Protein AF-A0A5C6LPS0-F1 (afdb_monomer)

Organism: NCBI:txid79329

Structure (mmCIF, N/CA/C/O backbone):
data_AF-A0A5C6LPS0-F1
#
_entry.id   AF-A0A5C6LPS0-F1
#
loop_
_atom_site.group_PDB
_atom_site.id
_atom_site.type_symbol
_atom_site.label_atom_id
_atom_site.label_alt_id
_atom_site.label_comp_id
_atom_site.label_asym_id
_atom_site.label_entity_id
_atom_site.label_seq_id
_atom_site.pdbx_PDB_ins_code
_atom_site.Cartn_x
_atom_site.Cartn_y
_atom_site.Cartn_z
_atom_site.occupancy
_atom_site.B_iso_or_equiv
_atom_site.auth_seq_id
_atom_site.auth_comp_id
_atom_site.auth_asym_id
_atom_site.auth_atom_id
_atom_site.pdbx_PDB_model_num
ATOM 1 N N . MET A 1 1 ? 60.017 23.080 -69.777 1.00 40.34 1 MET A N 1
ATOM 2 C CA . MET A 1 1 ? 59.703 21.717 -69.291 1.00 40.34 1 MET A CA 1
ATOM 3 C C . MET A 1 1 ? 58.803 21.835 -68.068 1.00 40.34 1 MET A C 1
ATOM 5 O O . MET A 1 1 ? 59.223 22.410 -67.076 1.00 40.34 1 MET A O 1
ATOM 9 N N . LYS A 1 2 ? 57.546 21.393 -68.192 1.00 45.22 2 LYS A N 1
ATOM 10 C CA . LYS A 1 2 ? 56.499 21.430 -67.156 1.00 45.22 2 LYS A CA 1
ATOM 11 C C . LYS A 1 2 ? 56.622 20.194 -66.247 1.00 45.22 2 LYS A C 1
ATOM 13 O O . LYS A 1 2 ? 56.755 19.092 -66.768 1.00 45.22 2 LYS A O 1
ATOM 18 N N . LYS A 1 3 ? 56.519 20.363 -64.927 1.00 42.81 3 LYS A N 1
ATOM 19 C CA . LYS A 1 3 ? 56.203 19.305 -63.941 1.00 42.81 3 LYS A CA 1
ATOM 20 C C . LYS A 1 3 ? 55.184 19.926 -62.976 1.00 42.81 3 LYS A C 1
ATOM 22 O O . LYS A 1 3 ? 55.547 20.809 -62.216 1.00 42.81 3 LYS A O 1
ATOM 27 N N . VAL A 1 4 ? 53.892 19.870 -63.302 1.00 44.72 4 VAL A N 1
ATOM 28 C CA . VAL A 1 4 ? 52.909 18.842 -62.897 1.00 44.72 4 VAL A CA 1
ATOM 29 C C . VAL A 1 4 ? 52.850 18.690 -61.377 1.00 44.72 4 VAL A C 1
ATOM 31 O O . VAL A 1 4 ? 53.691 18.040 -60.764 1.00 44.72 4 VAL A O 1
ATOM 34 N N . ALA A 1 5 ? 51.827 19.335 -60.819 1.00 47.12 5 ALA A N 1
ATOM 35 C CA . ALA A 1 5 ? 51.307 19.146 -59.480 1.00 47.12 5 ALA A CA 1
ATOM 36 C C . ALA A 1 5 ? 50.710 17.739 -59.328 1.00 47.12 5 ALA A C 1
ATOM 38 O O . ALA A 1 5 ? 50.049 17.251 -60.245 1.00 47.12 5 ALA A O 1
ATOM 39 N N . LEU A 1 6 ? 50.883 17.123 -58.158 1.00 41.12 6 LEU A N 1
ATOM 40 C CA . LEU A 1 6 ? 50.066 15.990 -57.739 1.00 41.12 6 LEU A CA 1
ATOM 41 C C . LEU A 1 6 ? 49.669 16.180 -56.273 1.00 41.12 6 LEU A C 1
ATOM 43 O O . LEU A 1 6 ? 50.438 15.919 -55.350 1.00 41.12 6 LEU A O 1
ATOM 47 N N . SER A 1 7 ? 48.458 16.696 -56.092 1.00 46.94 7 SER A N 1
ATOM 48 C CA . SER A 1 7 ? 47.740 16.756 -54.826 1.00 46.94 7 SER A CA 1
ATOM 49 C C . SER A 1 7 ? 47.309 15.343 -54.426 1.00 46.94 7 SER A C 1
ATOM 51 O O . SER A 1 7 ? 46.490 14.741 -55.116 1.00 46.94 7 SER A O 1
ATOM 53 N N . ILE A 1 8 ? 47.816 14.820 -53.309 1.00 46.66 8 ILE A N 1
ATOM 54 C CA . ILE A 1 8 ? 47.250 13.639 -52.643 1.00 46.66 8 ILE A CA 1
ATOM 55 C C . ILE A 1 8 ? 46.494 14.146 -51.414 1.00 46.66 8 ILE A C 1
ATOM 57 O O . ILE A 1 8 ? 47.068 14.381 -50.354 1.00 46.66 8 ILE A O 1
ATOM 61 N N . ILE A 1 9 ? 45.190 14.362 -51.588 1.00 47.50 9 ILE A N 1
ATOM 62 C CA . ILE A 1 9 ? 44.238 14.520 -50.487 1.00 47.50 9 ILE A CA 1
ATOM 63 C C . ILE A 1 9 ? 43.992 13.112 -49.940 1.00 47.50 9 ILE A C 1
ATOM 65 O O . ILE A 1 9 ? 43.256 12.323 -50.532 1.00 47.50 9 ILE A O 1
ATOM 69 N N . LEU A 1 10 ? 44.655 12.776 -48.834 1.00 43.69 10 LEU A N 1
ATOM 70 C CA . LEU A 1 10 ? 44.397 11.552 -48.083 1.00 43.69 10 LEU A CA 1
ATOM 71 C C . LEU A 1 10 ? 43.134 11.776 -47.235 1.00 43.69 10 LEU A C 1
ATOM 73 O O . LEU A 1 10 ? 43.176 12.379 -46.163 1.00 43.69 10 LEU A O 1
ATOM 77 N N . LEU A 1 11 ? 41.988 11.329 -47.746 1.00 45.28 11 LEU A N 1
ATOM 78 C CA . LEU A 1 11 ? 40.726 11.274 -47.010 1.00 45.28 11 LEU A CA 1
ATOM 79 C C . LEU A 1 11 ? 40.840 10.158 -45.955 1.00 45.28 11 LEU A C 1
ATOM 81 O O . LEU A 1 11 ? 40.544 8.995 -46.218 1.00 45.28 11 LEU A O 1
ATOM 85 N N . LEU A 1 12 ? 41.316 10.501 -44.755 1.00 45.12 12 LEU A N 1
ATOM 86 C CA . LEU A 1 12 ? 41.238 9.640 -43.573 1.00 45.12 12 LEU A CA 1
ATOM 87 C C . LEU A 1 12 ? 39.772 9.550 -43.128 1.00 45.12 12 LEU A C 1
ATOM 89 O O . LEU A 1 12 ? 39.337 10.236 -42.202 1.00 45.12 12 LEU A O 1
ATOM 93 N N . ILE A 1 13 ? 39.007 8.681 -43.791 1.00 49.47 13 ILE A N 1
ATOM 94 C CA . ILE A 1 13 ? 37.753 8.146 -43.260 1.00 49.47 13 ILE A CA 1
ATOM 95 C C . ILE A 1 13 ? 38.146 7.274 -42.066 1.00 49.47 13 ILE A C 1
ATOM 97 O O . ILE A 1 13 ? 38.355 6.069 -42.173 1.00 49.47 13 ILE A O 1
ATOM 101 N N . SER A 1 14 ? 38.311 7.908 -40.909 1.00 46.81 14 SER A N 1
ATOM 102 C CA . SER A 1 14 ? 38.360 7.213 -39.633 1.00 46.81 14 SER A CA 1
ATOM 103 C C . SER A 1 14 ? 36.945 6.723 -39.356 1.00 46.81 14 SER A C 1
ATOM 105 O O . SER A 1 14 ? 36.139 7.398 -38.718 1.00 46.81 14 SER A O 1
ATOM 107 N N . ALA A 1 15 ? 36.625 5.544 -39.895 1.00 45.50 15 ALA A N 1
ATOM 108 C CA . ALA A 1 15 ? 35.496 4.757 -39.444 1.00 45.50 15 ALA A CA 1
ATOM 109 C C . ALA A 1 15 ? 35.718 4.492 -37.952 1.00 45.50 15 ALA A C 1
ATOM 111 O O . ALA A 1 15 ? 36.424 3.563 -37.562 1.00 45.50 15 ALA A O 1
ATOM 112 N N . ARG A 1 16 ? 35.169 5.364 -37.101 1.00 44.81 16 ARG A N 1
ATOM 113 C CA . ARG A 1 16 ? 34.982 5.050 -35.693 1.00 44.81 16 ARG A CA 1
ATOM 114 C C . ARG A 1 16 ? 34.022 3.877 -35.687 1.00 44.81 16 ARG A C 1
ATOM 116 O O . ARG A 1 16 ? 32.816 4.053 -35.832 1.00 44.81 16 ARG A O 1
ATOM 123 N N . ILE A 1 17 ? 34.577 2.676 -35.578 1.00 49.00 17 ILE A N 1
ATOM 124 C CA . ILE A 1 17 ? 33.827 1.506 -35.160 1.00 49.00 17 ILE A CA 1
ATOM 125 C C . ILE A 1 17 ? 33.392 1.846 -33.735 1.00 49.00 17 ILE A C 1
ATOM 127 O O . ILE A 1 17 ? 34.137 1.639 -32.780 1.00 49.00 17 ILE A O 1
ATOM 131 N N . SER A 1 18 ? 32.233 2.493 -33.601 1.00 55.31 18 SER A N 1
ATOM 132 C CA . SER A 1 18 ? 31.546 2.610 -32.324 1.00 55.31 18 SER A CA 1
ATOM 133 C C . SER A 1 18 ? 31.208 1.187 -31.922 1.00 55.31 18 SER A C 1
ATOM 135 O O . SER A 1 18 ? 30.226 0.618 -32.393 1.00 55.31 18 SER A O 1
ATOM 137 N N . ILE A 1 19 ? 32.076 0.586 -31.112 1.00 66.62 19 ILE A N 1
ATOM 138 C CA . ILE A 1 19 ? 31.779 -0.669 -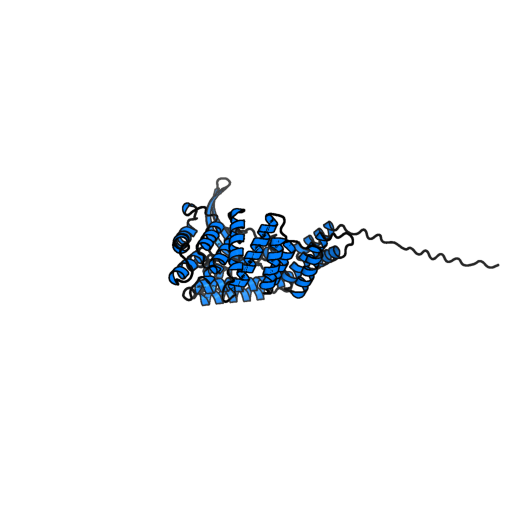30.439 1.00 66.62 19 ILE A CA 1
ATOM 139 C C . ILE A 1 19 ? 30.543 -0.368 -29.596 1.00 66.62 19 ILE A C 1
ATOM 141 O O . ILE A 1 19 ? 30.604 0.435 -28.664 1.00 66.62 19 ILE A O 1
ATOM 145 N N . ALA A 1 20 ? 29.401 -0.920 -30.005 1.00 73.88 20 ALA A N 1
ATOM 146 C CA . ALA A 1 20 ? 28.157 -0.737 -29.281 1.00 73.88 20 ALA A CA 1
ATOM 147 C C . ALA A 1 20 ? 28.357 -1.238 -27.847 1.00 73.88 20 ALA A C 1
ATOM 149 O O . ALA A 1 20 ? 28.875 -2.337 -27.634 1.00 73.88 20 ALA A O 1
ATOM 150 N N . VAL A 1 21 ? 27.996 -0.400 -26.875 1.00 81.69 21 VAL A N 1
ATOM 151 C CA . VAL A 1 21 ? 28.102 -0.750 -25.459 1.00 81.69 21 VAL A CA 1
ATOM 152 C C . VAL A 1 21 ? 27.141 -1.913 -25.185 1.00 81.69 21 VAL A C 1
ATOM 154 O O . VAL A 1 21 ? 25.965 -1.804 -25.544 1.00 81.69 21 VAL A O 1
ATOM 157 N N . PRO A 1 22 ? 27.607 -3.005 -24.555 1.00 90.38 22 PRO A N 1
ATOM 158 C CA . PRO A 1 22 ? 26.749 -4.105 -24.136 1.00 90.38 22 PRO A CA 1
ATOM 159 C C . PRO A 1 22 ? 25.533 -3.630 -23.328 1.00 90.38 22 PRO A C 1
ATOM 161 O O . PRO A 1 22 ? 25.659 -2.796 -22.429 1.00 90.38 22 PRO A O 1
ATOM 164 N N . ILE A 1 23 ? 24.350 -4.180 -23.622 1.00 93.50 23 ILE A N 1
ATOM 165 C CA . ILE A 1 23 ? 23.079 -3.766 -22.999 1.00 93.50 23 ILE A CA 1
ATOM 166 C C . ILE A 1 23 ? 23.092 -3.917 -21.472 1.00 93.50 23 ILE A C 1
ATOM 168 O O . ILE A 1 23 ? 22.549 -3.066 -20.771 1.00 93.50 23 ILE A O 1
ATOM 172 N N . ASN A 1 24 ? 23.756 -4.946 -20.938 1.00 93.38 24 ASN A N 1
ATOM 173 C CA . ASN A 1 24 ? 23.903 -5.140 -19.494 1.00 93.38 24 ASN A CA 1
ATOM 174 C C . ASN A 1 24 ? 24.651 -3.976 -18.823 1.00 93.38 24 ASN A C 1
ATOM 176 O O . ASN A 1 24 ? 24.196 -3.483 -17.799 1.00 93.38 24 ASN A O 1
ATOM 180 N N . LEU A 1 25 ? 25.715 -3.454 -19.444 1.00 94.62 25 LEU A N 1
ATOM 181 C CA . LEU A 1 25 ? 26.445 -2.300 -18.906 1.00 94.62 25 LEU A CA 1
ATOM 182 C C . LEU A 1 25 ? 25.601 -1.016 -18.932 1.00 94.62 25 LEU A C 1
ATOM 184 O O . LEU A 1 25 ? 25.760 -0.149 -18.074 1.00 94.62 25 LEU A O 1
ATOM 188 N N . LEU A 1 26 ? 24.690 -0.880 -19.901 1.00 95.88 26 LEU A N 1
ATOM 189 C CA . LEU A 1 26 ? 23.740 0.236 -19.927 1.00 95.88 26 LEU A CA 1
ATOM 190 C C . LEU A 1 26 ? 22.678 0.111 -18.827 1.00 95.88 26 LEU A C 1
ATOM 192 O O . LEU A 1 26 ? 22.292 1.129 -18.249 1.00 95.88 26 LEU A O 1
ATOM 196 N N . TRP A 1 27 ? 22.231 -1.109 -18.509 1.00 97.44 27 TRP A N 1
ATOM 197 C CA . TRP A 1 27 ? 21.373 -1.359 -17.349 1.00 97.44 27 TRP A CA 1
ATOM 198 C C . TRP A 1 27 ? 22.091 -1.024 -16.040 1.00 97.44 27 TRP A C 1
ATOM 200 O O . TRP A 1 27 ? 21.528 -0.280 -15.241 1.00 97.44 27 TRP A O 1
ATOM 210 N N . ASP A 1 28 ? 23.341 -1.458 -15.866 1.00 96.62 28 ASP A N 1
ATOM 211 C CA . ASP A 1 28 ? 24.146 -1.144 -14.678 1.00 96.62 28 ASP A CA 1
ATOM 212 C C . ASP A 1 28 ? 24.330 0.372 -14.516 1.00 96.62 28 ASP A C 1
ATOM 214 O O . ASP A 1 28 ? 24.101 0.927 -13.440 1.00 96.62 28 ASP A O 1
ATOM 218 N N . LYS A 1 29 ? 24.651 1.079 -15.610 1.00 97.19 29 LYS A N 1
ATOM 219 C CA . LYS A 1 29 ? 24.727 2.550 -15.648 1.00 97.19 29 LYS A CA 1
ATOM 220 C C . LYS A 1 29 ? 23.397 3.189 -15.242 1.00 97.19 29 LYS A C 1
ATOM 222 O O . LYS A 1 29 ? 23.383 4.151 -14.471 1.00 97.19 29 LYS A O 1
ATOM 227 N N . ALA A 1 30 ? 22.276 2.677 -15.754 1.00 97.31 30 ALA A N 1
ATOM 228 C CA . ALA A 1 30 ? 20.954 3.180 -15.408 1.00 97.31 30 ALA A CA 1
ATOM 229 C C . ALA A 1 30 ? 20.632 2.949 -13.923 1.00 97.31 30 ALA A C 1
ATOM 231 O O . ALA A 1 30 ? 20.150 3.868 -13.259 1.00 97.31 30 ALA A O 1
ATOM 232 N N . GLU A 1 31 ? 20.896 1.762 -13.386 1.00 95.81 31 GLU A N 1
ATOM 233 C CA . GLU A 1 31 ? 20.641 1.432 -11.983 1.00 95.81 31 GLU A CA 1
ATOM 234 C C . GLU A 1 31 ? 21.541 2.234 -11.043 1.00 95.81 31 GLU A C 1
ATOM 236 O O . GLU A 1 31 ? 21.034 2.844 -10.104 1.00 95.81 31 GLU A O 1
ATOM 241 N N . GLN A 1 32 ? 22.837 2.344 -11.337 1.00 95.88 32 GLN A N 1
ATOM 242 C CA . GLN A 1 32 ? 23.768 3.153 -10.552 1.00 95.88 32 GLN A CA 1
ATOM 243 C C . GLN A 1 32 ? 23.338 4.624 -10.505 1.00 95.88 32 GLN A C 1
ATOM 245 O O . GLN A 1 32 ? 23.287 5.218 -9.429 1.00 95.88 32 GLN A O 1
ATOM 250 N N . ALA A 1 33 ? 22.979 5.214 -11.651 1.00 96.56 33 ALA A N 1
ATOM 251 C CA . ALA A 1 33 ? 22.458 6.578 -11.684 1.00 96.56 33 ALA A CA 1
ATOM 252 C C . ALA A 1 33 ? 21.172 6.706 -10.850 1.00 96.56 33 ALA A C 1
ATOM 254 O O . ALA A 1 33 ? 21.019 7.660 -10.092 1.00 96.56 33 ALA A O 1
ATOM 255 N N . PHE A 1 34 ? 20.275 5.718 -10.922 1.00 95.56 34 PHE A N 1
ATOM 256 C CA . PHE A 1 34 ? 19.040 5.713 -10.142 1.00 95.56 34 PHE A CA 1
ATOM 257 C C . PHE A 1 34 ? 19.304 5.656 -8.632 1.00 95.56 34 PHE A C 1
ATOM 259 O O . PHE A 1 34 ? 18.770 6.485 -7.903 1.00 95.56 34 PHE A O 1
ATOM 266 N N . PHE A 1 35 ? 20.160 4.746 -8.161 1.00 91.62 35 PHE A N 1
ATOM 267 C CA . PHE A 1 35 ? 20.512 4.631 -6.740 1.00 91.62 35 PHE A CA 1
ATOM 268 C C . PHE A 1 35 ? 21.327 5.821 -6.211 1.00 91.62 35 PHE A C 1
ATOM 270 O O . PHE A 1 35 ? 21.306 6.086 -5.014 1.00 91.62 35 PHE A O 1
ATOM 277 N N . ASN A 1 36 ? 21.959 6.595 -7.097 1.00 92.12 36 ASN A N 1
ATOM 278 C CA . ASN A 1 36 ? 22.577 7.885 -6.773 1.00 92.12 36 ASN A CA 1
ATOM 279 C C . ASN A 1 36 ? 21.594 9.072 -6.859 1.00 92.12 36 ASN A C 1
ATOM 281 O O . ASN A 1 36 ? 22.022 10.228 -6.873 1.00 92.12 36 ASN A O 1
ATOM 285 N N . TYR A 1 37 ? 20.286 8.808 -6.951 1.00 92.44 37 TYR A N 1
ATOM 286 C CA . TYR A 1 37 ? 19.226 9.811 -7.099 1.00 92.44 37 TYR A CA 1
ATOM 287 C C . TYR A 1 37 ? 19.369 10.707 -8.349 1.00 92.44 37 TYR A C 1
ATOM 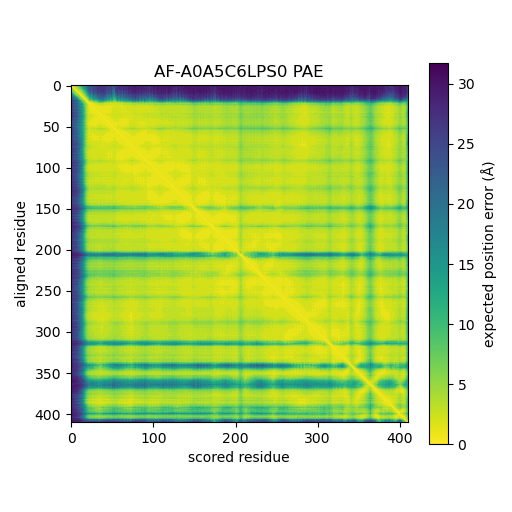289 O O . TYR A 1 37 ? 18.851 11.825 -8.397 1.00 92.44 37 TYR A O 1
ATOM 297 N N . ASP A 1 38 ? 20.049 10.222 -9.393 1.00 95.12 38 ASP A N 1
ATOM 298 C CA . ASP A 1 38 ? 20.157 10.868 -10.703 1.00 95.12 38 ASP A CA 1
ATOM 299 C C . ASP A 1 38 ? 19.116 10.299 -11.681 1.00 95.12 38 ASP A C 1
ATOM 301 O O . ASP A 1 38 ? 19.386 9.437 -12.526 1.00 95.12 38 ASP A O 1
ATOM 305 N N . LEU A 1 39 ? 17.883 10.806 -11.564 1.00 95.69 39 LEU A N 1
ATOM 306 C CA . LEU A 1 39 ? 16.773 10.429 -12.446 1.00 95.69 39 LEU A CA 1
ATOM 307 C C . LEU A 1 39 ? 17.075 10.716 -13.923 1.00 95.69 39 LEU A C 1
ATOM 309 O O . LEU A 1 39 ? 16.715 9.917 -14.790 1.00 95.69 39 LEU A O 1
ATOM 313 N N . SER A 1 40 ? 17.743 11.836 -14.208 1.00 96.12 40 SER A N 1
ATOM 314 C CA . SER A 1 40 ? 18.044 12.282 -15.569 1.00 96.12 40 SER A CA 1
ATOM 315 C C . SER A 1 40 ? 19.097 11.400 -16.228 1.00 96.12 40 SER A C 1
ATOM 317 O O . SER A 1 40 ? 18.868 10.916 -17.339 1.00 96.12 40 SER A O 1
ATOM 319 N N . GLY A 1 41 ? 20.214 11.138 -15.543 1.00 97.44 41 GLY A N 1
ATOM 320 C CA . GLY A 1 41 ? 21.256 10.236 -16.031 1.00 97.44 41 GLY A CA 1
ATOM 321 C C . GLY A 1 41 ? 20.735 8.815 -16.207 1.00 97.44 41 GLY A C 1
ATOM 322 O O . GLY A 1 41 ? 20.992 8.173 -17.227 1.00 97.44 41 GLY A O 1
ATOM 323 N N . SER A 1 42 ? 19.893 8.356 -15.281 1.00 97.62 42 SER A N 1
ATOM 324 C CA . SER A 1 42 ? 19.264 7.050 -15.406 1.00 97.62 42 SER A CA 1
ATOM 325 C C . SER A 1 42 ? 18.297 6.975 -16.597 1.00 97.62 42 SER A C 1
ATOM 327 O O . SER A 1 42 ? 18.314 6.002 -17.347 1.00 97.62 42 SER A O 1
ATOM 329 N N . ALA A 1 43 ? 17.465 7.997 -16.825 1.00 97.62 43 ALA A N 1
ATOM 330 C CA . ALA A 1 43 ? 16.583 8.049 -17.994 1.00 97.62 43 ALA A CA 1
ATOM 331 C C . ALA A 1 43 ? 17.368 8.140 -19.314 1.00 97.62 43 ALA A C 1
ATOM 333 O O . ALA A 1 43 ? 16.962 7.539 -20.308 1.00 97.62 43 ALA A O 1
ATOM 334 N N . ALA A 1 44 ? 18.496 8.858 -19.335 1.00 97.94 44 ALA A N 1
ATOM 335 C CA . ALA A 1 44 ? 19.379 8.927 -20.497 1.00 97.94 44 ALA A CA 1
ATOM 336 C C . ALA A 1 44 ? 19.952 7.546 -20.853 1.00 97.94 44 ALA A C 1
ATOM 338 O O . ALA A 1 44 ? 19.815 7.119 -21.998 1.00 97.94 44 ALA A O 1
ATOM 339 N N . ALA A 1 45 ? 20.478 6.807 -19.870 1.00 97.88 45 ALA A N 1
ATOM 340 C CA . ALA A 1 45 ? 20.976 5.446 -20.077 1.00 97.88 45 ALA A CA 1
ATOM 341 C C . ALA A 1 45 ? 19.881 4.495 -20.599 1.00 97.88 45 ALA A C 1
ATOM 343 O O . ALA A 1 45 ? 20.117 3.724 -21.524 1.00 97.88 45 ALA A O 1
ATOM 344 N N . ILE A 1 46 ? 18.648 4.599 -20.094 1.00 98.38 46 ILE A N 1
ATOM 345 C CA . ILE A 1 46 ? 17.529 3.785 -20.599 1.00 98.38 46 ILE A CA 1
ATOM 346 C C . ILE A 1 46 ? 17.160 4.146 -22.045 1.00 98.38 46 ILE A C 1
ATOM 348 O O . ILE A 1 46 ? 16.852 3.264 -22.847 1.00 98.38 46 ILE A O 1
ATOM 352 N N . ARG A 1 47 ? 17.215 5.428 -22.420 1.00 98.25 47 ARG A N 1
ATOM 353 C CA . ARG A 1 47 ? 17.020 5.829 -23.821 1.00 98.25 47 ARG A CA 1
ATOM 354 C C . ARG A 1 47 ? 18.142 5.305 -24.717 1.00 98.25 47 ARG A C 1
ATOM 356 O O . ARG A 1 47 ? 17.851 4.939 -25.851 1.00 98.25 47 ARG A O 1
ATOM 363 N N . GLU A 1 48 ? 19.384 5.222 -24.238 1.00 97.38 48 GLU A N 1
ATOM 364 C CA . GLU A 1 48 ? 20.478 4.566 -24.975 1.00 97.38 48 GLU A CA 1
ATOM 365 C C . GLU A 1 48 ? 20.160 3.081 -25.230 1.00 97.38 48 GLU A C 1
ATOM 367 O O . GLU A 1 48 ? 20.331 2.615 -26.357 1.00 97.38 48 GLU A O 1
ATOM 372 N N . ILE A 1 49 ? 19.596 2.365 -24.245 1.00 97.88 49 ILE A N 1
ATOM 373 C CA . ILE A 1 49 ? 19.124 0.979 -24.424 1.00 97.88 49 ILE A CA 1
ATOM 374 C C . ILE A 1 49 ? 18.078 0.913 -25.540 1.00 97.88 49 ILE A C 1
ATOM 376 O O . ILE A 1 49 ? 18.221 0.122 -26.462 1.00 97.88 49 ILE A O 1
ATOM 380 N N . ILE A 1 50 ? 17.051 1.763 -25.530 1.00 97.81 50 ILE A N 1
ATOM 381 C CA . ILE A 1 50 ? 15.973 1.717 -26.539 1.00 97.81 50 ILE A CA 1
ATOM 382 C C . ILE A 1 50 ? 16.502 1.879 -27.975 1.00 97.81 50 ILE A C 1
ATOM 384 O O . ILE A 1 50 ? 15.997 1.226 -28.892 1.00 97.81 50 ILE A O 1
ATOM 388 N N . HIS A 1 51 ? 17.510 2.733 -28.175 1.00 96.00 51 HIS A N 1
ATOM 389 C CA . HIS A 1 51 ? 18.058 3.041 -29.501 1.00 96.00 51 HIS A CA 1
ATOM 390 C C . HIS A 1 51 ? 19.214 2.128 -29.929 1.00 96.00 51 HIS A C 1
ATOM 392 O O . HIS A 1 51 ? 19.620 2.182 -31.091 1.00 96.00 51 HIS A O 1
ATOM 398 N N . SER A 1 52 ? 19.754 1.299 -29.033 1.00 95.38 52 SER A N 1
ATOM 399 C CA . SER A 1 52 ? 20.843 0.392 -29.389 1.00 95.38 52 SER A CA 1
ATOM 400 C C . SER A 1 52 ? 20.361 -0.690 -30.371 1.00 95.38 52 SER A C 1
ATOM 402 O O . SER A 1 52 ? 19.312 -1.308 -30.156 1.00 95.38 52 SER A O 1
ATOM 404 N N . PRO A 1 53 ? 21.123 -0.971 -31.447 1.00 93.12 53 PRO A N 1
ATOM 405 C CA . PRO A 1 53 ? 20.773 -2.013 -32.413 1.00 93.12 53 PRO A CA 1
ATOM 406 C C . PRO A 1 53 ? 20.856 -3.430 -31.824 1.00 93.12 53 PRO A C 1
ATOM 408 O O . PRO A 1 53 ? 20.332 -4.364 -32.420 1.00 93.12 53 PRO A O 1
ATOM 411 N N . GLN A 1 54 ? 21.505 -3.596 -30.667 1.00 93.44 54 GLN A N 1
ATOM 412 C CA . GLN A 1 54 ? 21.648 -4.881 -29.973 1.00 93.44 54 GLN A CA 1
ATOM 413 C C . GLN A 1 54 ? 20.489 -5.180 -29.008 1.00 93.44 54 GLN A C 1
ATOM 415 O O . GLN A 1 54 ? 20.453 -6.248 -28.403 1.00 93.44 54 GLN A O 1
ATOM 420 N N . THR A 1 55 ? 19.547 -4.250 -28.840 1.00 96.56 55 THR A N 1
ATOM 421 C CA . THR A 1 55 ? 18.474 -4.368 -27.848 1.00 96.56 55 THR A CA 1
ATOM 422 C C . THR A 1 55 ? 17.396 -5.340 -28.296 1.00 96.56 55 THR A C 1
ATOM 424 O O . THR A 1 55 ? 16.728 -5.128 -29.313 1.00 96.56 55 THR A O 1
ATOM 427 N N . THR A 1 56 ? 17.186 -6.375 -27.485 1.00 97.12 56 THR A N 1
ATOM 428 C CA . THR A 1 56 ? 16.109 -7.354 -27.656 1.00 97.12 56 THR A CA 1
ATOM 429 C C . THR A 1 56 ? 14.729 -6.710 -27.461 1.00 97.12 56 THR A C 1
ATOM 431 O O . THR A 1 56 ? 14.606 -5.632 -26.877 1.00 97.12 56 THR A O 1
ATOM 434 N N . GLN A 1 57 ? 13.655 -7.355 -27.930 1.00 97.38 57 GLN A N 1
ATOM 435 C CA . GLN A 1 57 ? 12.294 -6.856 -27.666 1.00 97.38 57 GLN A CA 1
ATOM 436 C C . GLN A 1 57 ? 11.969 -6.846 -26.167 1.00 97.38 57 GLN A C 1
ATOM 438 O O . GLN A 1 57 ? 11.334 -5.915 -25.681 1.00 97.38 57 GLN A O 1
ATOM 443 N N . GLU A 1 58 ? 12.468 -7.832 -25.421 1.00 96.38 58 GLU A N 1
ATOM 444 C CA . GLU A 1 58 ? 12.304 -7.907 -23.970 1.00 96.38 58 GLU A CA 1
ATOM 445 C C . GLU A 1 58 ? 13.005 -6.746 -23.251 1.00 96.38 58 GLU A C 1
ATOM 447 O O . GLU A 1 58 ? 12.370 -6.043 -22.462 1.00 96.38 58 GLU A O 1
ATOM 452 N N . ASP A 1 59 ? 14.269 -6.464 -23.584 1.00 97.62 59 ASP A N 1
ATOM 453 C CA . ASP A 1 59 ? 14.991 -5.311 -23.036 1.00 97.62 59 ASP A CA 1
ATOM 454 C C . ASP A 1 59 ? 14.324 -3.991 -23.414 1.00 97.62 59 ASP A C 1
ATOM 456 O O . ASP A 1 59 ? 14.224 -3.081 -22.590 1.00 97.62 59 ASP A O 1
ATOM 460 N N . ARG A 1 60 ? 13.819 -3.886 -24.646 1.00 98.12 60 ARG A N 1
ATOM 461 C CA . ARG A 1 60 ? 13.091 -2.706 -25.121 1.00 98.12 60 ARG A CA 1
ATOM 462 C C . ARG A 1 60 ? 11.798 -2.498 -24.334 1.00 98.12 60 ARG A C 1
ATOM 464 O O . ARG A 1 60 ? 11.524 -1.377 -23.906 1.00 98.12 60 ARG A O 1
ATOM 471 N N . ALA A 1 61 ? 11.036 -3.563 -24.093 1.00 98.31 61 ALA A N 1
ATOM 472 C CA . ALA A 1 61 ? 9.833 -3.522 -23.272 1.00 98.31 61 ALA A CA 1
ATOM 473 C C . ALA A 1 61 ? 10.160 -3.130 -21.821 1.00 98.31 61 ALA A C 1
ATOM 475 O O . ALA A 1 61 ? 9.526 -2.229 -21.271 1.00 98.31 61 ALA A O 1
ATOM 476 N N . LYS A 1 62 ? 11.202 -3.727 -21.223 1.00 98.31 62 LYS A N 1
ATOM 477 C CA . LYS A 1 62 ? 11.697 -3.383 -19.879 1.00 98.31 62 LYS A CA 1
ATOM 478 C C . LYS A 1 62 ? 12.143 -1.919 -19.798 1.00 98.31 62 LYS A C 1
ATOM 480 O O . LYS A 1 62 ? 11.833 -1.244 -18.814 1.00 98.31 62 LYS A O 1
ATOM 485 N N . ALA A 1 63 ? 12.830 -1.407 -20.818 1.00 98.56 63 ALA A N 1
ATOM 486 C CA . ALA A 1 63 ? 13.280 -0.021 -20.903 1.00 98.56 63 ALA A CA 1
ATOM 487 C C . ALA A 1 63 ? 12.097 0.956 -20.940 1.00 98.56 63 ALA A C 1
ATOM 489 O O . ALA A 1 63 ? 12.017 1.854 -20.099 1.00 98.56 63 ALA A O 1
ATOM 490 N N . PHE A 1 64 ? 11.129 0.734 -21.832 1.00 98.81 64 PHE A N 1
ATOM 491 C CA . PHE A 1 64 ? 9.917 1.552 -21.891 1.00 98.81 64 PHE A CA 1
ATOM 492 C C . PHE A 1 64 ? 9.080 1.470 -20.611 1.00 98.81 64 PHE A C 1
ATOM 494 O O . PHE A 1 64 ? 8.681 2.512 -20.095 1.00 98.81 64 PHE A O 1
ATOM 501 N N . ARG A 1 65 ? 8.885 0.275 -20.038 1.00 98.56 65 ARG A N 1
ATOM 502 C CA . ARG A 1 65 ? 8.217 0.104 -18.736 1.00 98.56 65 ARG A CA 1
ATOM 503 C C . ARG A 1 65 ? 8.915 0.920 -17.644 1.00 98.56 65 ARG A C 1
ATOM 505 O O . ARG A 1 65 ? 8.259 1.562 -16.830 1.00 98.56 65 ARG A O 1
ATOM 512 N N . THR A 1 66 ? 10.247 0.914 -17.626 1.00 98.25 66 THR A N 1
ATOM 513 C CA . THR A 1 66 ? 11.024 1.651 -16.618 1.00 98.25 66 THR A CA 1
ATOM 514 C C . THR A 1 66 ? 10.882 3.164 -16.786 1.00 98.25 66 THR A C 1
ATOM 516 O O . THR A 1 66 ? 10.756 3.865 -15.783 1.00 98.25 66 THR A O 1
ATOM 519 N N . LEU A 1 67 ? 10.850 3.678 -18.022 1.00 98.56 67 LEU A N 1
ATOM 520 C CA . LEU A 1 67 ? 10.538 5.090 -18.272 1.00 98.56 67 LEU A CA 1
ATOM 521 C C . LEU A 1 67 ? 9.113 5.428 -17.827 1.00 98.56 67 LEU A C 1
ATOM 523 O O . LEU A 1 67 ? 8.946 6.342 -17.028 1.00 98.56 67 LEU A O 1
ATOM 527 N N . ALA A 1 68 ? 8.119 4.634 -18.235 1.00 98.69 68 ALA A N 1
ATOM 528 C CA . ALA A 1 68 ? 6.722 4.846 -17.861 1.00 98.69 68 ALA A CA 1
ATOM 529 C C . ALA A 1 68 ? 6.523 4.920 -16.343 1.00 98.69 68 ALA A C 1
ATOM 531 O O . ALA A 1 68 ? 5.869 5.832 -15.838 1.00 98.69 68 ALA A O 1
ATOM 532 N N . LYS A 1 69 ? 7.145 3.991 -15.603 1.00 97.94 69 LYS A N 1
ATOM 533 C CA . LYS A 1 69 ? 7.119 3.988 -14.138 1.00 97.94 69 LYS A CA 1
ATOM 534 C C . LYS A 1 69 ? 7.640 5.302 -13.566 1.00 97.94 69 LYS A C 1
ATOM 536 O O . LYS A 1 69 ? 7.057 5.829 -12.629 1.00 97.94 69 LYS A O 1
ATOM 541 N N . ARG A 1 70 ? 8.731 5.834 -14.120 1.00 96.69 70 ARG A N 1
ATOM 542 C CA . ARG A 1 70 ? 9.368 7.067 -13.637 1.00 96.69 70 ARG A CA 1
ATOM 543 C C . ARG A 1 70 ? 8.561 8.308 -13.981 1.00 96.69 70 ARG A C 1
ATOM 545 O O . ARG A 1 70 ? 8.404 9.168 -13.118 1.00 96.69 70 ARG A O 1
ATOM 552 N N . ASP A 1 71 ? 8.041 8.376 -15.203 1.00 98.25 71 ASP A N 1
ATOM 553 C CA . ASP A 1 71 ? 7.170 9.462 -15.657 1.00 98.25 71 ASP A CA 1
ATOM 554 C C . ASP A 1 71 ? 5.936 9.567 -14.755 1.00 98.25 71 ASP A C 1
ATOM 556 O O . ASP A 1 71 ? 5.564 10.656 -14.318 1.00 98.25 71 ASP A O 1
ATOM 560 N N . TRP A 1 72 ? 5.367 8.423 -14.372 1.00 97.81 72 TRP A N 1
ATOM 561 C CA . TRP A 1 72 ? 4.263 8.386 -13.424 1.00 97.81 72 TRP A CA 1
ATOM 562 C C . TRP A 1 72 ? 4.697 8.706 -11.986 1.00 97.81 72 TRP A C 1
ATOM 564 O O . TRP A 1 72 ? 4.217 9.666 -11.391 1.00 97.81 72 TRP A O 1
ATOM 574 N N . GLN A 1 73 ? 5.640 7.950 -11.423 1.00 96.50 73 GLN A N 1
ATOM 575 C CA . GLN A 1 73 ? 6.013 8.042 -10.009 1.00 96.50 73 GLN A CA 1
ATOM 576 C C . GLN A 1 73 ? 6.578 9.417 -9.627 1.00 96.50 73 GLN A C 1
ATOM 578 O O . GLN A 1 73 ? 6.184 9.973 -8.602 1.00 96.50 73 GLN A O 1
ATOM 583 N N . PHE A 1 74 ? 7.495 9.968 -10.430 1.00 97.00 74 PHE A N 1
ATOM 584 C CA . PHE A 1 74 ? 8.246 11.180 -10.080 1.00 97.00 74 PHE A CA 1
ATOM 585 C C . PHE A 1 74 ? 7.653 12.456 -10.672 1.00 97.00 74 PHE A C 1
ATOM 587 O O . PHE A 1 74 ? 7.782 13.525 -10.072 1.00 97.00 74 PHE A O 1
ATOM 594 N N . PHE A 1 75 ? 7.014 12.360 -11.839 1.00 96.62 75 PHE A N 1
ATOM 595 C CA . PHE A 1 75 ? 6.493 13.525 -12.555 1.00 96.62 75 PHE A CA 1
ATOM 596 C C . PHE A 1 75 ? 4.966 13.584 -12.579 1.00 96.62 75 PHE A C 1
ATOM 598 O O . PHE A 1 75 ? 4.428 14.650 -12.873 1.00 96.62 75 PHE A O 1
ATOM 605 N N . ASN A 1 76 ? 4.278 12.494 -12.214 1.00 95.94 76 ASN A N 1
ATOM 606 C CA . ASN A 1 76 ? 2.826 12.359 -12.325 1.00 95.94 76 ASN A CA 1
ATOM 607 C C . ASN A 1 76 ? 2.322 12.666 -13.752 1.00 95.94 76 ASN A C 1
ATOM 609 O O . ASN A 1 76 ? 1.225 13.195 -13.937 1.00 95.94 76 ASN A O 1
ATOM 613 N N . ASP A 1 77 ? 3.145 12.369 -14.766 1.00 98.00 77 ASP A N 1
ATOM 614 C CA . ASP A 1 77 ? 2.841 12.621 -16.175 1.00 98.00 77 ASP A CA 1
ATOM 615 C C . ASP A 1 77 ? 2.143 11.399 -16.776 1.00 98.00 77 ASP A C 1
ATOM 617 O O . ASP A 1 77 ? 2.772 10.493 -17.329 1.00 98.00 77 ASP A O 1
ATOM 621 N N . TYR A 1 78 ? 0.815 11.369 -16.635 1.00 98.38 78 TYR A N 1
ATOM 622 C CA . TYR A 1 78 ? -0.028 10.299 -17.169 1.00 98.38 78 TYR A CA 1
ATOM 623 C C . TYR A 1 78 ? 0.173 10.101 -18.677 1.00 98.38 78 TYR A C 1
ATOM 625 O O . TYR A 1 78 ? 0.316 8.972 -19.142 1.00 98.38 78 TYR A O 1
ATOM 633 N N . THR A 1 79 ? 0.206 11.192 -19.444 1.00 98.50 79 THR A N 1
ATOM 634 C CA . THR A 1 79 ? 0.261 11.142 -20.910 1.00 98.50 79 THR A CA 1
ATOM 635 C C . THR A 1 79 ? 1.558 10.497 -21.385 1.00 98.50 79 THR A C 1
ATOM 637 O O . THR A 1 79 ? 1.534 9.598 -22.232 1.00 98.50 79 THR A O 1
ATOM 640 N N . LEU A 1 80 ? 2.697 10.927 -20.835 1.00 98.44 80 LEU A N 1
ATOM 641 C CA . LEU A 1 80 ? 3.993 10.370 -21.203 1.00 98.44 80 LEU A CA 1
ATOM 642 C C . LEU A 1 80 ? 4.150 8.932 -20.698 1.00 98.44 80 LEU A C 1
ATOM 644 O O . LEU A 1 80 ? 4.582 8.064 -21.463 1.00 98.44 80 LEU A O 1
ATOM 648 N N . ALA A 1 81 ? 3.723 8.657 -19.462 1.00 98.75 81 ALA A N 1
ATOM 649 C CA . ALA A 1 81 ? 3.748 7.312 -18.902 1.00 98.75 81 ALA A CA 1
ATOM 650 C C . ALA A 1 81 ? 2.928 6.334 -19.756 1.00 98.75 81 ALA A C 1
ATOM 652 O O . ALA A 1 81 ? 3.419 5.265 -20.123 1.00 98.75 81 ALA A O 1
ATOM 653 N N . LYS A 1 82 ? 1.714 6.727 -20.163 1.00 98.69 82 LYS A N 1
ATOM 654 C CA . LYS A 1 82 ? 0.844 5.922 -21.026 1.00 98.69 82 LYS A CA 1
ATOM 655 C C . LYS A 1 82 ? 1.483 5.643 -22.385 1.00 98.69 82 LYS A C 1
ATOM 657 O O . LYS A 1 82 ? 1.489 4.497 -22.828 1.00 98.69 82 LYS A O 1
ATOM 662 N N . LYS A 1 83 ? 2.087 6.657 -23.013 1.00 98.69 83 LYS A N 1
ATOM 663 C CA . LYS A 1 83 ? 2.804 6.507 -24.290 1.00 98.69 83 LYS A CA 1
ATOM 664 C C . LYS A 1 83 ? 3.962 5.509 -24.192 1.00 98.69 83 LYS A C 1
ATOM 666 O O . LYS A 1 83 ? 4.155 4.689 -25.095 1.00 98.69 83 LYS A O 1
ATOM 671 N N . HIS A 1 84 ? 4.737 5.563 -23.110 1.00 98.75 84 HIS A N 1
ATOM 672 C CA . HIS A 1 84 ? 5.795 4.585 -22.876 1.00 98.75 84 HIS A CA 1
ATOM 673 C C . HIS A 1 84 ? 5.225 3.191 -22.589 1.00 98.75 84 HIS A C 1
ATOM 675 O O . HIS A 1 84 ? 5.759 2.220 -23.116 1.00 98.75 84 HIS A O 1
ATOM 681 N N . MET A 1 85 ? 4.109 3.067 -21.867 1.00 98.69 85 MET A N 1
ATOM 682 C CA . MET A 1 85 ? 3.445 1.770 -21.688 1.00 98.69 85 MET A CA 1
ATOM 683 C C . MET A 1 85 ? 2.948 1.165 -22.999 1.00 98.69 85 MET A C 1
ATOM 685 O O . MET A 1 85 ? 3.129 -0.030 -23.216 1.00 98.69 85 MET A O 1
ATOM 689 N N . ASP A 1 86 ? 2.387 1.971 -23.898 1.00 98.62 86 ASP A N 1
ATOM 690 C CA . ASP A 1 86 ? 1.959 1.494 -25.215 1.00 98.62 86 ASP A CA 1
ATOM 691 C C . ASP A 1 86 ? 3.152 1.006 -26.045 1.00 98.62 86 ASP A C 1
ATOM 693 O O . ASP A 1 86 ? 3.080 -0.043 -26.688 1.00 98.62 86 ASP A O 1
ATOM 697 N N . SER A 1 87 ? 4.291 1.699 -25.952 1.00 98.69 87 SER A N 1
ATOM 698 C CA . SER A 1 87 ? 5.553 1.243 -26.549 1.00 98.69 87 SER A CA 1
ATOM 699 C C . SER A 1 87 ? 6.061 -0.062 -25.918 1.00 98.69 87 SER A C 1
ATOM 701 O O . SER A 1 87 ? 6.505 -0.956 -26.637 1.00 98.69 87 SER A O 1
ATOM 703 N N . ALA A 1 88 ? 5.966 -0.205 -24.590 1.00 98.62 88 ALA A N 1
ATOM 704 C CA . ALA A 1 88 ? 6.383 -1.411 -23.877 1.00 98.62 88 ALA A CA 1
ATOM 705 C C . ALA A 1 88 ? 5.544 -2.630 -24.283 1.00 98.62 88 ALA A C 1
ATOM 707 O O . ALA A 1 88 ? 6.098 -3.674 -24.617 1.00 98.62 88 ALA A O 1
ATOM 708 N N . LEU A 1 89 ? 4.218 -2.475 -24.309 1.00 98.44 89 LEU A N 1
ATOM 709 C CA . LEU A 1 89 ? 3.273 -3.522 -24.701 1.00 98.44 89 LEU A CA 1
ATOM 710 C C . LEU A 1 89 ? 3.386 -3.895 -26.182 1.00 98.44 89 LEU A C 1
ATOM 712 O O . LEU A 1 89 ? 3.201 -5.060 -26.522 1.00 98.44 89 LEU A O 1
ATOM 716 N N . SER 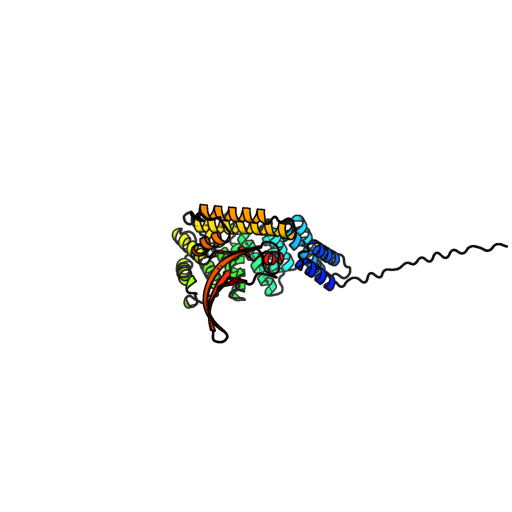A 1 90 ? 3.711 -2.928 -27.047 1.00 98.25 90 SER A N 1
ATOM 717 C CA . SER A 1 90 ? 3.962 -3.183 -28.472 1.00 98.25 90 SER A CA 1
ATOM 718 C C . SER A 1 90 ? 5.251 -3.973 -28.708 1.00 98.25 90 SER A C 1
ATOM 720 O O . SER A 1 90 ? 5.312 -4.758 -29.648 1.00 98.25 90 SER A O 1
ATOM 722 N N . ALA A 1 91 ? 6.276 -3.771 -27.871 1.00 97.62 91 ALA A N 1
ATOM 723 C CA . ALA A 1 91 ? 7.514 -4.547 -27.924 1.00 97.62 91 ALA A CA 1
ATOM 724 C C . ALA A 1 91 ? 7.299 -5.969 -27.382 1.00 97.62 91 ALA A C 1
ATOM 726 O O . ALA A 1 91 ? 7.557 -6.943 -28.086 1.00 97.62 91 ALA A O 1
ATOM 727 N N . THR A 1 92 ? 6.765 -6.079 -26.159 1.00 97.50 92 THR A N 1
ATOM 728 C CA . THR A 1 92 ? 6.410 -7.359 -25.536 1.00 97.50 92 THR A CA 1
ATOM 729 C C . THR A 1 92 ? 5.245 -7.177 -24.558 1.00 97.50 92 THR A C 1
ATOM 731 O O . THR A 1 92 ? 5.343 -6.446 -23.571 1.00 97.50 92 THR A O 1
ATOM 734 N N . ALA A 1 93 ? 4.142 -7.892 -24.775 1.00 97.00 93 ALA A N 1
ATOM 735 C CA . ALA A 1 93 ? 3.006 -7.914 -23.856 1.00 97.00 93 ALA A CA 1
ATOM 736 C C . ALA A 1 93 ? 3.230 -8.942 -22.729 1.00 97.00 93 ALA A C 1
ATOM 738 O O . ALA A 1 93 ? 2.990 -10.133 -22.921 1.00 97.00 93 ALA A O 1
ATOM 739 N N . THR A 1 94 ? 3.700 -8.484 -21.564 1.00 97.25 94 THR A N 1
ATOM 740 C CA . THR A 1 94 ? 3.937 -9.324 -20.372 1.00 97.25 94 THR A CA 1
ATOM 741 C C . THR A 1 94 ? 3.004 -8.949 -19.211 1.00 97.25 94 THR A C 1
ATOM 743 O O . THR A 1 94 ? 2.500 -7.816 -19.182 1.00 97.25 94 THR A O 1
ATOM 746 N N . PRO A 1 95 ? 2.797 -9.846 -18.226 1.00 97.62 95 PRO A N 1
ATOM 747 C CA . PRO A 1 95 ? 2.014 -9.547 -17.028 1.00 97.62 95 PRO A CA 1
ATOM 748 C C . PRO A 1 95 ? 2.499 -8.300 -16.293 1.00 97.62 95 PRO A C 1
ATOM 750 O O . PRO A 1 95 ? 1.687 -7.464 -15.916 1.00 97.62 95 PRO A O 1
ATOM 753 N N . GLU A 1 96 ? 3.811 -8.112 -16.146 1.00 97.75 96 GLU A N 1
ATOM 754 C CA . GLU A 1 96 ? 4.384 -6.973 -15.419 1.00 97.75 96 GLU A CA 1
ATOM 755 C C . GLU A 1 96 ? 4.119 -5.644 -16.132 1.00 97.75 96 GLU A C 1
ATOM 757 O O . GLU A 1 96 ? 3.938 -4.614 -15.483 1.00 97.75 96 GLU A O 1
ATOM 762 N N . ASN A 1 97 ? 4.078 -5.651 -17.470 1.00 98.44 97 ASN A N 1
ATOM 763 C CA . ASN A 1 97 ? 3.705 -4.465 -18.237 1.00 98.44 97 ASN A CA 1
ATOM 764 C C . ASN A 1 97 ? 2.223 -4.132 -18.016 1.00 98.44 97 ASN A C 1
ATOM 766 O O . ASN A 1 97 ? 1.873 -2.972 -17.815 1.00 98.44 97 ASN A O 1
ATOM 770 N N . TYR A 1 98 ? 1.346 -5.136 -18.000 1.00 98.75 98 TYR A N 1
ATOM 771 C CA . TYR A 1 98 ? -0.071 -4.917 -17.722 1.00 98.75 98 TYR A CA 1
ATOM 772 C C . TYR A 1 98 ? -0.357 -4.521 -16.267 1.00 98.75 98 TYR A C 1
ATOM 774 O O . TYR A 1 98 ? -1.226 -3.680 -16.049 1.00 98.75 98 TYR A O 1
ATOM 782 N N . ILE A 1 99 ? 0.389 -5.049 -15.293 1.00 98.69 99 ILE A N 1
ATOM 783 C CA . ILE A 1 99 ? 0.309 -4.632 -13.885 1.00 98.69 99 ILE A CA 1
ATOM 784 C C . ILE A 1 99 ? 0.669 -3.151 -13.760 1.00 98.69 99 ILE A C 1
ATOM 786 O O . ILE A 1 99 ? -0.129 -2.379 -13.238 1.00 98.69 99 ILE A O 1
ATOM 790 N N . LEU A 1 100 ? 1.803 -2.713 -14.325 1.00 98.56 100 LEU A N 1
ATOM 791 C CA . LEU A 1 100 ? 2.174 -1.296 -14.253 1.00 98.56 100 LEU A CA 1
ATOM 792 C C . LEU A 1 100 ? 1.154 -0.395 -14.965 1.00 98.56 100 LEU A C 1
ATOM 794 O O . LEU A 1 100 ? 0.841 0.686 -14.470 1.00 98.56 100 LEU A O 1
ATOM 798 N N . LEU A 1 101 ? 0.619 -0.823 -16.114 1.00 98.81 101 LEU A N 1
ATOM 799 C CA . LEU A 1 101 ? -0.452 -0.079 -16.776 1.00 98.81 101 LEU A CA 1
ATOM 800 C C . LEU A 1 101 ? -1.688 0.025 -15.871 1.00 98.81 101 LEU A C 1
ATOM 802 O O . LEU A 1 101 ? -2.257 1.106 -15.754 1.00 98.81 101 LEU A O 1
ATOM 806 N N . SER A 1 102 ? -2.081 -1.071 -15.220 1.00 98.69 102 SER A N 1
ATOM 807 C CA . SER A 1 102 ? -3.189 -1.080 -14.264 1.00 98.69 102 SER A CA 1
ATOM 808 C C . SER A 1 102 ? -2.972 -0.064 -13.145 1.00 98.69 102 SER A C 1
ATOM 810 O O . SER A 1 102 ? -3.879 0.720 -12.862 1.00 98.69 102 SER A O 1
ATOM 812 N N . ASP A 1 103 ? -1.770 -0.013 -12.570 1.00 98.00 103 ASP A N 1
ATOM 813 C CA . ASP A 1 103 ? -1.432 0.915 -11.488 1.00 98.00 103 ASP A CA 1
ATOM 814 C C . ASP A 1 103 ? -1.451 2.383 -11.945 1.00 98.00 103 ASP A C 1
ATOM 816 O O . ASP A 1 103 ? -1.985 3.242 -11.240 1.00 98.00 103 ASP A O 1
ATOM 820 N N . ILE A 1 104 ? -0.922 2.681 -13.140 1.00 98.50 104 ILE A N 1
ATOM 821 C CA . ILE A 1 104 ? -0.955 4.033 -13.726 1.00 98.50 104 ILE A CA 1
ATOM 822 C C . ILE A 1 104 ? -2.405 4.478 -13.962 1.00 98.50 104 ILE A C 1
ATOM 824 O O . ILE A 1 104 ? -2.791 5.575 -13.557 1.00 98.50 104 ILE A O 1
ATOM 828 N N . GLU A 1 105 ? -3.230 3.626 -14.575 1.00 98.56 105 GLU A N 1
ATOM 829 C CA . GLU A 1 105 ? -4.638 3.942 -14.839 1.00 98.56 105 GLU A CA 1
ATOM 830 C C . GLU A 1 105 ? -5.437 4.093 -13.535 1.00 98.56 105 GLU A C 1
ATOM 832 O O . GLU A 1 105 ? -6.252 5.006 -13.416 1.00 98.56 105 GLU A O 1
ATOM 837 N N . ALA A 1 106 ? -5.187 3.253 -12.523 1.00 97.62 106 ALA A N 1
ATOM 838 C CA . ALA A 1 106 ? -5.825 3.375 -11.212 1.00 97.62 106 ALA A CA 1
ATOM 839 C C . ALA A 1 106 ? -5.441 4.685 -10.517 1.00 97.62 106 ALA A C 1
ATOM 841 O O . ALA A 1 106 ? -6.311 5.383 -9.994 1.00 97.62 106 ALA A O 1
ATOM 842 N N . GLY A 1 107 ? -4.156 5.045 -10.542 1.00 95.75 107 GLY A N 1
ATOM 843 C CA . GLY A 1 107 ? -3.664 6.295 -9.971 1.00 95.75 107 GLY A CA 1
ATOM 844 C C . GLY A 1 107 ? -4.217 7.538 -10.680 1.00 95.75 107 GLY A C 1
ATOM 845 O O . GLY A 1 107 ? -4.472 8.550 -10.030 1.00 95.75 107 GLY A O 1
ATOM 846 N N . ALA A 1 108 ? -4.492 7.442 -11.984 1.00 97.12 108 ALA A N 1
ATOM 847 C CA . ALA A 1 108 ? -5.205 8.455 -12.763 1.00 97.12 108 ALA A CA 1
ATOM 848 C C . ALA A 1 108 ? -6.739 8.388 -12.609 1.00 97.12 108 ALA A C 1
ATOM 850 O O . ALA A 1 108 ? -7.460 9.122 -13.280 1.00 97.12 108 ALA A O 1
ATOM 851 N N . THR A 1 109 ? -7.263 7.538 -11.718 1.00 96.75 109 THR A N 1
ATOM 852 C CA . THR A 1 109 ? -8.700 7.300 -11.474 1.00 96.75 109 THR A CA 1
ATOM 853 C C . THR A 1 109 ? -9.476 6.709 -12.660 1.00 96.75 109 THR A C 1
ATOM 855 O O . THR A 1 109 ? -10.706 6.656 -12.657 1.00 96.75 109 THR A O 1
ATOM 858 N N . HIS A 1 110 ? -8.778 6.169 -13.659 1.00 97.75 110 HIS A N 1
ATOM 859 C CA . HIS A 1 110 ? -9.351 5.451 -14.796 1.00 97.75 110 HIS A CA 1
ATOM 860 C C . HIS A 1 110 ? -9.601 3.973 -14.456 1.00 97.75 110 HIS A C 1
ATOM 862 O O . HIS A 1 110 ? -9.099 3.056 -15.110 1.00 97.75 110 HIS A O 1
ATOM 868 N N . TYR A 1 111 ? -10.410 3.713 -13.426 1.00 96.69 111 TYR A N 1
ATOM 869 C CA . TYR A 1 111 ? -10.563 2.368 -12.853 1.00 96.69 111 TYR A CA 1
ATOM 870 C C . TYR A 1 111 ? -11.044 1.299 -13.844 1.00 96.69 111 TYR A C 1
ATOM 872 O O . TYR A 1 111 ? -10.656 0.140 -13.731 1.00 96.69 111 TYR A O 1
ATOM 880 N N . SER A 1 112 ? -11.846 1.670 -14.847 1.00 96.31 112 SER A N 1
ATOM 881 C CA . SER A 1 112 ? -12.281 0.718 -15.882 1.00 96.31 112 SER A CA 1
ATOM 882 C C . SER A 1 112 ? -11.118 0.268 -16.776 1.00 96.31 112 SER A C 1
ATOM 884 O O . SER A 1 112 ? -10.983 -0.921 -17.052 1.00 96.31 112 SER A O 1
ATOM 886 N N . ALA A 1 113 ? -10.248 1.197 -17.191 1.00 98.38 113 ALA A N 1
ATOM 887 C CA . ALA A 1 113 ? -9.053 0.877 -17.973 1.00 98.38 113 ALA A CA 1
ATOM 888 C C . ALA A 1 113 ? -8.039 0.080 -17.141 1.00 98.38 113 ALA A C 1
ATOM 890 O O . ALA A 1 113 ? -7.465 -0.893 -17.632 1.00 98.38 113 ALA A O 1
ATOM 891 N N . SER A 1 114 ? -7.894 0.444 -15.864 1.00 98.56 114 SER A N 1
ATOM 892 C CA . SER A 1 114 ? -7.084 -0.296 -14.899 1.00 98.56 114 SER A CA 1
ATOM 893 C C . SER A 1 114 ? -7.539 -1.754 -14.778 1.00 98.56 114 SER A C 1
ATOM 895 O O . SER A 1 114 ? -6.728 -2.666 -14.922 1.00 98.56 114 SER A O 1
ATOM 897 N N . LEU A 1 115 ? -8.847 -2.002 -14.630 1.00 98.31 115 LEU A N 1
ATOM 898 C CA . LEU A 1 115 ? -9.368 -3.364 -14.485 1.00 98.31 115 LEU A CA 1
ATOM 899 C C . LEU A 1 115 ? -9.123 -4.200 -15.747 1.00 98.31 115 LEU A C 1
ATOM 901 O O . LEU A 1 115 ? -8.717 -5.354 -15.643 1.00 98.31 115 LEU A O 1
ATOM 905 N N . ILE A 1 116 ? -9.291 -3.610 -16.937 1.00 98.62 116 ILE A N 1
ATOM 906 C CA . ILE A 1 116 ? -8.969 -4.271 -18.213 1.00 98.62 116 ILE A CA 1
ATOM 907 C C . ILE A 1 116 ? -7.484 -4.657 -18.267 1.00 98.62 116 ILE A C 1
ATOM 909 O O . ILE A 1 116 ? -7.148 -5.755 -18.712 1.00 98.62 116 ILE A O 1
ATOM 913 N N . ALA A 1 117 ? -6.584 -3.775 -17.826 1.00 98.81 117 ALA A N 1
ATOM 914 C CA . ALA A 1 117 ? -5.159 -4.076 -17.770 1.00 98.81 117 ALA A CA 1
ATOM 915 C C . ALA A 1 117 ? -4.860 -5.201 -16.763 1.00 98.81 117 ALA A C 1
ATOM 917 O O . ALA A 1 117 ? -4.176 -6.157 -17.121 1.00 98.81 117 ALA A O 1
ATOM 918 N N . ALA A 1 118 ? -5.442 -5.168 -15.562 1.00 98.75 118 ALA A N 1
ATOM 919 C CA . ALA A 1 118 ? -5.286 -6.237 -14.574 1.00 98.75 118 ALA A CA 1
ATOM 920 C C . ALA A 1 118 ? -5.811 -7.600 -15.074 1.00 98.75 118 ALA A C 1
ATOM 922 O O . ALA A 1 118 ? -5.203 -8.639 -14.818 1.00 98.75 118 ALA A O 1
ATOM 923 N N . GLU A 1 119 ? -6.906 -7.624 -15.841 1.00 98.62 119 GLU A N 1
ATOM 924 C CA . GLU A 1 119 ? -7.393 -8.855 -16.480 1.00 98.62 119 GLU A CA 1
ATOM 925 C C . GLU A 1 119 ? -6.433 -9.385 -17.541 1.00 98.62 119 GLU A C 1
ATOM 927 O O . GLU A 1 119 ? -6.183 -10.592 -17.596 1.00 98.62 119 GLU A O 1
ATOM 932 N N . LYS A 1 120 ? -5.851 -8.492 -18.349 1.00 98.75 120 LYS A N 1
ATOM 933 C CA . LYS A 1 120 ? -4.810 -8.876 -19.305 1.00 98.75 120 LYS A CA 1
ATOM 934 C C . LYS A 1 120 ? -3.593 -9.448 -18.586 1.00 98.75 120 LYS A C 1
ATOM 936 O O . LYS A 1 120 ? -3.128 -10.508 -18.998 1.00 98.75 120 LYS A O 1
ATOM 941 N N . ALA A 1 121 ? -3.156 -8.831 -17.483 1.00 98.69 121 ALA A N 1
ATOM 942 C CA . ALA A 1 121 ? -2.068 -9.349 -16.656 1.00 98.69 121 ALA A CA 1
ATOM 943 C C . ALA A 1 121 ? -2.338 -10.795 -16.218 1.00 98.69 121 ALA A C 1
ATOM 945 O O . ALA A 1 121 ? -1.526 -11.672 -16.509 1.00 98.69 121 ALA A O 1
ATOM 946 N N . LEU A 1 122 ? -3.515 -11.053 -15.632 1.00 98.44 122 LEU A N 1
ATOM 947 C CA . LEU A 1 122 ? -3.945 -12.391 -15.207 1.00 98.44 122 LEU A CA 1
ATOM 948 C C . LEU A 1 122 ? -3.927 -13.402 -16.359 1.00 98.44 122 LEU A C 1
ATOM 950 O O . LEU A 1 122 ? -3.412 -14.502 -16.197 1.00 98.44 122 LEU A O 1
ATOM 954 N N . SER A 1 123 ? -4.470 -13.033 -17.523 1.00 98.19 123 SER A N 1
ATOM 955 C CA . SER A 1 123 ? -4.533 -13.926 -18.690 1.00 98.19 123 SER A CA 1
ATOM 956 C C . SER A 1 123 ? -3.172 -14.199 -19.339 1.00 98.19 123 SER A C 1
ATOM 958 O O . SER A 1 123 ? -3.009 -15.201 -20.029 1.00 98.19 123 SER A O 1
ATOM 960 N N . SER A 1 124 ? -2.203 -13.302 -19.135 1.00 97.75 124 SER A N 1
ATOM 961 C CA . SER A 1 124 ? -0.857 -13.402 -19.707 1.00 97.75 124 SER A CA 1
ATOM 962 C C . SER A 1 124 ? 0.156 -14.089 -18.790 1.00 97.75 124 SER A C 1
ATOM 964 O O . SER A 1 124 ? 1.263 -14.372 -19.246 1.00 97.75 124 SER A O 1
ATOM 966 N N . ALA A 1 125 ? -0.200 -14.334 -17.523 1.00 98.00 125 ALA A N 1
ATOM 967 C CA . ALA A 1 125 ? 0.682 -14.933 -16.528 1.00 98.00 125 ALA A CA 1
ATOM 968 C C . ALA A 1 125 ? 1.021 -16.387 -16.877 1.00 98.00 125 ALA A C 1
ATOM 970 O O . ALA A 1 125 ? 0.146 -17.183 -17.217 1.00 98.00 125 ALA A O 1
ATOM 971 N N . ARG A 1 126 ? 2.307 -16.731 -16.787 1.00 97.06 126 ARG A N 1
ATOM 972 C CA . ARG A 1 126 ? 2.863 -18.045 -17.150 1.00 97.06 126 ARG A CA 1
ATOM 973 C C . ARG A 1 126 ? 3.477 -18.778 -15.967 1.00 97.06 126 ARG A C 1
ATOM 975 O O . ARG A 1 126 ? 3.687 -19.985 -16.048 1.00 97.06 126 ARG A O 1
ATOM 982 N N . SER A 1 127 ? 3.760 -18.068 -14.879 1.00 96.94 127 SER A N 1
ATOM 983 C CA . SER A 1 127 ? 4.277 -18.630 -13.634 1.00 96.94 127 SER A CA 1
ATOM 984 C C . SER A 1 127 ? 3.343 -18.347 -12.455 1.00 96.94 127 SER A C 1
ATOM 986 O O . SER A 1 127 ? 2.522 -17.430 -12.492 1.00 96.94 127 SER A O 1
ATOM 988 N N . SER A 1 128 ? 3.484 -19.126 -11.377 1.00 95.88 128 SER A N 1
ATOM 989 C CA . SER A 1 128 ? 2.723 -18.906 -10.138 1.00 95.88 128 SER A CA 1
ATOM 990 C C . SER A 1 128 ? 2.982 -17.514 -9.554 1.00 95.88 128 SER A C 1
ATOM 992 O O . SER A 1 128 ? 2.049 -16.853 -9.112 1.00 95.88 128 SER A O 1
ATOM 994 N N . ALA A 1 129 ? 4.231 -17.041 -9.601 1.00 95.31 129 ALA A N 1
ATOM 995 C CA . ALA A 1 129 ? 4.608 -15.723 -9.094 1.00 95.31 129 ALA A CA 1
ATOM 996 C C . ALA A 1 129 ? 3.991 -14.578 -9.924 1.00 95.31 129 ALA A C 1
ATOM 998 O O . ALA A 1 129 ? 3.480 -13.603 -9.363 1.00 95.31 129 ALA A O 1
ATOM 999 N N . GLU A 1 130 ? 3.977 -14.708 -11.257 1.00 97.25 130 GLU A N 1
ATOM 1000 C CA . GLU A 1 130 ? 3.305 -13.752 -12.151 1.00 97.25 130 GLU A CA 1
ATOM 1001 C C . GLU A 1 130 ? 1.796 -13.726 -11.907 1.00 97.25 130 GLU A C 1
ATOM 1003 O O . GLU A 1 130 ? 1.198 -12.653 -11.815 1.00 97.25 130 GLU A O 1
ATOM 1008 N N . TRP A 1 131 ? 1.179 -14.903 -11.766 1.00 98.31 131 TRP A N 1
ATOM 1009 C CA . TRP A 1 131 ? -0.251 -15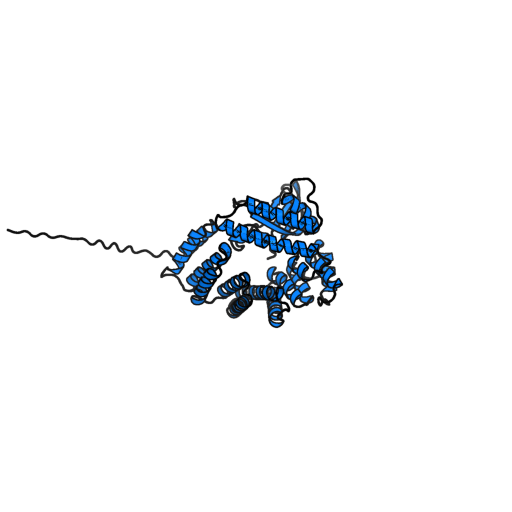.016 -11.509 1.00 98.31 131 TRP A CA 1
ATOM 1010 C C . TRP A 1 131 ? -0.629 -14.396 -10.160 1.00 98.31 131 TRP A C 1
ATOM 1012 O O . TRP A 1 131 ? -1.580 -13.620 -10.106 1.00 98.31 131 TRP A O 1
ATOM 1022 N N . GLN A 1 132 ? 0.138 -14.661 -9.096 1.00 97.81 132 GLN A N 1
ATOM 1023 C CA . GLN A 1 132 ? -0.078 -14.062 -7.773 1.00 97.81 132 GLN A CA 1
ATOM 1024 C C . GLN A 1 132 ? 0.016 -12.531 -7.834 1.00 97.81 132 GLN A C 1
ATOM 1026 O O . GLN A 1 132 ? -0.876 -11.836 -7.347 1.00 97.81 132 GLN A O 1
ATOM 1031 N N . SER A 1 133 ? 1.039 -11.994 -8.505 1.00 97.31 133 SER A N 1
ATOM 1032 C CA . SER A 1 133 ? 1.195 -10.544 -8.693 1.00 97.31 133 SER A CA 1
ATOM 1033 C C . SER A 1 133 ? 0.017 -9.934 -9.464 1.00 97.31 133 SER A C 1
ATOM 1035 O O . SER A 1 133 ? -0.516 -8.892 -9.079 1.00 97.31 133 SER A O 1
ATOM 1037 N N . ALA A 1 134 ? -0.445 -10.602 -10.524 1.00 98.44 134 ALA A N 1
ATOM 1038 C CA . ALA A 1 134 ? -1.598 -10.161 -11.302 1.00 98.44 134 ALA A CA 1
ATOM 1039 C C . ALA A 1 134 ? -2.922 -10.267 -10.518 1.00 98.44 134 ALA A C 1
ATOM 1041 O O . ALA A 1 134 ? -3.786 -9.400 -10.651 1.00 98.44 134 ALA A O 1
ATOM 1042 N N . ALA A 1 135 ? -3.075 -11.286 -9.668 1.00 98.69 135 ALA A N 1
ATOM 1043 C CA . ALA A 1 135 ? -4.223 -11.465 -8.782 1.00 98.69 135 ALA A CA 1
ATOM 1044 C C . ALA A 1 135 ? -4.321 -10.343 -7.741 1.00 98.69 135 ALA A C 1
ATOM 1046 O O . ALA A 1 135 ? -5.396 -9.764 -7.571 1.00 98.69 135 ALA A O 1
ATOM 1047 N N . LEU A 1 136 ? -3.198 -9.986 -7.111 1.00 98.44 136 LEU A N 1
ATOM 1048 C CA . LEU A 1 136 ? -3.103 -8.845 -6.196 1.00 98.44 136 LEU A CA 1
ATOM 1049 C C . LEU A 1 136 ? -3.422 -7.522 -6.904 1.00 98.44 136 LEU A C 1
ATOM 1051 O O . LEU A 1 136 ? -4.161 -6.699 -6.368 1.00 98.44 136 LEU A O 1
ATOM 1055 N N . CYS A 1 137 ? -2.914 -7.327 -8.124 1.00 98.50 137 CYS A N 1
ATOM 1056 C CA . CYS A 1 137 ? -3.219 -6.142 -8.926 1.00 98.50 137 CYS A CA 1
ATOM 1057 C C . CYS A 1 137 ? -4.722 -6.049 -9.253 1.00 98.50 137 CYS A C 1
ATOM 1059 O O . CYS A 1 137 ? -5.343 -5.008 -9.039 1.00 98.50 137 CYS A O 1
ATOM 1061 N N . TYR A 1 138 ? -5.342 -7.153 -9.692 1.00 98.75 138 TYR A N 1
ATOM 1062 C CA . TYR A 1 138 ? -6.781 -7.199 -9.967 1.00 98.75 138 TYR A CA 1
ATOM 1063 C C . TYR A 1 138 ? -7.610 -6.876 -8.725 1.00 98.75 138 TYR A C 1
ATOM 1065 O O . TYR A 1 138 ? -8.541 -6.074 -8.795 1.00 98.75 138 TYR A O 1
ATOM 1073 N N . ALA A 1 139 ? -7.284 -7.493 -7.589 1.00 98.69 139 ALA A N 1
ATOM 1074 C CA . ALA A 1 139 ? -8.010 -7.285 -6.346 1.00 98.69 139 ALA A CA 1
ATOM 1075 C C . ALA A 1 139 ? -7.881 -5.844 -5.826 1.00 98.69 139 ALA A C 1
ATOM 1077 O O . ALA A 1 139 ? -8.885 -5.254 -5.418 1.00 98.69 139 ALA A O 1
ATOM 1078 N N . HIS A 1 140 ? -6.695 -5.241 -5.937 1.00 98.25 140 HIS A N 1
ATOM 1079 C CA . HIS A 1 140 ? -6.473 -3.838 -5.604 1.00 98.25 140 HIS A CA 1
ATOM 1080 C C . HIS A 1 140 ? -7.331 -2.907 -6.471 1.00 98.25 140 HIS A C 1
ATOM 1082 O O . HIS A 1 140 ? -8.086 -2.085 -5.947 1.00 98.25 140 HIS A O 1
ATOM 1088 N N . THR A 1 141 ? -7.301 -3.077 -7.795 1.00 97.94 141 THR A N 1
ATOM 1089 C CA . THR A 1 141 ? -8.113 -2.270 -8.715 1.00 97.94 141 THR A CA 1
ATOM 1090 C C . THR A 1 141 ? -9.611 -2.477 -8.492 1.00 97.94 141 THR A C 1
ATOM 1092 O O . THR A 1 141 ? -10.378 -1.510 -8.482 1.00 97.94 141 THR A O 1
ATOM 1095 N N . ALA A 1 142 ? -10.042 -3.720 -8.258 1.00 98.31 142 ALA A N 1
ATOM 1096 C CA . ALA A 1 142 ? -11.420 -4.038 -7.904 1.00 98.31 142 ALA A CA 1
ATOM 1097 C C . ALA A 1 142 ? -11.849 -3.295 -6.632 1.00 98.31 142 ALA A C 1
ATOM 1099 O O . ALA A 1 142 ? -12.939 -2.722 -6.596 1.00 98.31 142 ALA A O 1
ATOM 1100 N N . PHE A 1 143 ? -11.001 -3.253 -5.606 1.00 98.12 143 PHE A N 1
ATOM 1101 C CA . PHE A 1 143 ? -11.271 -2.499 -4.387 1.00 98.12 143 PHE A CA 1
ATOM 1102 C C . PHE A 1 143 ? -11.382 -0.988 -4.654 1.00 98.12 143 PHE A C 1
ATOM 1104 O O . PHE A 1 143 ? -12.369 -0.371 -4.247 1.00 98.12 143 PHE A O 1
ATOM 1111 N N . LEU A 1 144 ? -10.4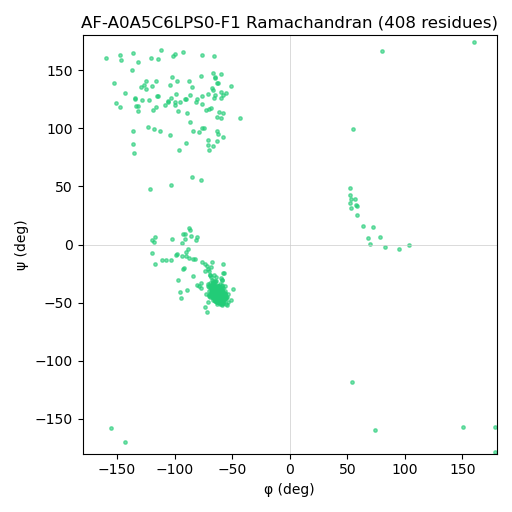37 -0.382 -5.381 1.00 96.25 144 LEU A N 1
ATOM 1112 C CA . LEU A 1 144 ? -10.457 1.056 -5.698 1.00 96.25 144 LEU A CA 1
ATOM 1113 C C . LEU A 1 144 ? -11.706 1.471 -6.493 1.00 96.25 144 LEU A C 1
ATOM 1115 O O . LEU A 1 144 ? -12.386 2.438 -6.137 1.00 96.25 144 LEU A O 1
ATOM 1119 N N . GLN A 1 145 ? -12.060 0.701 -7.525 1.00 96.00 145 GLN A N 1
ATOM 1120 C CA . GLN A 1 145 ? -13.260 0.950 -8.322 1.00 96.00 145 GLN A CA 1
ATOM 1121 C C . GLN A 1 145 ? -14.533 0.908 -7.465 1.00 96.00 145 GLN A C 1
ATOM 1123 O O . GLN A 1 145 ? -15.429 1.731 -7.628 1.00 96.00 145 GLN A O 1
ATOM 1128 N N . ASN A 1 146 ? -14.629 -0.063 -6.554 1.00 96.81 146 ASN A N 1
ATOM 1129 C CA . ASN A 1 146 ? -15.865 -0.347 -5.826 1.00 96.81 146 ASN A CA 1
ATOM 1130 C C . ASN A 1 146 ? -15.989 0.396 -4.491 1.00 96.81 146 ASN A C 1
ATOM 1132 O O . ASN A 1 146 ? -17.102 0.568 -4.003 1.00 96.81 146 ASN A O 1
ATOM 1136 N N . SER A 1 147 ? -14.883 0.872 -3.919 1.00 93.62 147 SER A N 1
ATOM 1137 C CA . SER A 1 147 ? -14.873 1.733 -2.726 1.00 93.62 147 SER A CA 1
ATOM 1138 C C . SER A 1 147 ? -15.388 3.148 -3.002 1.00 93.62 147 SER A C 1
ATOM 1140 O O . SER A 1 147 ? -15.832 3.831 -2.081 1.00 93.62 147 SER A O 1
ATOM 1142 N N . THR A 1 148 ? -15.361 3.577 -4.265 1.00 8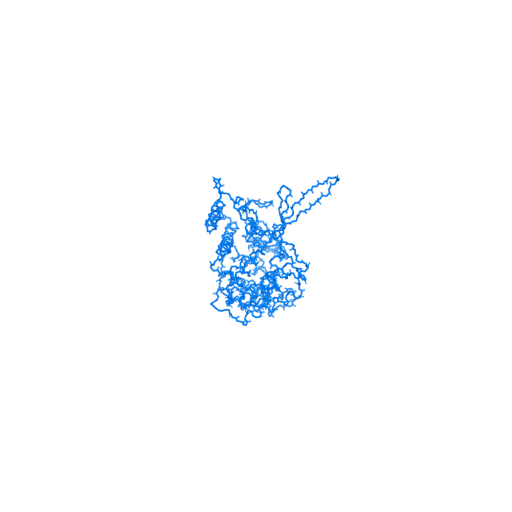6.88 148 THR A N 1
ATOM 1143 C CA . THR A 1 148 ? -15.858 4.886 -4.712 1.00 86.88 148 THR A CA 1
ATOM 1144 C C . THR A 1 148 ? -17.220 4.807 -5.410 1.00 86.88 148 THR A C 1
ATOM 1146 O O . THR A 1 148 ? -17.877 5.831 -5.595 1.00 86.88 148 THR A O 1
ATOM 1149 N N . ALA A 1 149 ? -17.672 3.604 -5.775 1.00 87.75 149 ALA A N 1
ATOM 1150 C CA . ALA A 1 149 ? -18.944 3.391 -6.453 1.00 87.75 149 ALA A CA 1
ATOM 1151 C C . ALA A 1 149 ? -20.140 3.478 -5.480 1.00 87.75 149 ALA A C 1
ATOM 1153 O O . ALA A 1 149 ? -20.056 2.970 -4.361 1.00 87.75 149 ALA A O 1
ATOM 1154 N N . PRO A 1 150 ? -21.306 4.009 -5.908 1.00 86.94 150 PRO A N 1
ATOM 1155 C CA . PRO A 1 150 ? -22.527 3.997 -5.092 1.00 86.94 150 PRO A CA 1
ATOM 1156 C C . PRO A 1 150 ? -22.980 2.586 -4.696 1.00 86.94 150 PRO A C 1
ATOM 1158 O O . PRO A 1 150 ? -23.594 2.387 -3.648 1.00 86.94 150 PRO A O 1
ATOM 1161 N N . LYS A 1 151 ? -22.692 1.600 -5.553 1.00 90.19 151 LYS A N 1
ATOM 1162 C CA . LYS A 1 151 ? -22.957 0.186 -5.310 1.00 90.19 151 LYS A CA 1
ATOM 1163 C C . LYS A 1 151 ? -21.821 -0.658 -5.898 1.00 90.19 151 LYS A C 1
ATOM 1165 O O . LYS A 1 151 ? -21.517 -0.480 -7.077 1.00 90.19 151 LYS A O 1
ATOM 1170 N N . PRO A 1 152 ? -21.248 -1.603 -5.133 1.00 93.12 152 PRO A N 1
ATOM 1171 C CA . PRO A 1 152 ? -20.233 -2.507 -5.655 1.00 93.12 152 PRO A CA 1
ATOM 1172 C C . PRO A 1 152 ? -20.746 -3.405 -6.793 1.00 93.12 152 PRO A C 1
ATOM 1174 O O . PRO A 1 152 ? -21.845 -3.962 -6.726 1.00 93.12 152 PRO A O 1
ATOM 1177 N N . HIS A 1 153 ? -19.916 -3.597 -7.814 1.00 95.69 153 HIS A N 1
ATOM 1178 C CA . HIS A 1 153 ? -20.080 -4.568 -8.886 1.00 95.69 153 HIS A CA 1
ATOM 1179 C C . HIS A 1 153 ? -19.780 -5.978 -8.369 1.00 95.69 153 HIS A C 1
ATOM 1181 O O . HIS A 1 153 ? -18.624 -6.390 -8.269 1.00 95.69 153 HIS A O 1
ATOM 1187 N N . THR A 1 154 ? -20.835 -6.736 -8.067 1.00 95.50 154 THR A N 1
ATOM 1188 C CA . THR A 1 154 ? -20.747 -8.065 -7.440 1.00 95.50 154 THR A CA 1
ATOM 1189 C C . THR A 1 154 ? -19.776 -9.008 -8.154 1.00 95.50 154 THR A C 1
ATOM 1191 O O . THR A 1 154 ? -18.899 -9.560 -7.505 1.00 95.50 154 THR A O 1
ATOM 1194 N N . ALA A 1 155 ? -19.846 -9.126 -9.485 1.00 97.38 155 ALA A N 1
ATOM 1195 C CA . ALA A 1 155 ? -18.977 -10.036 -10.239 1.00 97.38 155 ALA A CA 1
ATOM 1196 C C . ALA A 1 155 ? -17.477 -9.714 -10.085 1.00 97.38 155 ALA A C 1
ATOM 1198 O O . ALA A 1 155 ? -16.664 -10.623 -9.903 1.00 97.38 155 ALA A O 1
ATOM 1199 N N . THR A 1 156 ? -17.117 -8.427 -10.118 1.00 97.88 156 THR A N 1
ATOM 1200 C CA . THR A 1 156 ? -15.735 -7.953 -9.958 1.00 97.88 156 THR A CA 1
ATOM 1201 C C . THR A 1 156 ? -15.213 -8.265 -8.559 1.00 97.88 156 THR A C 1
ATOM 1203 O O . THR A 1 156 ? -14.132 -8.828 -8.398 1.00 97.88 156 THR A O 1
ATOM 1206 N N . VAL A 1 157 ? -16.007 -7.946 -7.536 1.00 98.06 157 VAL A N 1
ATOM 1207 C CA . VAL A 1 157 ? -15.614 -8.143 -6.137 1.00 98.06 157 VAL A CA 1
ATOM 1208 C C . VAL A 1 157 ? -15.586 -9.637 -5.769 1.00 98.06 157 VAL A C 1
ATOM 1210 O O . VAL A 1 157 ? -14.700 -10.074 -5.039 1.00 98.06 157 VAL A O 1
ATOM 1213 N N . ASP A 1 158 ? -16.480 -10.456 -6.332 1.00 98.50 158 ASP A N 1
ATOM 1214 C CA . ASP A 1 158 ? -16.473 -11.916 -6.169 1.00 98.50 158 ASP A CA 1
ATOM 1215 C C . ASP A 1 158 ? -15.239 -12.564 -6.801 1.00 98.50 158 ASP A C 1
ATOM 1217 O O . ASP A 1 158 ? -14.649 -13.480 -6.227 1.00 98.50 158 ASP A O 1
ATOM 1221 N N . LYS A 1 159 ? -14.839 -12.096 -7.989 1.00 98.62 159 LYS A N 1
ATOM 1222 C CA . LYS A 1 159 ? -13.612 -12.554 -8.645 1.00 98.62 159 LYS A CA 1
ATOM 1223 C C . LYS A 1 159 ? -12.384 -12.170 -7.821 1.00 98.62 159 LYS A C 1
ATOM 1225 O O . LYS A 1 159 ? -11.542 -13.032 -7.593 1.00 98.62 159 LYS A O 1
ATOM 1230 N N . ALA A 1 160 ? -12.318 -10.937 -7.317 1.00 98.75 160 ALA A N 1
ATOM 1231 C CA . ALA A 1 160 ? -11.242 -10.494 -6.431 1.00 98.75 160 ALA A CA 1
ATOM 1232 C C . ALA A 1 160 ? -11.151 -11.348 -5.155 1.00 98.75 160 ALA A C 1
ATOM 1234 O O . ALA A 1 160 ? -10.063 -11.793 -4.806 1.00 98.75 160 ALA A O 1
ATOM 1235 N N . ALA A 1 161 ? -12.283 -11.646 -4.505 1.00 98.69 161 ALA A N 1
ATOM 1236 C CA . ALA A 1 161 ? -12.314 -12.498 -3.315 1.00 98.69 161 ALA A CA 1
ATOM 1237 C C . ALA A 1 161 ? -11.718 -13.887 -3.585 1.00 98.69 161 ALA A C 1
ATOM 1239 O O . ALA A 1 161 ? -10.808 -14.304 -2.873 1.00 98.69 161 ALA A O 1
ATOM 1240 N N . ARG A 1 162 ? -12.168 -14.567 -4.652 1.00 98.69 162 ARG A N 1
ATOM 1241 C CA . ARG A 1 162 ? -11.648 -15.895 -5.019 1.00 98.69 162 ARG A CA 1
ATOM 1242 C C . ARG A 1 162 ? -10.152 -15.868 -5.314 1.00 98.69 162 ARG A C 1
ATOM 1244 O O . ARG A 1 162 ? -9.431 -16.741 -4.848 1.00 98.69 162 ARG A O 1
ATOM 1251 N N . LEU A 1 163 ? -9.690 -14.863 -6.061 1.00 98.69 163 LEU A N 1
ATOM 1252 C CA . LEU A 1 163 ? -8.272 -14.700 -6.386 1.00 98.69 163 LEU A CA 1
ATOM 1253 C C . LEU A 1 163 ? -7.422 -14.544 -5.119 1.00 98.69 163 LEU A C 1
ATOM 1255 O O . LEU A 1 163 ? -6.426 -15.242 -4.967 1.00 98.69 163 LEU A O 1
ATOM 1259 N N . LEU A 1 164 ? -7.837 -13.680 -4.190 1.00 98.69 164 LEU A N 1
ATOM 1260 C CA . LEU A 1 164 ? -7.130 -13.455 -2.928 1.00 98.69 164 LEU A CA 1
ATOM 1261 C C . LEU A 1 164 ? -7.116 -14.697 -2.031 1.00 98.69 164 LEU A C 1
ATOM 1263 O O . LEU A 1 164 ? -6.080 -15.014 -1.455 1.00 98.69 164 LEU A O 1
ATOM 1267 N N . GLN A 1 165 ? -8.234 -15.423 -1.938 1.00 98.25 165 GLN A N 1
ATOM 1268 C CA . GLN A 1 165 ? -8.289 -16.692 -1.208 1.00 98.25 165 GLN A CA 1
ATOM 1269 C C . GLN A 1 165 ? -7.322 -17.718 -1.808 1.00 98.25 165 GLN A C 1
ATOM 1271 O O . GLN A 1 165 ? -6.533 -18.299 -1.077 1.00 98.25 165 GLN A O 1
ATOM 1276 N N . SER A 1 166 ? -7.299 -17.861 -3.136 1.00 98.06 166 SER A N 1
ATOM 1277 C CA . SER A 1 166 ? -6.357 -18.752 -3.828 1.00 98.06 166 SER A CA 1
ATOM 1278 C C . SER A 1 166 ? -4.888 -18.355 -3.610 1.00 98.06 166 SER A C 1
ATOM 1280 O O . SER A 1 166 ? -4.031 -19.226 -3.489 1.00 98.06 166 SER A O 1
ATOM 1282 N N . VAL A 1 167 ? -4.576 -17.054 -3.527 1.00 97.88 167 VAL A N 1
ATOM 1283 C CA . VAL A 1 167 ? -3.227 -16.588 -3.151 1.00 97.88 167 VAL A CA 1
ATOM 1284 C C . VAL A 1 167 ? -2.891 -17.013 -1.719 1.00 97.88 167 VAL A C 1
ATOM 1286 O O . VAL A 1 167 ? -1.812 -17.550 -1.489 1.00 97.88 167 VAL A O 1
ATOM 1289 N N . LEU A 1 168 ? -3.810 -16.828 -0.768 1.00 96.00 168 LEU A N 1
ATOM 1290 C CA . LEU A 1 168 ? -3.604 -17.194 0.639 1.00 96.00 168 LEU A CA 1
ATOM 1291 C C . LEU A 1 168 ? -3.558 -18.709 0.881 1.00 96.00 168 LEU A C 1
ATOM 1293 O O . LEU A 1 168 ? -2.918 -19.148 1.828 1.00 96.00 168 LEU A O 1
ATOM 1297 N N . GLU A 1 169 ? -4.198 -19.514 0.035 1.00 95.19 169 GLU A N 1
ATOM 1298 C CA . GLU A 1 169 ? -4.067 -20.975 0.058 1.00 95.19 169 GLU A CA 1
ATOM 1299 C C . GLU A 1 169 ? -2.660 -21.426 -0.365 1.00 95.19 169 GLU A C 1
ATOM 1301 O O . GLU A 1 169 ? -2.119 -22.373 0.201 1.00 95.19 169 GLU A O 1
ATOM 1306 N N . GLN A 1 170 ? -2.052 -20.743 -1.342 1.00 94.06 170 GLN A N 1
ATOM 1307 C CA . GLN A 1 170 ? -0.697 -21.046 -1.823 1.00 94.06 170 GLN A CA 1
ATOM 1308 C C . GLN A 1 170 ? 0.395 -20.471 -0.917 1.00 94.06 170 GLN A C 1
ATOM 1310 O O . GLN A 1 170 ? 1.456 -21.073 -0.764 1.00 94.06 170 GLN A O 1
ATOM 1315 N N . MET A 1 171 ? 0.142 -19.297 -0.343 1.00 90.81 171 MET A N 1
ATOM 1316 C CA . MET A 1 171 ? 1.059 -18.583 0.535 1.00 90.81 171 MET A CA 1
ATOM 1317 C C . MET A 1 171 ? 0.290 -18.067 1.760 1.00 90.81 171 MET A C 1
ATOM 1319 O O . MET A 1 171 ? -0.075 -16.885 1.821 1.00 90.81 171 MET A O 1
ATOM 1323 N N . PRO A 1 172 ? 0.012 -18.955 2.738 1.00 87.50 172 PRO A N 1
ATOM 1324 C CA . PRO A 1 172 ? -0.596 -18.557 3.998 1.00 87.50 172 PRO A CA 1
ATOM 1325 C C . PRO A 1 172 ? 0.249 -17.469 4.653 1.00 87.50 172 PRO A C 1
ATOM 1327 O O . PRO A 1 172 ? 1.465 -17.607 4.751 1.00 87.50 172 PRO A O 1
ATOM 1330 N N . GLY A 1 173 ? -0.391 -16.383 5.076 1.00 83.94 173 GLY A N 1
ATOM 1331 C CA . GLY A 1 173 ? 0.313 -15.260 5.691 1.00 83.94 173 GLY A CA 1
ATOM 1332 C C . GLY A 1 173 ? 0.687 -14.117 4.750 1.00 83.94 173 GLY A C 1
ATOM 1333 O O . GLY A 1 173 ? 1.159 -13.097 5.243 1.00 83.94 173 GLY A O 1
ATOM 1334 N N . HIS A 1 174 ? 0.428 -14.222 3.435 1.00 92.19 174 HIS A N 1
ATOM 1335 C CA . HIS A 1 174 ? 0.748 -13.136 2.504 1.00 92.19 174 HIS A CA 1
ATOM 1336 C C . HIS A 1 174 ? 0.026 -11.831 2.916 1.00 92.19 174 HIS A C 1
ATOM 1338 O O . HIS A 1 174 ? -1.198 -11.720 2.757 1.00 92.19 174 HIS A O 1
ATOM 1344 N N . PRO A 1 175 ? 0.753 -10.780 3.344 1.00 90.94 175 PRO A N 1
ATOM 1345 C CA . PRO A 1 175 ? 0.190 -9.624 4.053 1.00 90.94 175 PRO A CA 1
ATOM 1346 C C . PRO A 1 175 ? -0.769 -8.826 3.177 1.00 90.94 175 PRO A C 1
ATOM 1348 O O . PRO A 1 175 ? -1.862 -8.452 3.589 1.00 90.94 175 PRO A O 1
ATOM 1351 N N . GLU A 1 176 ? -0.366 -8.577 1.931 1.00 93.44 176 GLU A N 1
ATOM 1352 C CA . GLU A 1 176 ? -1.120 -7.758 0.994 1.00 93.44 176 GLU A CA 1
ATOM 1353 C C . GLU A 1 176 ? -2.400 -8.470 0.557 1.00 93.44 176 GLU A C 1
ATOM 1355 O O . GLU A 1 176 ? -3.452 -7.839 0.501 1.00 93.44 176 GLU A O 1
ATOM 1360 N N . ALA A 1 177 ? -2.343 -9.787 0.329 1.00 97.19 177 ALA A N 1
ATOM 1361 C CA . ALA A 1 177 ? -3.522 -10.576 0.001 1.00 97.19 177 ALA A CA 1
ATOM 1362 C C . ALA A 1 177 ? -4.521 -10.584 1.169 1.00 97.19 177 ALA A C 1
ATOM 1364 O O . ALA A 1 177 ? -5.705 -10.313 0.980 1.00 97.19 177 ALA A O 1
ATOM 1365 N N . ALA A 1 178 ? -4.028 -10.827 2.386 1.00 96.94 178 ALA A N 1
ATOM 1366 C CA . ALA A 1 178 ? -4.813 -10.815 3.614 1.00 96.94 178 ALA A CA 1
ATOM 1367 C C . ALA A 1 178 ? -5.487 -9.453 3.857 1.00 96.94 178 ALA A C 1
ATOM 1369 O O . ALA A 1 178 ? -6.699 -9.370 4.074 1.00 96.94 178 ALA A O 1
ATOM 1370 N N . ARG A 1 179 ? -4.714 -8.370 3.728 1.00 96.25 179 ARG A N 1
ATOM 1371 C CA . ARG A 1 179 ? -5.168 -6.982 3.866 1.00 96.25 179 ARG A CA 1
ATOM 1372 C C . ARG A 1 179 ? -6.236 -6.630 2.827 1.00 96.25 179 ARG A C 1
ATOM 1374 O O . ARG A 1 179 ? -7.306 -6.138 3.183 1.00 96.25 179 ARG A O 1
ATOM 1381 N N . GLN A 1 180 ? -5.996 -6.933 1.552 1.00 97.94 180 GLN A N 1
ATOM 1382 C CA . GLN A 1 180 ? -6.981 -6.694 0.497 1.00 97.94 180 GLN A CA 1
ATOM 1383 C C . GLN A 1 180 ? -8.242 -7.550 0.678 1.00 97.94 180 GLN A C 1
ATOM 1385 O O . GLN A 1 180 ? -9.338 -7.078 0.370 1.00 97.94 180 GLN A O 1
ATOM 1390 N N . LEU A 1 181 ? -8.130 -8.764 1.235 1.00 98.38 181 LEU A N 1
ATOM 1391 C CA . LEU A 1 181 ? -9.281 -9.633 1.489 1.00 98.38 181 LEU A CA 1
ATOM 1392 C C . LEU A 1 181 ? -10.237 -9.024 2.520 1.00 98.38 181 LEU A C 1
ATOM 1394 O O . LEU A 1 181 ? -11.452 -9.107 2.337 1.00 98.38 181 LEU A O 1
ATOM 1398 N N . ILE A 1 182 ? -9.711 -8.328 3.533 1.00 98.44 182 ILE A N 1
ATOM 1399 C CA . ILE A 1 182 ? -10.517 -7.538 4.478 1.00 98.44 182 ILE A CA 1
ATOM 1400 C C . ILE A 1 182 ? -11.329 -6.474 3.724 1.00 98.44 182 ILE A C 1
ATOM 1402 O O . ILE A 1 182 ? -12.551 -6.404 3.869 1.00 98.44 182 ILE A O 1
ATOM 1406 N N . GLY A 1 183 ? -10.673 -5.672 2.879 1.00 98.06 183 GLY A N 1
ATOM 1407 C CA . GLY A 1 183 ? -11.334 -4.620 2.100 1.00 98.06 183 GLY A CA 1
ATOM 1408 C C . GLY A 1 183 ? -12.413 -5.162 1.156 1.00 98.06 183 GLY A C 1
ATOM 1409 O O . GLY A 1 183 ? -13.536 -4.653 1.121 1.00 98.06 183 GLY A O 1
ATOM 1410 N N . ILE A 1 184 ? -12.103 -6.240 0.435 1.00 98.56 184 ILE A N 1
ATOM 1411 C CA . ILE A 1 184 ? -13.041 -6.940 -0.449 1.00 98.56 184 ILE A CA 1
ATOM 1412 C C . ILE A 1 184 ? -14.219 -7.533 0.343 1.00 98.56 184 ILE A C 1
ATOM 1414 O O . ILE A 1 184 ? -15.369 -7.376 -0.072 1.00 98.56 184 ILE A O 1
ATOM 1418 N N . GLY A 1 185 ? -13.979 -8.129 1.514 1.00 98.38 185 GLY A N 1
ATOM 1419 C CA . GLY A 1 185 ? -15.026 -8.632 2.409 1.00 98.38 185 GLY A CA 1
ATOM 1420 C C . GLY A 1 185 ? -15.988 -7.535 2.881 1.00 98.38 185 GLY A C 1
ATOM 1421 O O . GLY A 1 185 ? -17.208 -7.717 2.852 1.00 98.38 185 GLY A O 1
ATOM 1422 N N . ILE A 1 186 ? -15.473 -6.344 3.210 1.00 98.19 186 ILE A N 1
ATOM 1423 C CA . ILE A 1 186 ? -16.294 -5.177 3.587 1.00 98.19 186 ILE A CA 1
ATOM 1424 C C . ILE A 1 186 ? -17.185 -4.707 2.433 1.00 98.19 186 ILE A C 1
ATOM 1426 O O . ILE A 1 186 ? -18.345 -4.342 2.667 1.00 98.19 186 ILE A O 1
ATOM 1430 N N . LEU A 1 187 ? -16.672 -4.709 1.199 1.00 97.69 187 LEU A N 1
ATOM 1431 C CA . LEU A 1 187 ? -17.456 -4.367 0.007 1.00 97.69 187 LEU A CA 1
ATOM 1432 C C . LEU A 1 187 ? -18.535 -5.421 -0.276 1.00 97.69 187 LEU A C 1
ATOM 1434 O O . LEU A 1 187 ? -19.658 -5.060 -0.629 1.00 97.69 187 LEU A O 1
ATOM 1438 N N . LYS A 1 188 ? -18.228 -6.707 -0.058 1.00 97.31 188 LYS A N 1
ATOM 1439 C CA . LYS A 1 188 ? -19.179 -7.825 -0.205 1.00 97.31 188 LYS A CA 1
ATOM 1440 C C . LYS A 1 188 ? -20.213 -7.914 0.907 1.00 97.31 188 LYS A C 1
ATOM 1442 O O . LYS A 1 188 ? -21.214 -8.599 0.722 1.00 97.31 188 LYS A O 1
ATOM 1447 N N . LYS A 1 189 ? -19.979 -7.246 2.040 1.00 96.94 189 LYS A N 1
ATOM 1448 C CA . LYS A 1 189 ? -20.715 -7.489 3.290 1.00 96.94 189 LYS A CA 1
ATOM 1449 C C . LYS A 1 189 ? -20.618 -8.953 3.730 1.00 96.94 189 LYS A C 1
ATOM 1451 O O . LYS A 1 189 ? -21.592 -9.527 4.201 1.00 96.94 189 LYS A O 1
ATOM 1456 N N . ASP A 1 190 ? -19.433 -9.530 3.549 1.00 97.62 190 ASP A N 1
ATOM 1457 C CA . ASP A 1 190 ? -19.113 -10.918 3.862 1.00 97.62 190 ASP A CA 1
ATOM 1458 C C . ASP A 1 190 ? -18.122 -10.947 5.026 1.00 97.62 190 ASP A C 1
ATOM 1460 O O . ASP A 1 190 ? -16.919 -10.731 4.854 1.00 97.62 190 ASP A O 1
ATOM 1464 N N . GLY A 1 191 ? -18.642 -11.146 6.238 1.00 97.69 191 GLY A N 1
ATOM 1465 C CA . GLY A 1 191 ? -17.806 -11.136 7.430 1.00 97.69 191 GLY A CA 1
ATOM 1466 C C . GLY A 1 191 ? -16.857 -12.333 7.522 1.00 97.69 191 GLY A C 1
ATOM 1467 O O . GLY A 1 191 ? -15.772 -12.186 8.081 1.00 97.69 191 GLY A O 1
ATOM 1468 N N . ALA A 1 192 ? -17.182 -13.478 6.914 1.00 96.81 192 ALA A N 1
ATOM 1469 C CA . ALA A 1 192 ? -16.274 -14.624 6.891 1.00 96.81 192 ALA A CA 1
ATOM 1470 C C . ALA A 1 192 ? -14.985 -14.297 6.119 1.00 96.81 192 ALA A C 1
ATOM 1472 O O . ALA A 1 192 ? -13.894 -14.632 6.580 1.00 96.81 192 ALA A O 1
ATOM 1473 N N . LEU A 1 193 ? -15.087 -13.562 5.004 1.00 97.19 193 LEU A N 1
ATOM 1474 C CA . LEU A 1 193 ? -13.911 -13.072 4.275 1.00 97.19 193 LEU A CA 1
ATOM 1475 C C . LEU A 1 193 ? -13.086 -12.073 5.091 1.00 97.19 193 LEU A C 1
ATOM 1477 O O . LEU A 1 193 ? -11.859 -12.150 5.082 1.00 97.19 193 LEU A O 1
ATOM 1481 N N . ILE A 1 194 ? -13.744 -11.168 5.826 1.00 98.19 194 ILE A N 1
ATOM 1482 C CA . ILE A 1 194 ? -13.055 -10.222 6.717 1.00 98.19 194 ILE A CA 1
ATOM 1483 C C . ILE A 1 194 ? -12.258 -10.986 7.778 1.00 98.19 194 ILE A C 1
ATOM 1485 O O . ILE A 1 194 ? -11.079 -10.702 7.976 1.00 98.19 194 ILE A O 1
ATOM 1489 N N . LEU A 1 195 ? -12.881 -11.972 8.429 1.00 96.44 195 LEU A N 1
ATOM 1490 C CA . LEU A 1 195 ? -12.240 -12.770 9.473 1.00 96.44 195 LEU A CA 1
ATOM 1491 C C . LEU A 1 195 ? -11.082 -13.599 8.908 1.00 96.44 195 LEU A C 1
ATOM 1493 O O . LEU A 1 195 ? -10.016 -13.655 9.515 1.00 96.44 195 LEU A O 1
ATOM 1497 N N . SER A 1 196 ? -11.265 -14.192 7.726 1.00 95.44 196 SER A N 1
ATOM 1498 C CA . SER A 1 196 ? -10.216 -14.943 7.033 1.00 95.44 196 SER A CA 1
ATOM 1499 C C . SER A 1 196 ? -9.015 -14.062 6.696 1.00 95.44 196 SER A C 1
ATOM 1501 O O . SER A 1 196 ? -7.884 -14.476 6.931 1.00 95.44 196 SER A O 1
ATOM 1503 N N . GLY A 1 197 ? -9.239 -12.854 6.169 1.00 96.06 197 GLY A N 1
ATOM 1504 C CA . GLY A 1 197 ? -8.164 -11.905 5.878 1.00 96.06 197 GLY A CA 1
ATOM 1505 C C . GLY A 1 197 ? -7.457 -11.432 7.146 1.00 96.06 197 GLY A C 1
ATOM 1506 O O . GLY A 1 197 ? -6.234 -11.393 7.191 1.00 96.06 197 GLY A O 1
ATOM 1507 N N . TRP A 1 198 ? -8.208 -11.148 8.210 1.00 95.62 198 TRP A N 1
ATOM 1508 C CA . TRP A 1 198 ? -7.647 -10.734 9.497 1.00 95.62 198 TRP A CA 1
ATOM 1509 C C . TRP A 1 198 ? -6.780 -11.830 10.141 1.00 95.62 198 TRP A C 1
ATOM 1511 O O . TRP A 1 198 ? -5.647 -11.557 10.530 1.00 95.62 198 TRP A O 1
ATOM 1521 N N . ASN A 1 199 ? -7.260 -13.079 10.176 1.00 94.06 199 ASN A N 1
ATOM 1522 C CA . ASN A 1 199 ? -6.484 -14.221 10.675 1.00 94.06 199 ASN A CA 1
ATOM 1523 C C . ASN A 1 199 ? -5.233 -14.470 9.828 1.00 94.06 199 ASN A C 1
ATOM 1525 O O . ASN A 1 199 ? -4.158 -14.697 10.378 1.00 94.06 199 ASN A O 1
ATOM 1529 N N . ALA A 1 200 ? -5.367 -14.404 8.498 1.00 93.75 200 ALA A N 1
ATOM 1530 C CA . ALA A 1 200 ? -4.247 -14.593 7.587 1.00 93.75 200 ALA A CA 1
ATOM 1531 C C . ALA A 1 200 ? -3.175 -13.515 7.773 1.00 93.75 200 ALA A C 1
ATOM 1533 O O . ALA A 1 200 ? -1.999 -13.844 7.736 1.00 93.75 200 ALA A O 1
ATOM 1534 N N . TYR A 1 201 ? -3.558 -12.259 8.020 1.00 93.19 201 TYR A N 1
ATOM 1535 C CA . TYR A 1 201 ? -2.597 -11.173 8.218 1.00 93.19 201 TYR A CA 1
ATOM 1536 C C . TYR A 1 201 ? -1.718 -11.408 9.443 1.00 93.19 201 TYR A C 1
ATOM 1538 O O . TYR A 1 201 ? -0.509 -11.263 9.359 1.00 93.19 201 TYR A O 1
ATOM 1546 N N . PHE A 1 202 ? -2.312 -11.809 10.566 1.00 89.88 202 PHE A N 1
ATOM 1547 C CA . PHE A 1 202 ? -1.579 -12.054 11.811 1.00 89.88 202 PHE A CA 1
ATOM 1548 C C . PHE A 1 202 ? -1.092 -13.501 11.977 1.00 89.88 202 PHE A C 1
ATOM 1550 O O . PHE A 1 202 ? -0.616 -13.873 13.046 1.00 89.88 202 PHE A O 1
ATOM 1557 N N . HIS A 1 203 ? -1.215 -14.323 10.930 1.00 87.69 203 HIS A N 1
ATOM 1558 C CA . HIS A 1 203 ? -0.744 -15.713 10.890 1.00 87.69 203 HIS A CA 1
ATOM 1559 C C . HIS A 1 203 ? -1.378 -16.594 11.984 1.00 87.69 203 HIS A C 1
ATOM 1561 O O . HIS A 1 203 ? -0.767 -17.534 12.492 1.00 87.69 203 HIS A O 1
ATOM 1567 N N . PHE A 1 204 ? -2.632 -16.315 12.349 1.00 84.25 204 PHE A N 1
ATOM 1568 C CA . PHE A 1 204 ? -3.351 -17.103 13.346 1.00 84.25 204 PHE A CA 1
ATOM 1569 C C . PHE A 1 204 ? -3.933 -18.371 12.717 1.00 84.25 204 PHE A C 1
ATOM 1571 O O . PHE A 1 204 ? -4.739 -18.307 11.789 1.00 84.25 204 PHE A O 1
ATOM 1578 N N . SER A 1 205 ? -3.567 -19.535 13.257 1.00 74.06 205 SER A N 1
ATOM 1579 C CA . SER A 1 205 ? -4.144 -20.829 12.865 1.00 74.06 205 SER A CA 1
ATOM 1580 C C . SER A 1 205 ? -5.408 -21.178 13.658 1.00 74.06 205 SER A C 1
ATOM 1582 O O . SER A 1 205 ? -6.144 -22.090 13.283 1.00 74.06 205 SER A O 1
ATOM 1584 N N . GLY A 1 206 ? -5.700 -20.434 14.730 1.00 66.56 206 GLY A N 1
ATOM 1585 C CA . GLY A 1 206 ? -6.952 -20.521 15.473 1.00 66.56 206 GLY A CA 1
ATOM 1586 C C . GLY A 1 206 ? -6.999 -19.582 16.684 1.00 66.56 206 GLY A C 1
ATOM 1587 O O . GLY A 1 206 ? -6.032 -18.873 16.959 1.00 66.56 206 GLY A O 1
ATOM 1588 N N . PRO A 1 207 ? -8.096 -19.597 17.463 1.00 63.97 207 PRO A N 1
ATOM 1589 C CA . PRO A 1 207 ? -8.269 -18.710 18.620 1.00 63.97 207 PRO A CA 1
ATOM 1590 C C . PRO A 1 207 ? -7.171 -18.837 19.689 1.00 63.97 207 PRO A C 1
ATOM 1592 O O . PRO A 1 207 ? -6.926 -17.894 20.428 1.00 63.97 207 PRO A O 1
ATOM 1595 N N . GLN A 1 208 ? -6.503 -19.994 19.762 1.00 69.12 208 GLN A N 1
ATOM 1596 C CA . GLN A 1 208 ? -5.447 -20.291 20.741 1.00 69.12 208 GLN A CA 1
ATOM 1597 C C . GLN A 1 208 ? -4.067 -19.741 20.346 1.00 69.12 208 GLN A C 1
ATOM 1599 O O . GLN A 1 208 ? -3.152 -19.753 21.163 1.00 69.12 208 GLN A O 1
ATOM 1604 N N . THR A 1 209 ? -3.890 -19.289 19.100 1.00 77.38 209 THR A N 1
ATOM 1605 C CA . THR A 1 209 ? -2.615 -18.733 18.607 1.00 77.38 209 THR A CA 1
ATOM 1606 C C . THR A 1 209 ? -2.625 -17.211 18.541 1.00 77.38 209 THR A C 1
ATOM 1608 O O . THR A 1 209 ? -1.681 -16.615 18.031 1.00 77.38 209 THR A O 1
ATOM 1611 N N . VAL A 1 210 ? -3.705 -16.583 19.007 1.00 82.19 210 VAL A N 1
ATOM 1612 C CA . VAL A 1 210 ? -3.858 -15.132 19.004 1.00 82.19 210 VAL A CA 1
ATOM 1613 C C . VAL A 1 210 ? -2.925 -14.531 20.048 1.00 82.19 210 VAL A C 1
ATOM 1615 O O . VAL A 1 210 ? -2.905 -14.946 21.206 1.00 82.19 210 VAL A O 1
ATOM 1618 N N . TRP A 1 211 ? -2.142 -13.533 19.648 1.00 83.00 211 TRP A N 1
ATOM 1619 C CA . TRP A 1 211 ? -1.307 -12.801 20.592 1.00 83.00 211 TRP A CA 1
ATOM 1620 C C . TRP A 1 211 ? -2.163 -12.042 21.605 1.00 83.00 211 TRP A C 1
ATOM 1622 O O . TRP A 1 211 ? -3.195 -11.472 21.253 1.00 83.00 211 TRP A O 1
ATOM 1632 N N . THR A 1 212 ? -1.697 -11.950 22.852 1.00 85.25 212 THR A N 1
ATOM 1633 C CA . THR A 1 212 ? -2.440 -11.330 23.963 1.00 85.25 212 THR A CA 1
ATOM 1634 C C . THR A 1 212 ? -3.000 -9.948 23.618 1.00 85.25 212 THR A C 1
ATOM 1636 O O . THR A 1 212 ? -4.131 -9.628 23.977 1.00 85.25 212 THR A O 1
ATOM 1639 N N . TYR A 1 213 ? -2.247 -9.134 22.872 1.00 84.50 213 TYR A N 1
ATOM 1640 C CA . TYR A 1 213 ? -2.659 -7.780 22.498 1.00 84.50 213 TYR A CA 1
ATOM 1641 C C . TYR A 1 213 ? -3.793 -7.736 21.450 1.00 84.50 213 TYR A C 1
ATOM 1643 O O . TYR A 1 213 ? -4.462 -6.711 21.324 1.00 84.50 213 TYR A O 1
ATOM 1651 N N . GLN A 1 214 ? -4.039 -8.830 20.719 1.00 91.38 214 GLN A N 1
ATOM 1652 C CA . GLN A 1 214 ? -5.151 -8.963 19.771 1.00 91.38 214 GLN A CA 1
ATOM 1653 C C . GLN A 1 214 ? -6.352 -9.722 20.336 1.00 91.38 214 GLN A C 1
ATOM 1655 O O . GLN A 1 214 ? -7.395 -9.711 19.687 1.00 91.38 214 GLN A O 1
ATOM 1660 N N . GLN A 1 215 ? -6.259 -10.348 21.515 1.00 91.69 215 GLN A N 1
ATOM 1661 C CA . GLN A 1 215 ? -7.298 -11.260 22.015 1.00 91.69 215 GLN A CA 1
ATOM 1662 C C . GLN A 1 215 ? -8.696 -10.625 22.027 1.00 91.69 215 GLN A C 1
ATOM 1664 O O . GLN A 1 215 ? -9.630 -11.170 21.447 1.00 91.69 215 GLN A O 1
ATOM 1669 N N . ALA A 1 216 ? -8.830 -9.418 22.585 1.00 93.62 216 ALA A N 1
ATOM 1670 C CA . ALA A 1 216 ? -10.117 -8.721 22.640 1.00 93.62 216 ALA A CA 1
ATOM 1671 C C . ALA A 1 216 ? -10.693 -8.408 21.242 1.00 93.62 216 ALA A C 1
ATOM 1673 O O . ALA A 1 216 ? -11.910 -8.471 21.028 1.00 93.62 216 ALA A O 1
ATOM 1674 N N . ASN A 1 217 ? -9.824 -8.089 20.276 1.00 95.31 217 ASN A N 1
ATOM 1675 C CA . ASN A 1 217 ? -10.231 -7.866 18.890 1.00 95.31 217 ASN A CA 1
ATOM 1676 C C . ASN A 1 217 ? -10.652 -9.193 18.244 1.00 95.31 217 ASN A C 1
ATOM 1678 O O . ASN A 1 217 ? -11.700 -9.243 17.607 1.00 95.31 217 ASN A O 1
ATOM 1682 N N . ALA A 1 218 ? -9.893 -10.269 18.463 1.00 94.44 218 ALA A N 1
ATOM 1683 C CA . ALA A 1 218 ? -10.185 -11.604 17.950 1.00 94.44 218 ALA A CA 1
ATOM 1684 C C . ALA A 1 218 ? -11.533 -12.134 18.450 1.00 94.44 218 ALA A C 1
ATOM 1686 O O . ALA A 1 218 ? -12.332 -12.615 17.646 1.00 94.44 218 ALA A O 1
ATOM 1687 N N . ASP A 1 219 ? -11.812 -11.994 19.748 1.00 94.38 219 ASP A N 1
ATOM 1688 C CA . ASP A 1 219 ? -13.065 -12.426 20.374 1.00 94.38 219 ASP A CA 1
ATOM 1689 C C . ASP A 1 219 ? -14.261 -11.666 19.776 1.00 94.38 219 ASP A C 1
ATOM 1691 O O . ASP A 1 219 ? -15.291 -12.249 19.417 1.00 94.38 219 ASP A O 1
ATOM 1695 N N . THR A 1 220 ? -14.104 -10.351 19.591 1.00 96.44 220 THR A N 1
ATOM 1696 C CA . THR A 1 220 ? -15.126 -9.494 18.974 1.00 96.44 220 THR A CA 1
ATOM 1697 C C . THR A 1 220 ? -15.361 -9.869 17.508 1.00 96.44 220 THR A C 1
ATOM 1699 O O . THR A 1 220 ? -16.500 -10.043 17.078 1.00 96.44 220 THR A O 1
ATOM 1702 N N . LEU A 1 221 ? -14.296 -10.008 16.715 1.00 96.75 221 LEU A N 1
ATOM 1703 C CA . LEU A 1 221 ? -14.408 -10.305 15.287 1.00 96.75 221 LEU A CA 1
ATOM 1704 C C . LEU A 1 221 ? -14.959 -11.715 15.056 1.00 96.75 221 LEU A C 1
ATOM 1706 O O . LEU A 1 221 ? -15.877 -11.879 14.256 1.00 96.75 221 LEU A O 1
ATOM 1710 N N . SER A 1 222 ? -14.473 -12.711 15.795 1.00 95.38 222 SER A N 1
ATOM 1711 C CA . SER A 1 222 ? -14.903 -14.108 15.657 1.00 95.38 222 SER A CA 1
ATOM 1712 C C . SER A 1 222 ? -16.358 -14.325 16.070 1.00 95.38 222 SER A C 1
ATOM 1714 O O . SER A 1 222 ? -17.031 -15.178 15.497 1.00 95.38 222 SER A O 1
ATOM 1716 N N . SER A 1 223 ? -16.871 -13.548 17.030 1.00 95.88 223 SER A N 1
ATOM 1717 C CA . SER A 1 223 ? -18.274 -13.639 17.456 1.00 95.88 223 SER A CA 1
ATOM 1718 C C . SER A 1 223 ? -19.245 -12.930 16.507 1.00 95.88 223 SER A C 1
ATOM 1720 O O . SER A 1 223 ? -20.360 -13.407 16.301 1.00 95.88 223 SER A O 1
ATOM 1722 N N . ILE A 1 224 ? -18.842 -11.804 15.908 1.00 97.12 224 ILE A N 1
ATOM 1723 C CA . ILE A 1 224 ? -19.746 -10.954 15.118 1.00 97.12 224 ILE A CA 1
ATOM 1724 C C . ILE A 1 224 ? -19.694 -11.278 13.626 1.00 97.12 224 ILE A C 1
ATOM 1726 O O . ILE A 1 224 ? -20.739 -11.362 12.976 1.00 97.12 224 ILE A O 1
ATOM 1730 N N . LEU A 1 225 ? -18.493 -11.431 13.064 1.00 97.50 225 LEU A N 1
ATOM 1731 C CA . LEU A 1 225 ? -18.300 -11.503 11.617 1.00 97.50 225 LEU A CA 1
ATOM 1732 C C . LEU A 1 225 ? -19.006 -12.681 10.925 1.00 97.50 225 LEU A C 1
ATOM 1734 O O . LEU A 1 225 ? -19.532 -12.448 9.837 1.00 97.50 225 LEU A O 1
ATOM 1738 N N . PRO A 1 226 ? -19.125 -13.894 11.504 1.00 95.25 226 PRO A N 1
ATOM 1739 C CA . PRO A 1 226 ? -19.813 -15.001 10.832 1.00 95.25 226 PRO A CA 1
ATOM 1740 C C . PRO A 1 226 ? -21.269 -14.710 10.438 1.00 95.25 226 PRO A C 1
ATOM 1742 O O . PRO A 1 226 ? -21.787 -15.333 9.519 1.00 95.25 226 PRO A O 1
ATOM 1745 N N . GLN A 1 227 ? -21.930 -13.769 11.120 1.00 94.62 227 GLN A N 1
ATOM 1746 C CA . GLN A 1 227 ? -23.320 -13.369 10.857 1.00 94.62 227 GLN A CA 1
ATOM 1747 C C . GLN A 1 227 ? -23.437 -11.903 10.407 1.00 94.62 227 GLN A C 1
ATOM 1749 O O . GLN A 1 227 ? -24.538 -11.354 10.295 1.00 94.62 227 GLN A O 1
ATOM 1754 N N . TRP A 1 228 ? -22.308 -11.226 10.187 1.00 97.56 228 TRP A N 1
ATOM 1755 C CA . TRP A 1 228 ? -22.291 -9.807 9.868 1.00 97.56 228 TRP A CA 1
ATOM 1756 C C . TRP A 1 228 ? -22.698 -9.559 8.414 1.00 97.56 228 TRP A C 1
ATOM 1758 O O . TRP A 1 228 ? -22.107 -10.097 7.485 1.00 97.56 228 TRP A O 1
ATOM 1768 N N . THR A 1 229 ? -23.681 -8.677 8.223 1.00 93.88 229 THR A N 1
ATOM 1769 C CA . THR A 1 229 ? -24.192 -8.267 6.898 1.00 93.88 229 THR A CA 1
ATOM 1770 C C . THR A 1 229 ? -24.033 -6.766 6.637 1.00 93.88 229 THR A C 1
ATOM 1772 O O . THR A 1 229 ? -24.543 -6.230 5.651 1.00 93.88 229 THR A O 1
ATOM 1775 N N . GLY A 1 230 ? -23.397 -6.040 7.561 1.00 93.31 230 GLY A N 1
ATOM 1776 C CA . GLY A 1 230 ? -23.231 -4.585 7.507 1.00 93.31 230 GLY A CA 1
ATOM 1777 C C . GLY A 1 230 ? -24.496 -3.749 7.705 1.00 93.31 230 GLY A C 1
ATOM 1778 O O . GLY A 1 230 ? -24.412 -2.523 7.669 1.00 93.31 230 GLY A O 1
ATOM 1779 N N . ARG A 1 231 ? -25.663 -4.374 7.916 1.00 93.94 231 ARG A N 1
ATOM 1780 C CA . ARG A 1 231 ? -26.948 -3.674 8.112 1.00 93.94 231 ARG A CA 1
ATOM 1781 C C . ARG A 1 231 ? -27.182 -3.227 9.554 1.00 93.94 231 ARG A C 1
ATOM 1783 O O . ARG A 1 231 ? -27.916 -2.274 9.790 1.00 93.94 231 ARG A O 1
ATOM 1790 N N . ASN A 1 232 ? -26.585 -3.919 10.522 1.00 95.62 232 ASN A N 1
ATOM 1791 C CA . ASN A 1 232 ? -26.768 -3.627 11.938 1.00 95.62 232 ASN A CA 1
ATOM 1792 C C . ASN A 1 232 ? -25.724 -2.603 12.411 1.00 95.62 232 ASN A C 1
ATOM 1794 O O . ASN A 1 232 ? -24.535 -2.904 12.487 1.00 95.62 232 ASN A O 1
ATOM 1798 N N . SER A 1 233 ? -26.188 -1.406 12.775 1.00 94.81 233 SER A N 1
ATOM 1799 C CA . SER A 1 233 ? -25.326 -0.307 13.230 1.00 94.81 233 SER A CA 1
ATOM 1800 C C . SER A 1 233 ? -24.505 -0.658 14.483 1.00 94.81 233 SER A C 1
ATOM 1802 O O . SER A 1 233 ? -23.325 -0.326 14.557 1.00 94.81 233 SER A O 1
ATOM 1804 N N . SER A 1 234 ? -25.074 -1.400 15.440 1.00 96.44 234 SER A N 1
ATOM 1805 C CA . SER A 1 234 ? -24.354 -1.815 16.654 1.00 96.44 234 SER A CA 1
ATOM 1806 C C . SER A 1 234 ? -23.237 -2.820 16.350 1.00 96.44 234 SER A C 1
ATOM 1808 O O . SER A 1 234 ? -22.131 -2.703 16.881 1.00 96.44 234 SER A O 1
ATOM 1810 N N . GLN A 1 235 ? -23.481 -3.770 15.440 1.00 97.31 235 GLN A N 1
ATOM 1811 C CA . GLN A 1 235 ? -22.428 -4.676 14.968 1.00 97.31 235 GLN A CA 1
ATOM 1812 C C . GLN A 1 235 ? -21.347 -3.913 14.192 1.00 97.31 235 GLN A C 1
ATOM 1814 O O . GLN A 1 235 ? -20.165 -4.155 14.407 1.00 97.31 235 GLN A O 1
ATOM 1819 N N . ASN A 1 236 ? -21.730 -2.953 13.344 1.00 97.88 236 ASN A N 1
ATOM 1820 C CA . ASN A 1 236 ? -20.784 -2.105 12.613 1.00 97.88 236 ASN A CA 1
ATOM 1821 C C . ASN A 1 236 ? -19.856 -1.337 13.562 1.00 97.88 236 ASN A C 1
ATOM 1823 O O . ASN A 1 236 ? -18.651 -1.306 13.331 1.00 97.88 236 ASN A O 1
ATOM 1827 N N . VAL A 1 237 ? -20.388 -0.794 14.664 1.00 98.25 237 VAL A N 1
ATOM 1828 C CA . VAL A 1 237 ? -19.576 -0.131 15.696 1.00 98.25 237 VAL A CA 1
ATOM 1829 C C . VAL A 1 237 ? -18.518 -1.072 16.270 1.00 98.25 237 VAL A C 1
ATOM 1831 O O . VAL A 1 237 ? -17.353 -0.687 16.383 1.00 98.25 237 VAL A O 1
ATOM 1834 N N . GLN A 1 238 ? -18.907 -2.299 16.615 1.00 98.19 238 GLN A N 1
ATOM 1835 C CA . GLN A 1 238 ? -18.005 -3.289 17.205 1.00 98.19 238 GLN A CA 1
ATOM 1836 C C . GLN A 1 238 ? -16.941 -3.762 16.207 1.00 98.19 238 GLN A C 1
ATOM 1838 O O . GLN A 1 238 ? -15.759 -3.761 16.543 1.00 98.19 238 GLN A O 1
ATOM 1843 N N . VAL A 1 239 ? -17.331 -4.064 14.963 1.00 98.38 239 VAL A N 1
ATOM 1844 C CA . VAL A 1 239 ? -16.396 -4.452 13.892 1.00 98.38 239 VAL A CA 1
ATOM 1845 C C . VAL A 1 239 ? -15.420 -3.316 13.585 1.00 98.38 239 VAL A C 1
ATOM 1847 O O . VAL A 1 239 ? -14.214 -3.545 13.535 1.00 98.38 239 VAL A O 1
ATOM 1850 N N . ALA A 1 240 ? -15.904 -2.077 13.448 1.00 98.62 240 ALA A N 1
ATOM 1851 C CA . ALA A 1 240 ? -15.053 -0.911 13.220 1.00 98.62 240 ALA A CA 1
ATOM 1852 C C . ALA A 1 240 ? -14.039 -0.716 14.354 1.00 98.62 240 ALA A C 1
ATOM 1854 O O . ALA A 1 240 ? -12.861 -0.474 14.098 1.00 98.62 240 ALA A O 1
ATOM 1855 N N . ARG A 1 241 ? -14.480 -0.857 15.612 1.00 98.38 241 ARG A N 1
ATOM 1856 C CA . ARG A 1 241 ? -13.602 -0.731 16.779 1.00 98.38 241 ARG A CA 1
ATOM 1857 C C . ARG A 1 241 ? -12.546 -1.831 16.810 1.00 98.38 241 ARG A C 1
ATOM 1859 O O . ARG A 1 241 ? -11.394 -1.512 17.064 1.00 98.38 241 ARG A O 1
ATOM 1866 N N . ALA A 1 242 ? -12.914 -3.080 16.535 1.00 98.06 242 ALA A N 1
ATOM 1867 C CA . ALA A 1 242 ? -11.968 -4.190 16.543 1.00 98.06 242 ALA A CA 1
ATOM 1868 C C . ALA A 1 242 ? -10.942 -4.082 15.400 1.00 98.06 242 ALA A C 1
ATOM 1870 O O . ALA A 1 242 ? -9.749 -4.237 15.637 1.00 98.06 242 ALA A O 1
ATOM 1871 N N . LEU A 1 243 ? -11.364 -3.700 14.187 1.00 98.31 243 LEU A N 1
ATOM 1872 C CA . LEU A 1 243 ? -10.440 -3.432 13.076 1.00 98.31 243 LEU A CA 1
ATOM 1873 C C . LEU A 1 243 ? -9.479 -2.273 13.390 1.00 98.31 243 LEU A C 1
ATOM 1875 O O . LEU A 1 243 ? -8.284 -2.383 13.127 1.00 98.31 243 LEU A O 1
ATOM 1879 N N . ALA A 1 244 ? -9.971 -1.185 13.991 1.00 98.06 244 ALA A N 1
ATOM 1880 C CA . ALA A 1 244 ? -9.135 -0.073 14.454 1.00 98.06 244 ALA A CA 1
ATOM 1881 C C . ALA A 1 244 ? -8.194 -0.486 15.605 1.00 98.06 244 ALA A C 1
ATOM 1883 O O . ALA A 1 244 ? -7.028 -0.090 15.641 1.00 98.06 244 ALA A O 1
ATOM 1884 N N . GLY A 1 245 ? -8.673 -1.333 16.519 1.00 96.50 245 GLY A N 1
ATOM 1885 C CA . GLY A 1 245 ? -7.876 -1.964 17.572 1.00 96.50 245 GLY A CA 1
ATOM 1886 C C . GLY A 1 245 ? -6.731 -2.802 17.005 1.00 96.50 245 GLY A C 1
ATOM 1887 O O . GLY A 1 245 ? -5.630 -2.773 17.544 1.00 96.50 245 GLY A O 1
ATOM 1888 N N . SER A 1 246 ? -6.956 -3.442 15.858 1.00 96.12 246 SER A N 1
ATOM 1889 C CA . SER A 1 246 ? -5.940 -4.132 15.059 1.00 96.12 246 SER A CA 1
ATOM 1890 C C . SER A 1 246 ? -5.215 -3.231 14.049 1.00 96.12 246 SER A C 1
ATOM 1892 O O . SER A 1 246 ? -4.548 -3.740 13.157 1.00 96.12 246 SER A O 1
ATOM 1894 N N . ARG A 1 247 ? -5.332 -1.902 14.176 1.00 96.56 247 ARG A N 1
ATOM 1895 C CA . ARG A 1 247 ? -4.651 -0.870 13.365 1.00 96.56 247 ARG A CA 1
ATOM 1896 C C . ARG A 1 247 ? -5.070 -0.770 11.893 1.00 96.56 247 ARG A C 1
ATOM 1898 O O . ARG A 1 247 ? -4.548 0.073 11.166 1.00 96.56 247 ARG A O 1
ATOM 1905 N N . PHE A 1 248 ? -6.087 -1.510 11.451 1.00 97.06 248 PHE A N 1
ATOM 1906 C CA . PHE A 1 248 ? -6.658 -1.419 10.101 1.00 97.06 248 PHE A CA 1
ATOM 1907 C C . PHE A 1 248 ? -7.574 -0.193 9.927 1.00 97.06 248 PHE A C 1
ATOM 1909 O O . PHE A 1 248 ? -8.739 -0.324 9.553 1.00 97.06 248 PHE A O 1
ATOM 1916 N N . TYR A 1 249 ? -7.079 1.018 10.196 1.00 98.00 249 TYR A N 1
ATOM 1917 C CA . TYR A 1 249 ? -7.901 2.238 10.216 1.00 98.00 249 TYR A CA 1
ATOM 1918 C C . TYR A 1 249 ? -8.585 2.559 8.887 1.00 98.00 249 TYR A C 1
ATOM 1920 O O . TYR A 1 249 ? -9.714 3.049 8.888 1.00 98.00 249 TYR A O 1
ATOM 1928 N N . GLU A 1 250 ? -7.939 2.258 7.758 1.00 95.69 250 GLU A N 1
ATOM 1929 C CA . GLU A 1 250 ? -8.538 2.426 6.432 1.00 95.69 250 GLU A CA 1
ATOM 1930 C C . GLU A 1 250 ? -9.842 1.623 6.305 1.00 95.69 250 GLU A C 1
ATOM 1932 O O . GLU A 1 250 ? -10.881 2.180 5.951 1.00 95.69 250 GLU A O 1
ATOM 1937 N N . TYR A 1 251 ? -9.809 0.344 6.681 1.00 98.00 251 TYR A N 1
ATOM 1938 C CA . TYR A 1 251 ? -10.961 -0.554 6.624 1.00 98.00 251 TYR A CA 1
ATOM 1939 C C . TYR A 1 251 ? -11.956 -0.310 7.756 1.00 98.00 251 TYR A C 1
ATOM 1941 O O . TYR A 1 251 ? -13.164 -0.337 7.528 1.00 98.00 251 TYR A O 1
ATOM 1949 N N . ALA A 1 252 ? -11.471 0.006 8.958 1.00 98.56 252 ALA A N 1
ATOM 1950 C CA . ALA A 1 252 ? -12.313 0.392 10.082 1.00 98.56 252 ALA A CA 1
ATOM 1951 C C . ALA A 1 252 ? -13.194 1.598 9.726 1.00 98.56 252 ALA A C 1
ATOM 1953 O O . ALA A 1 252 ? -14.385 1.600 10.024 1.00 98.56 252 ALA A O 1
ATOM 1954 N N . ALA A 1 253 ? -12.649 2.594 9.023 1.00 98.25 253 ALA A N 1
ATOM 1955 C CA . ALA A 1 253 ? -13.411 3.759 8.585 1.00 98.25 253 ALA A CA 1
ATOM 1956 C C . ALA A 1 253 ? -14.510 3.428 7.560 1.00 98.25 253 ALA A C 1
ATOM 1958 O O . ALA A 1 253 ? -15.506 4.143 7.501 1.00 98.25 253 ALA A O 1
ATOM 1959 N N . MET A 1 254 ? -14.376 2.348 6.781 1.00 97.31 254 MET A N 1
ATOM 1960 C CA . MET A 1 254 ? -15.407 1.918 5.823 1.00 97.31 254 MET A CA 1
ATOM 1961 C C . MET A 1 254 ? -16.632 1.283 6.492 1.00 97.31 254 MET A C 1
ATOM 1963 O O . MET A 1 254 ? -17.704 1.224 5.887 1.00 97.31 254 MET A O 1
ATOM 1967 N N . VAL A 1 255 ? -16.475 0.767 7.713 1.00 97.62 255 VAL A N 1
ATOM 1968 C CA . VAL A 1 255 ? -17.562 0.166 8.505 1.00 97.62 255 VAL A CA 1
ATOM 1969 C C . VAL A 1 255 ? -18.002 1.045 9.677 1.00 97.62 255 VAL A C 1
ATOM 1971 O O . VAL A 1 255 ? -19.054 0.793 10.258 1.00 97.62 255 VAL A O 1
ATOM 1974 N N . ALA A 1 256 ? -17.224 2.073 10.019 1.00 97.94 256 ALA A N 1
ATOM 1975 C CA . ALA A 1 256 ? -17.518 2.991 11.107 1.00 97.94 256 ALA A CA 1
ATOM 1976 C C . ALA A 1 256 ? -18.848 3.729 10.904 1.00 97.94 256 ALA A C 1
ATOM 1978 O O . ALA A 1 256 ? -19.253 4.076 9.794 1.00 97.94 256 ALA A O 1
ATOM 1979 N N . THR A 1 257 ? -19.521 4.003 12.017 1.00 97.00 257 THR A N 1
ATOM 1980 C CA . THR A 1 257 ? -20.737 4.826 12.039 1.00 97.00 257 THR A CA 1
ATOM 1981 C C . THR A 1 257 ? -20.396 6.295 12.317 1.00 97.00 257 THR A C 1
ATOM 1983 O O . THR A 1 257 ? -19.307 6.580 12.825 1.00 97.00 257 THR A O 1
ATOM 1986 N N . PRO A 1 258 ? -21.321 7.251 12.087 1.00 95.94 258 PRO A N 1
ATOM 1987 C CA . PRO A 1 258 ? -21.098 8.658 12.434 1.00 95.94 258 PRO A CA 1
ATOM 1988 C C . PRO A 1 258 ? -20.783 8.914 13.916 1.00 95.94 258 PRO A C 1
ATOM 1990 O O . PRO A 1 258 ? -20.269 9.974 14.249 1.00 95.94 258 PRO A O 1
ATOM 1993 N N . ALA A 1 259 ? -21.059 7.967 14.817 1.00 94.94 259 ALA A N 1
ATOM 1994 C CA . ALA A 1 259 ? -20.689 8.083 16.227 1.00 94.94 259 ALA A CA 1
ATOM 1995 C C . ALA A 1 259 ? -19.189 7.824 16.487 1.00 94.94 259 ALA A C 1
ATOM 1997 O O . ALA A 1 259 ? -18.687 8.144 17.558 1.00 94.94 259 ALA A O 1
ATOM 1998 N N . GLN A 1 260 ? -18.457 7.247 15.529 1.00 97.38 260 GLN A N 1
ATOM 1999 C CA . GLN A 1 260 ? -17.048 6.860 15.672 1.00 97.38 260 GLN A CA 1
ATOM 2000 C C . GLN A 1 260 ? -16.119 7.858 14.971 1.00 97.38 260 GLN A C 1
ATOM 2002 O O . GLN A 1 260 ? -15.270 7.475 14.162 1.00 97.38 260 GLN A O 1
ATOM 2007 N N . GLN A 1 261 ? -16.294 9.146 15.281 1.00 98.06 261 GLN A N 1
ATOM 2008 C CA . GLN A 1 261 ? -15.563 10.243 14.637 1.00 98.06 261 GLN A CA 1
ATOM 2009 C C . GLN A 1 261 ? -14.044 10.089 14.740 1.00 98.06 261 GLN A C 1
ATOM 2011 O O . GLN A 1 261 ? -13.355 10.357 13.764 1.00 98.06 261 GLN A O 1
ATOM 2016 N N . ASP A 1 262 ? -13.518 9.556 15.845 1.00 98.31 262 ASP A N 1
ATOM 2017 C CA . ASP A 1 262 ? -12.077 9.328 15.998 1.00 98.31 262 ASP A CA 1
ATOM 2018 C C . ASP A 1 262 ? -11.486 8.443 14.895 1.00 98.31 262 ASP A C 1
ATOM 2020 O O . ASP A 1 262 ? -10.464 8.785 14.302 1.00 98.31 262 ASP A O 1
ATOM 2024 N N . ILE A 1 263 ? -12.147 7.318 14.590 1.00 98.62 263 ILE A N 1
ATOM 2025 C CA . ILE A 1 263 ? -11.714 6.384 13.540 1.00 98.62 263 ILE A CA 1
ATOM 2026 C C . ILE A 1 263 ? -11.777 7.085 12.181 1.00 98.62 263 ILE A C 1
ATOM 2028 O O . ILE A 1 263 ? -10.847 6.983 11.380 1.00 98.62 263 ILE A O 1
ATOM 2032 N N . LEU A 1 264 ? -12.861 7.825 11.929 1.00 98.56 264 LEU A N 1
ATOM 2033 C CA . LEU A 1 264 ? -13.082 8.538 10.672 1.00 98.56 264 LEU A CA 1
ATOM 2034 C C . LEU A 1 264 ? -12.044 9.652 10.455 1.00 98.56 264 LEU A C 1
ATOM 2036 O O . LEU A 1 264 ? -11.471 9.751 9.367 1.00 98.56 264 LEU A O 1
ATOM 2040 N N . HIS A 1 265 ? -11.776 10.466 11.478 1.00 98.62 265 HIS A N 1
ATOM 2041 C CA . HIS A 1 265 ? -10.797 11.552 11.445 1.00 98.62 265 HIS A CA 1
ATOM 2042 C C . HIS A 1 265 ? -9.374 11.024 11.307 1.00 98.62 265 HIS A C 1
ATOM 2044 O O . HIS A 1 265 ? -8.636 11.500 10.445 1.00 98.62 265 HIS A O 1
ATOM 2050 N N . TYR A 1 266 ? -9.006 10.000 12.078 1.00 98.69 266 TYR A N 1
ATOM 2051 C CA . TYR A 1 266 ? -7.672 9.418 12.009 1.00 98.69 266 TYR A CA 1
ATOM 2052 C C . TYR A 1 266 ? -7.405 8.750 10.652 1.00 98.69 266 TYR A C 1
ATOM 2054 O O . TYR A 1 266 ? -6.399 9.035 10.008 1.00 98.69 266 TYR A O 1
ATOM 2062 N N . ALA A 1 267 ? -8.347 7.957 10.129 1.00 98.38 267 ALA A N 1
ATOM 2063 C CA . ALA A 1 267 ? -8.208 7.371 8.795 1.00 98.38 267 ALA A CA 1
ATOM 2064 C C . ALA A 1 267 ? -8.136 8.438 7.686 1.00 98.38 267 ALA A C 1
ATOM 2066 O O . ALA A 1 267 ? -7.406 8.279 6.706 1.00 98.38 267 ALA A O 1
ATOM 2067 N N . ALA A 1 268 ? -8.881 9.542 7.822 1.00 98.25 268 ALA A N 1
ATOM 2068 C CA . ALA A 1 268 ? -8.784 10.670 6.899 1.00 98.25 268 ALA A CA 1
ATOM 2069 C C . ALA A 1 268 ? -7.416 11.364 6.976 1.00 98.25 268 ALA A C 1
ATOM 2071 O O . ALA A 1 268 ? -6.858 11.691 5.927 1.00 98.25 268 ALA A O 1
ATOM 2072 N N . PHE A 1 269 ? -6.868 11.539 8.182 1.00 98.56 269 PHE A N 1
ATOM 2073 C CA . PHE A 1 269 ? -5.518 12.054 8.392 1.00 98.56 269 PHE A CA 1
ATOM 2074 C C . PHE A 1 269 ? -4.474 11.173 7.705 1.00 98.56 269 PHE A C 1
ATOM 2076 O O . PHE A 1 269 ? -3.710 11.697 6.902 1.00 98.56 269 PHE A O 1
ATOM 2083 N N . LEU A 1 270 ? -4.486 9.850 7.915 1.00 98.25 270 LEU A N 1
ATOM 2084 C CA . LEU A 1 270 ? -3.522 8.941 7.276 1.00 98.25 270 LEU A CA 1
ATOM 2085 C C . LEU A 1 270 ? -3.540 9.074 5.745 1.00 98.25 270 LEU A C 1
ATOM 2087 O O . LEU A 1 270 ? -2.493 9.231 5.118 1.00 98.25 270 LEU A O 1
ATOM 2091 N N . ARG A 1 271 ? -4.734 9.107 5.132 1.00 97.06 271 ARG A N 1
ATOM 2092 C CA . ARG A 1 271 ? -4.875 9.285 3.674 1.00 97.06 271 ARG A CA 1
ATOM 2093 C C . ARG A 1 271 ? -4.356 10.639 3.187 1.00 97.06 271 ARG A C 1
ATOM 2095 O O . ARG A 1 271 ? -3.718 10.707 2.139 1.00 97.06 271 ARG A O 1
ATOM 2102 N N . GLN A 1 272 ? -4.668 11.724 3.896 1.00 97.75 272 GLN A N 1
ATOM 2103 C CA . GLN A 1 272 ? -4.236 13.074 3.514 1.00 97.75 272 GLN A CA 1
ATOM 2104 C C . GLN A 1 272 ? -2.724 13.239 3.680 1.00 97.75 272 GLN A C 1
ATOM 2106 O O . GLN A 1 272 ? -2.054 13.707 2.760 1.00 97.75 272 GLN A O 1
ATOM 2111 N N . THR A 1 273 ? -2.185 12.776 4.805 1.00 97.62 273 THR A N 1
ATOM 2112 C CA . THR A 1 273 ? -0.755 12.783 5.101 1.00 97.62 273 THR A CA 1
ATOM 2113 C C . THR A 1 273 ? 0.012 11.934 4.090 1.00 97.62 273 THR A C 1
ATOM 2115 O O . THR A 1 273 ? 0.970 12.429 3.510 1.00 97.62 273 THR A O 1
ATOM 2118 N N . GLY A 1 274 ? -0.448 10.724 3.750 1.00 97.06 274 GLY A N 1
ATOM 2119 C CA . GLY A 1 274 ? 0.179 9.900 2.705 1.00 97.06 274 GLY A CA 1
ATOM 2120 C C . GLY A 1 274 ? 0.275 10.602 1.340 1.00 97.06 274 GLY A C 1
ATOM 2121 O O . GLY A 1 274 ? 1.317 10.547 0.679 1.00 97.06 274 GLY A O 1
ATOM 2122 N N . LYS A 1 275 ? -0.767 11.346 0.934 1.00 96.25 275 LYS A N 1
ATOM 2123 C CA . LYS A 1 275 ? -0.735 12.173 -0.290 1.00 96.25 275 LYS A CA 1
ATOM 2124 C C . LYS A 1 275 ? 0.276 13.315 -0.190 1.00 96.25 275 LYS A C 1
ATOM 2126 O O . LYS A 1 275 ? 1.022 13.552 -1.138 1.00 96.25 275 LYS A O 1
ATOM 2131 N N . GLN A 1 276 ? 0.316 14.006 0.949 1.00 97.31 276 GLN A N 1
ATOM 2132 C CA . GLN A 1 276 ? 1.263 15.093 1.197 1.00 97.31 276 GLN A CA 1
ATOM 2133 C C . GLN A 1 276 ? 2.717 14.595 1.158 1.00 97.31 276 GLN A C 1
ATOM 2135 O O . GLN A 1 276 ? 3.562 15.227 0.528 1.00 97.31 276 GLN A O 1
ATOM 2140 N N . ILE A 1 277 ? 2.991 13.443 1.776 1.00 96.75 277 ILE A N 1
ATOM 2141 C CA . ILE A 1 277 ? 4.300 12.776 1.772 1.00 96.75 277 ILE A CA 1
ATOM 2142 C C . ILE A 1 277 ? 4.708 12.410 0.345 1.00 96.75 277 ILE A C 1
ATOM 2144 O O . ILE A 1 277 ? 5.799 12.768 -0.089 1.00 96.75 277 ILE A O 1
ATOM 2148 N N . THR A 1 278 ? 3.815 11.762 -0.408 1.00 96.12 278 THR A N 1
ATOM 2149 C CA . THR A 1 278 ? 4.073 11.387 -1.809 1.00 96.12 278 THR A CA 1
ATOM 2150 C C . THR A 1 278 ? 4.419 12.614 -2.650 1.00 96.12 278 THR A C 1
ATOM 2152 O O . THR A 1 278 ? 5.401 12.602 -3.389 1.00 96.12 278 THR A O 1
ATOM 2155 N N . HIS A 1 279 ? 3.658 13.703 -2.502 1.00 96.75 279 HIS A N 1
ATOM 2156 C CA . HIS A 1 279 ? 3.943 14.950 -3.204 1.00 96.75 279 HIS A CA 1
ATOM 2157 C C . HIS A 1 279 ? 5.313 15.523 -2.824 1.00 96.75 279 HIS A C 1
ATOM 2159 O O . HIS A 1 279 ? 6.094 15.887 -3.701 1.00 96.75 279 HIS A O 1
ATOM 2165 N N . TYR A 1 280 ? 5.629 15.581 -1.529 1.00 97.00 280 TYR A N 1
ATOM 2166 C CA . TYR A 1 280 ? 6.933 16.038 -1.057 1.00 97.00 280 TYR A CA 1
ATOM 2167 C C . TYR A 1 280 ? 8.074 15.190 -1.632 1.00 97.00 280 TYR A C 1
ATOM 2169 O O . TYR A 1 280 ? 9.038 15.743 -2.155 1.00 97.00 280 TYR A O 1
ATOM 2177 N N . TYR A 1 281 ? 7.935 13.865 -1.645 1.00 96.44 281 TYR A N 1
ATOM 2178 C CA . TYR A 1 281 ? 8.933 12.963 -2.214 1.00 96.44 281 TYR A CA 1
ATOM 2179 C C . TYR A 1 281 ? 9.110 13.128 -3.727 1.00 96.44 281 TYR A C 1
ATOM 2181 O O . TYR A 1 281 ? 10.239 13.087 -4.217 1.00 96.44 281 TYR A O 1
ATOM 2189 N N . GLN A 1 282 ? 8.047 13.426 -4.476 1.00 96.50 282 GLN A N 1
ATOM 2190 C CA . GLN A 1 282 ? 8.166 13.811 -5.887 1.00 96.50 282 GLN A CA 1
ATOM 2191 C C . GLN A 1 282 ? 8.975 15.098 -6.064 1.00 96.50 282 GLN A C 1
ATOM 2193 O O . GLN A 1 282 ? 9.819 15.188 -6.957 1.00 96.50 282 GLN A O 1
ATOM 2198 N N . GLN A 1 283 ? 8.748 16.112 -5.223 1.00 96.25 283 GLN A N 1
ATOM 2199 C CA . GLN A 1 283 ? 9.571 17.326 -5.242 1.00 96.25 283 GLN A CA 1
ATOM 2200 C C . GLN A 1 283 ? 11.023 17.016 -4.870 1.00 96.25 283 GLN A C 1
ATOM 2202 O O . GLN A 1 283 ? 11.942 17.519 -5.513 1.00 96.25 283 GLN A O 1
ATOM 2207 N N . LEU A 1 284 ? 11.239 16.149 -3.882 1.00 94.81 284 LEU A N 1
ATOM 2208 C CA . LEU A 1 284 ? 12.565 15.791 -3.396 1.00 94.81 284 LEU A CA 1
ATOM 2209 C C . LEU A 1 284 ? 13.387 15.076 -4.468 1.00 94.81 284 LEU A C 1
ATOM 2211 O O . LEU A 1 284 ? 14.501 15.496 -4.774 1.00 94.81 284 LEU A O 1
ATOM 2215 N N . ALA A 1 285 ? 12.793 14.086 -5.133 1.00 94.62 285 ALA A N 1
ATOM 2216 C CA . ALA A 1 285 ? 13.408 13.369 -6.246 1.00 94.62 285 ALA A CA 1
ATOM 2217 C C . ALA A 1 285 ? 13.771 14.290 -7.428 1.00 94.62 285 ALA A C 1
ATOM 2219 O O . ALA A 1 285 ? 14.730 14.033 -8.153 1.00 94.62 285 ALA A O 1
ATOM 2220 N N . ARG A 1 286 ? 13.033 15.393 -7.603 1.00 94.69 286 ARG A N 1
ATOM 2221 C CA . ARG A 1 286 ? 13.286 16.417 -8.630 1.00 94.69 286 ARG A CA 1
ATOM 2222 C C . ARG A 1 286 ? 14.189 17.556 -8.152 1.00 94.69 286 ARG A C 1
ATOM 2224 O O . ARG A 1 286 ? 14.402 18.499 -8.909 1.00 94.69 286 ARG A O 1
ATOM 2231 N N . LYS A 1 287 ? 14.729 17.478 -6.928 1.00 93.62 287 LYS A N 1
ATOM 2232 C CA . LYS A 1 287 ? 15.550 18.528 -6.294 1.00 93.62 287 LYS A CA 1
ATOM 2233 C C . LYS A 1 287 ? 14.814 19.875 -6.187 1.00 93.62 287 LYS A C 1
ATOM 2235 O O . LYS A 1 287 ? 15.412 20.937 -6.314 1.00 93.62 287 LYS A O 1
ATOM 2240 N N . GLN A 1 288 ? 13.501 19.811 -5.973 1.00 94.81 288 GLN A N 1
ATOM 2241 C CA . GLN A 1 288 ? 12.563 20.937 -5.862 1.00 94.81 288 GLN A CA 1
ATOM 2242 C C . GLN A 1 288 ? 11.880 20.997 -4.483 1.00 94.81 288 GLN A C 1
ATOM 2244 O O . GLN A 1 288 ? 11.004 21.831 -4.257 1.00 94.81 288 GLN A O 1
ATOM 2249 N N . ALA A 1 289 ? 12.236 20.093 -3.565 1.00 94.81 289 ALA A N 1
ATOM 2250 C CA . ALA A 1 289 ? 11.649 20.039 -2.233 1.00 94.81 289 ALA A CA 1
ATOM 2251 C C . ALA A 1 289 ? 12.012 21.259 -1.378 1.00 94.81 289 ALA A C 1
ATOM 2253 O O . ALA A 1 289 ? 13.107 21.811 -1.463 1.00 94.81 289 ALA A O 1
ATOM 2254 N N . ASN A 1 290 ? 11.077 21.633 -0.504 1.00 94.81 290 ASN A N 1
ATOM 2255 C CA . ASN A 1 290 ? 11.296 22.590 0.569 1.00 94.81 290 ASN A CA 1
ATOM 2256 C C . ASN A 1 290 ? 10.939 21.919 1.899 1.00 94.81 290 ASN A C 1
ATOM 2258 O O . ASN A 1 290 ? 9.764 21.803 2.255 1.00 94.81 290 ASN A O 1
ATOM 2262 N N . ASP A 1 291 ? 11.968 21.479 2.616 1.00 93.75 291 ASP A N 1
ATOM 2263 C CA . ASP A 1 291 ? 11.850 20.712 3.857 1.00 93.75 291 ASP A CA 1
ATOM 2264 C C . ASP A 1 291 ? 11.103 21.478 4.953 1.00 93.75 291 ASP A C 1
ATOM 2266 O O . ASP A 1 291 ? 10.253 20.912 5.639 1.00 93.75 291 ASP A O 1
ATOM 2270 N N . SER A 1 292 ? 11.369 22.779 5.096 1.00 94.25 292 SER A N 1
ATOM 2271 C CA . SER A 1 292 ? 10.703 23.628 6.091 1.00 94.25 292 SER A CA 1
ATOM 2272 C C . SER A 1 292 ? 9.218 23.821 5.784 1.00 94.25 292 SER A C 1
ATOM 2274 O O . SER A 1 292 ? 8.390 23.821 6.695 1.00 94.25 292 SER A O 1
ATOM 2276 N N . LEU A 1 293 ? 8.859 23.977 4.505 1.00 95.56 293 LEU A N 1
ATOM 2277 C CA . LEU A 1 293 ? 7.461 24.081 4.092 1.00 95.56 293 LEU A CA 1
ATOM 2278 C C . LEU A 1 293 ? 6.717 22.765 4.336 1.00 95.56 293 LEU A C 1
ATOM 2280 O O . LEU A 1 293 ? 5.611 22.791 4.876 1.00 95.56 293 LEU A O 1
ATOM 2284 N N . PHE A 1 294 ? 7.326 21.636 3.968 1.00 95.69 294 PHE A N 1
ATOM 2285 C CA . PHE A 1 294 ? 6.741 20.316 4.182 1.00 95.69 294 PHE A CA 1
ATOM 2286 C C . PHE A 1 294 ? 6.497 20.036 5.667 1.00 95.69 294 PHE A C 1
ATOM 2288 O O . PHE A 1 294 ? 5.383 19.666 6.037 1.00 95.69 294 PHE A O 1
ATOM 2295 N N . GLU A 1 295 ? 7.492 20.276 6.524 1.00 95.81 295 GLU A N 1
ATOM 2296 C CA . GLU A 1 295 ? 7.355 20.101 7.972 1.00 95.81 295 GLU A CA 1
ATOM 2297 C C . GLU A 1 295 ? 6.242 20.982 8.544 1.00 95.81 295 GLU A C 1
ATOM 2299 O O . GLU A 1 295 ? 5.384 20.496 9.279 1.00 95.81 295 GLU A O 1
ATOM 2304 N N . LYS A 1 296 ? 6.180 22.260 8.147 1.00 96.44 296 LYS A N 1
ATOM 2305 C CA . LYS A 1 296 ? 5.103 23.161 8.574 1.00 96.44 296 LYS A CA 1
ATOM 2306 C C . LYS A 1 296 ? 3.725 22.625 8.180 1.00 96.44 296 LYS A C 1
ATOM 2308 O O . LYS A 1 296 ? 2.812 22.639 9.002 1.00 96.44 296 LYS A O 1
ATOM 2313 N N . GLN A 1 297 ? 3.560 22.163 6.942 1.00 97.31 297 GLN A N 1
ATOM 2314 C CA . GLN A 1 297 ? 2.296 21.595 6.463 1.00 97.31 297 GLN A CA 1
ATOM 2315 C C . GLN A 1 297 ? 1.940 20.299 7.202 1.00 97.31 297 GLN A C 1
ATOM 2317 O O . GLN A 1 297 ? 0.782 20.078 7.545 1.00 97.31 297 GLN A O 1
ATOM 2322 N N . LEU A 1 298 ? 2.931 19.451 7.487 1.00 97.31 298 LEU A N 1
ATOM 2323 C CA . LEU A 1 298 ? 2.733 18.210 8.232 1.00 97.31 298 LEU A CA 1
ATOM 2324 C C . LEU A 1 298 ? 2.278 18.501 9.666 1.00 97.31 298 LEU A C 1
ATOM 2326 O O . LEU A 1 298 ? 1.280 17.938 10.112 1.00 97.31 298 LEU A O 1
ATOM 2330 N N . LEU A 1 299 ? 2.947 19.424 10.362 1.00 97.19 299 LEU A N 1
ATOM 2331 C CA . LEU A 1 299 ? 2.553 19.843 11.707 1.00 97.19 299 LEU A CA 1
ATOM 2332 C C . LEU A 1 299 ? 1.163 20.490 11.714 1.00 97.19 299 LEU A C 1
ATOM 2334 O O . LEU A 1 299 ? 0.382 20.224 12.618 1.00 97.19 299 LEU A O 1
ATOM 2338 N N . GLN A 1 300 ? 0.793 21.256 10.683 1.00 97.25 300 GLN A N 1
ATOM 2339 C CA . GLN A 1 300 ? -0.576 21.769 10.536 1.00 97.25 300 GLN A CA 1
ATOM 2340 C C . GLN A 1 300 ? -1.614 20.641 10.426 1.00 97.25 300 GLN A C 1
ATOM 2342 O O . GLN A 1 300 ? -2.651 20.703 11.091 1.00 97.25 300 GLN A O 1
ATOM 2347 N N . SER A 1 301 ? -1.337 19.601 9.633 1.00 98.00 301 SER A N 1
ATOM 2348 C CA . SER A 1 301 ? -2.194 18.411 9.534 1.00 98.00 301 SER A CA 1
ATOM 2349 C C . SER A 1 301 ? -2.305 17.679 10.877 1.00 98.00 301 SER A C 1
ATOM 2351 O O . SER A 1 301 ? -3.403 17.281 11.268 1.00 98.00 301 SER A O 1
ATOM 2353 N N . CYS A 1 302 ? -1.198 17.566 11.619 1.00 98.25 302 CYS A N 1
ATOM 2354 C CA . CYS A 1 302 ? -1.166 16.975 12.958 1.00 98.25 302 CYS A CA 1
ATOM 2355 C C . CYS A 1 302 ? -2.007 17.789 13.959 1.00 98.25 302 CYS A C 1
ATOM 2357 O O . CYS A 1 302 ? -2.882 17.234 14.621 1.00 98.25 302 CYS A O 1
ATOM 2359 N N . THR A 1 303 ? -1.827 19.114 14.018 1.00 97.31 303 THR A N 1
ATOM 2360 C CA . THR A 1 303 ? -2.611 20.011 14.884 1.00 97.31 303 THR A CA 1
ATOM 2361 C C . THR A 1 303 ? -4.100 19.932 14.574 1.00 97.31 303 THR A C 1
ATOM 2363 O O . THR A 1 303 ? -4.921 19.850 15.486 1.00 97.31 303 THR A O 1
ATOM 2366 N N . LYS A 1 304 ? -4.465 19.931 13.287 1.00 97.88 304 LYS A N 1
ATOM 2367 C CA . LYS A 1 304 ? -5.861 19.812 12.858 1.00 97.88 304 LYS A CA 1
ATOM 2368 C C . LYS A 1 304 ? -6.484 18.507 13.350 1.00 97.88 304 LYS A C 1
ATOM 2370 O O . LYS A 1 304 ? -7.612 18.526 13.837 1.00 97.88 304 LYS A O 1
ATOM 2375 N N . LEU A 1 305 ? -5.757 17.395 13.255 1.00 98.44 305 LEU A N 1
ATOM 2376 C CA . LEU A 1 305 ? -6.230 16.120 13.778 1.00 98.44 305 LEU A CA 1
ATOM 2377 C C . LEU A 1 305 ? -6.417 16.175 15.301 1.00 98.44 305 LEU A C 1
ATOM 2379 O O . LEU A 1 305 ? -7.468 15.770 15.788 1.00 98.44 305 LEU A O 1
ATOM 2383 N N . LEU A 1 306 ? -5.456 16.718 16.057 1.00 97.94 306 LEU A N 1
ATOM 2384 C CA . LEU A 1 306 ? -5.598 16.855 17.513 1.00 97.94 306 LEU A CA 1
ATOM 2385 C C . LEU A 1 306 ? -6.840 17.675 17.891 1.00 97.94 306 LEU A C 1
ATOM 2387 O O . LEU A 1 306 ? -7.592 17.270 18.775 1.00 97.94 306 LEU A O 1
ATOM 2391 N N . GLN A 1 307 ? -7.118 18.764 17.167 1.00 97.25 307 GLN A N 1
ATOM 2392 C CA . GLN A 1 307 ? -8.333 19.564 17.352 1.00 97.25 307 GLN A CA 1
ATOM 2393 C C . GLN A 1 307 ? -9.610 18.758 17.081 1.00 97.25 307 GLN A C 1
ATOM 2395 O O . GLN A 1 307 ? -10.548 18.821 17.873 1.00 97.25 307 GLN A O 1
ATOM 2400 N N . GLN A 1 308 ? -9.641 17.976 15.997 1.00 97.81 308 GLN A N 1
ATOM 2401 C CA . GLN A 1 308 ? -10.771 17.102 15.654 1.00 97.81 308 GLN A CA 1
ATOM 2402 C C . GLN A 1 308 ? -11.004 15.992 16.689 1.00 97.81 308 GLN A C 1
ATOM 2404 O O . GLN A 1 308 ? -12.130 15.538 16.856 1.00 97.81 308 GLN A O 1
ATOM 2409 N N . LEU A 1 309 ? -9.950 15.568 17.390 1.00 97.62 309 LEU A N 1
ATOM 2410 C CA . LEU A 1 309 ? -9.996 14.543 18.436 1.00 97.62 309 LEU A CA 1
ATOM 2411 C C . LEU A 1 309 ? -10.173 15.114 19.850 1.00 97.62 309 LEU A C 1
ATOM 2413 O O . LEU A 1 309 ? -10.157 14.346 20.819 1.00 97.62 309 LEU A O 1
ATOM 2417 N N . HIS A 1 310 ? -10.297 16.440 19.968 1.00 96.62 310 HIS A N 1
ATOM 2418 C CA . HIS A 1 310 ? -10.336 17.176 21.233 1.00 96.62 310 HIS A CA 1
ATOM 2419 C C . HIS A 1 310 ? -9.144 16.862 22.156 1.00 96.62 310 HIS A C 1
ATOM 2421 O O . HIS A 1 310 ? -9.289 16.753 23.373 1.00 96.62 310 HIS A O 1
ATOM 2427 N N . LEU A 1 311 ? -7.956 16.709 21.568 1.00 95.12 311 LEU A N 1
ATOM 2428 C CA . LEU A 1 311 ? -6.694 16.475 22.266 1.00 95.12 311 LEU A CA 1
ATOM 2429 C C . LEU A 1 311 ? -5.868 17.763 22.339 1.00 95.12 311 LEU A C 1
ATOM 2431 O O . LEU A 1 311 ? -5.854 18.565 21.405 1.00 95.12 311 LEU A O 1
ATOM 2435 N N . SER A 1 312 ? -5.157 17.945 23.452 1.00 91.31 312 SER A N 1
ATOM 2436 C CA . SER A 1 312 ? -4.259 19.081 23.668 1.00 91.31 312 SER A CA 1
ATOM 2437 C C . SER A 1 312 ? -2.805 18.652 23.513 1.00 91.31 312 SER A C 1
ATOM 2439 O O . SER A 1 312 ? -2.405 17.625 24.053 1.00 91.31 312 SER A O 1
ATOM 2441 N N . ALA A 1 313 ? -2.013 19.479 22.829 1.00 86.44 313 ALA A N 1
ATOM 2442 C CA . ALA A 1 313 ? -0.558 19.348 22.768 1.00 86.44 313 ALA A CA 1
ATOM 2443 C C . ALA A 1 313 ? 0.161 19.944 23.997 1.00 86.44 313 ALA A C 1
ATOM 2445 O O . ALA A 1 313 ? 1.388 19.988 24.042 1.00 86.44 313 ALA A O 1
ATOM 2446 N N . GLY A 1 314 ? -0.592 20.427 24.990 1.00 86.62 314 GLY A N 1
ATOM 2447 C CA . GLY A 1 314 ? -0.037 21.145 26.134 1.00 86.62 314 GLY A CA 1
ATOM 2448 C C . GLY A 1 314 ? 0.418 22.562 25.774 1.00 86.62 314 GLY A C 1
ATOM 2449 O O . GLY A 1 314 ? -0.044 23.158 24.803 1.00 86.62 314 GLY A O 1
ATOM 2450 N N . THR A 1 315 ? 1.290 23.128 26.609 1.00 81.06 315 THR A N 1
ATOM 2451 C CA . THR A 1 315 ? 1.796 24.510 26.484 1.00 81.06 315 THR A CA 1
ATOM 2452 C C . THR A 1 315 ? 3.160 24.607 25.800 1.00 81.06 315 THR A C 1
ATOM 2454 O O . THR A 1 315 ? 3.626 25.711 25.523 1.00 81.06 315 THR A O 1
ATOM 2457 N N . GLN A 1 316 ? 3.817 23.473 25.554 1.00 84.44 316 GLN A N 1
ATOM 2458 C CA . GLN A 1 316 ? 5.122 23.426 24.901 1.00 84.44 316 GLN A CA 1
ATOM 2459 C C . GLN A 1 316 ? 4.999 23.645 23.388 1.00 84.44 316 GLN A C 1
ATOM 2461 O O . GLN A 1 316 ? 3.918 23.539 22.805 1.00 84.44 316 GLN A O 1
ATOM 2466 N N . ALA A 1 317 ? 6.123 23.967 22.743 1.00 88.19 317 ALA A N 1
ATOM 2467 C CA . ALA A 1 317 ? 6.176 24.066 21.290 1.00 88.19 317 ALA A CA 1
ATOM 2468 C C . ALA A 1 317 ? 5.791 22.717 20.667 1.00 88.19 317 ALA A C 1
ATOM 2470 O O . ALA A 1 317 ? 6.369 21.686 21.000 1.00 88.19 317 ALA A O 1
ATOM 2471 N N . PHE A 1 318 ? 4.809 22.732 19.768 1.00 94.50 318 PHE A N 1
ATOM 2472 C CA . PHE A 1 318 ? 4.308 21.511 19.154 1.00 94.50 318 PHE A CA 1
ATOM 2473 C C . PHE A 1 318 ? 5.314 20.954 18.140 1.00 94.50 318 PHE A C 1
ATOM 2475 O O . PHE A 1 318 ? 5.592 21.590 17.121 1.00 94.50 318 PHE A O 1
ATOM 2482 N N . THR A 1 319 ? 5.840 19.764 18.426 1.00 95.56 319 THR A N 1
ATOM 2483 C CA . THR A 1 319 ? 6.757 19.010 17.563 1.00 95.56 319 THR A CA 1
ATOM 2484 C C . THR A 1 319 ? 6.087 17.743 17.033 1.00 95.56 319 THR A C 1
ATOM 2486 O O . THR A 1 319 ? 5.028 17.328 17.511 1.00 95.56 319 THR A O 1
ATOM 2489 N N . TYR A 1 320 ? 6.708 17.104 16.039 1.00 95.75 320 TYR A N 1
ATOM 2490 C CA . TYR A 1 320 ? 6.218 15.823 15.530 1.00 95.75 320 TYR A CA 1
ATOM 2491 C C . TYR A 1 320 ? 6.352 14.701 16.571 1.00 95.75 320 TYR A C 1
ATOM 2493 O O . TYR A 1 320 ? 5.452 13.877 16.689 1.00 95.75 320 TYR A O 1
ATOM 2501 N N . ASP A 1 321 ? 7.405 14.713 17.389 1.00 94.12 321 ASP A N 1
ATOM 2502 C CA . ASP A 1 321 ? 7.568 13.736 18.473 1.00 94.12 321 ASP A CA 1
ATOM 2503 C C . ASP A 1 321 ? 6.473 13.894 19.535 1.00 94.12 321 ASP A C 1
ATOM 2505 O O . ASP A 1 321 ? 5.843 12.909 19.911 1.00 94.12 321 ASP A O 1
ATOM 2509 N N . ALA A 1 322 ? 6.134 15.133 19.918 1.00 95.69 322 ALA A N 1
ATOM 2510 C CA . ALA A 1 322 ? 5.008 15.397 20.815 1.00 95.69 322 ALA A CA 1
ATOM 2511 C C . ALA A 1 322 ? 3.675 14.902 20.221 1.00 95.69 322 ALA A C 1
ATOM 2513 O O . ALA A 1 322 ? 2.826 14.366 20.932 1.00 95.69 322 ALA A O 1
ATOM 2514 N N . PHE A 1 323 ? 3.482 15.036 18.903 1.00 97.25 323 PHE A N 1
ATOM 2515 C CA . PHE A 1 323 ? 2.336 14.430 18.223 1.00 97.25 323 PHE A CA 1
ATOM 2516 C C . PHE A 1 323 ? 2.338 12.901 18.354 1.00 97.25 323 PHE A C 1
ATOM 2518 O O . PHE A 1 323 ? 1.305 12.329 18.702 1.00 97.25 323 PHE A O 1
ATOM 2525 N N . LEU A 1 324 ? 3.468 12.234 18.109 1.00 96.19 324 LEU A N 1
ATOM 2526 C CA . LEU A 1 324 ? 3.569 10.779 18.236 1.00 96.19 324 LEU A CA 1
ATOM 2527 C C . LEU A 1 324 ? 3.297 10.309 19.670 1.00 96.19 324 LEU A C 1
ATOM 2529 O O . LEU A 1 324 ? 2.529 9.369 19.846 1.00 96.19 324 LEU A O 1
ATOM 2533 N N . GLU A 1 325 ? 3.828 10.990 20.685 1.00 94.81 325 GLU A N 1
ATOM 2534 C CA . GLU A 1 325 ? 3.580 10.682 22.102 1.00 94.81 325 GLU A CA 1
ATOM 2535 C C . GLU A 1 325 ? 2.089 10.748 22.466 1.00 94.81 325 GLU A C 1
ATOM 2537 O O . GLU A 1 325 ? 1.573 9.873 23.162 1.00 94.81 325 GLU A O 1
ATOM 2542 N N . ILE A 1 326 ? 1.367 11.746 21.950 1.00 96.44 326 ILE A N 1
ATOM 2543 C CA . ILE A 1 326 ? -0.081 11.893 22.170 1.00 96.44 326 ILE A CA 1
ATOM 2544 C C . ILE A 1 326 ? -0.867 10.798 21.437 1.00 96.44 326 ILE A C 1
ATOM 2546 O O . ILE A 1 326 ? -1.892 10.309 21.920 1.00 96.44 326 ILE A O 1
ATOM 2550 N N . MET A 1 327 ? -0.408 10.418 20.246 1.00 97.62 327 MET A N 1
ATOM 2551 C CA . MET A 1 327 ? -1.153 9.556 19.332 1.00 97.62 327 MET A CA 1
ATOM 2552 C C . MET A 1 327 ? -0.838 8.067 19.487 1.00 97.62 327 MET A C 1
ATOM 2554 O O . MET A 1 327 ? -1.659 7.234 19.087 1.00 97.62 327 MET A O 1
ATOM 2558 N N . ALA A 1 328 ? 0.308 7.710 20.066 1.00 95.75 328 ALA A N 1
ATOM 2559 C CA . ALA A 1 328 ? 0.720 6.327 20.278 1.00 95.75 328 ALA A CA 1
ATOM 2560 C C . ALA A 1 328 ? -0.234 5.563 21.217 1.00 95.75 328 ALA A C 1
ATOM 2562 O O . ALA A 1 328 ? -0.729 4.515 20.799 1.00 95.75 328 ALA A O 1
ATOM 2563 N N . PRO A 1 329 ? -0.622 6.067 22.409 1.00 93.81 329 PRO A N 1
ATOM 2564 C CA . PRO A 1 329 ? -1.509 5.323 23.309 1.00 93.81 329 PRO A CA 1
ATOM 2565 C C . PRO A 1 329 ? -2.916 5.110 22.739 1.00 93.81 329 PRO A C 1
ATOM 2567 O O . PRO A 1 329 ? -3.566 4.110 23.035 1.00 93.81 329 PRO A O 1
ATOM 2570 N N . ARG A 1 330 ? -3.402 6.056 21.923 1.00 94.00 330 ARG A N 1
ATOM 2571 C CA . ARG A 1 330 ? -4.777 6.037 21.404 1.00 94.00 330 ARG A CA 1
ATOM 2572 C C . ARG A 1 330 ? -4.905 5.279 20.091 1.00 94.00 330 ARG A C 1
ATOM 2574 O O . ARG A 1 330 ? -5.888 4.568 19.904 1.00 94.00 330 ARG A O 1
ATOM 2581 N N . PHE A 1 331 ? -3.929 5.427 19.197 1.00 96.75 331 PHE A N 1
ATOM 2582 C CA . PHE A 1 331 ? -4.010 4.868 17.849 1.00 96.75 331 PHE A CA 1
ATOM 2583 C C . PHE A 1 331 ? -2.909 3.860 17.515 1.00 96.75 331 PHE A C 1
ATOM 2585 O O . PHE A 1 331 ? -2.974 3.219 16.467 1.00 96.75 331 PHE A O 1
ATOM 2592 N N . GLY A 1 332 ? -1.915 3.692 18.387 1.00 95.81 332 GLY A N 1
ATOM 2593 C CA . GLY A 1 332 ? -0.704 2.935 18.088 1.00 95.81 332 GLY A CA 1
ATOM 2594 C C . GLY A 1 332 ? 0.231 3.663 17.124 1.00 95.81 332 GLY A C 1
ATOM 2595 O O . GLY A 1 332 ? 1.093 3.018 16.556 1.00 95.81 332 GLY A O 1
ATOM 2596 N N . THR A 1 333 ? 0.064 4.966 16.887 1.00 96.94 333 THR A N 1
ATOM 2597 C CA . THR A 1 333 ? 0.894 5.715 15.922 1.00 96.94 333 THR A CA 1
ATOM 2598 C C . THR A 1 333 ? 2.370 5.662 16.314 1.00 96.94 333 THR A C 1
ATOM 2600 O O . THR A 1 333 ? 2.702 5.961 17.456 1.00 96.94 333 THR A O 1
ATOM 2603 N N . SER A 1 334 ? 3.258 5.330 15.379 1.00 95.38 334 SER A N 1
ATOM 2604 C CA . SER A 1 334 ? 4.708 5.351 15.598 1.00 95.38 334 SER A CA 1
ATOM 2605 C C . SER A 1 334 ? 5.458 5.742 14.330 1.00 95.38 334 SER A C 1
ATOM 2607 O O . SER A 1 334 ? 4.932 5.641 13.218 1.00 95.38 334 SER A O 1
ATOM 2609 N N . GLY A 1 335 ? 6.687 6.219 14.500 1.00 93.81 335 GLY A N 1
ATOM 2610 C CA . GLY A 1 335 ? 7.523 6.677 13.409 1.00 93.81 335 GLY A CA 1
ATOM 2611 C C . GLY A 1 335 ? 8.489 7.768 13.840 1.00 93.81 335 GLY A C 1
ATOM 2612 O O . GLY A 1 335 ? 8.808 7.896 15.017 1.00 93.81 335 GLY A O 1
ATOM 2613 N N . PHE A 1 336 ? 8.937 8.556 12.871 1.00 92.94 336 PHE A N 1
ATOM 2614 C CA . PHE A 1 336 ? 9.761 9.739 13.094 1.00 92.94 336 PHE A CA 1
ATOM 2615 C C . PHE A 1 336 ? 9.676 10.674 11.886 1.00 92.94 336 PHE A C 1
ATOM 2617 O O . PHE A 1 336 ? 9.331 10.253 10.778 1.00 92.94 336 PHE A O 1
ATOM 2624 N N . LEU A 1 337 ? 10.029 11.938 12.102 1.00 93.31 337 LEU A N 1
ATOM 2625 C CA . LEU A 1 337 ? 10.312 12.912 11.054 1.00 93.31 337 LEU A CA 1
ATOM 2626 C C . LEU A 1 337 ? 11.759 13.357 11.233 1.00 93.31 337 LEU A C 1
ATOM 2628 O O . LEU A 1 337 ? 12.101 13.949 12.251 1.00 93.31 337 LEU A O 1
ATOM 2632 N N . GLY A 1 338 ? 12.618 13.073 10.263 1.00 90.38 338 GLY A N 1
ATOM 2633 C CA . GLY A 1 338 ? 14.041 13.317 10.452 1.00 90.38 338 GLY A CA 1
ATOM 2634 C C . GLY A 1 338 ? 14.880 12.892 9.267 1.00 90.38 338 GLY A C 1
ATOM 2635 O O . GLY A 1 338 ? 14.397 12.825 8.146 1.00 90.38 338 GLY A O 1
ATOM 2636 N N . VAL A 1 339 ? 16.154 12.636 9.523 1.00 85.62 339 VAL A N 1
ATOM 2637 C CA . VAL A 1 339 ? 17.145 12.244 8.519 1.00 85.62 339 VAL A CA 1
ATOM 2638 C C . VAL A 1 339 ? 17.670 10.865 8.915 1.00 85.62 339 VAL A C 1
ATOM 2640 O O . VAL A 1 339 ? 17.922 10.635 10.098 1.00 85.62 339 VAL A O 1
ATOM 2643 N N . SER A 1 340 ? 17.813 9.947 7.961 1.00 75.00 340 SER A N 1
ATOM 2644 C CA . SER A 1 340 ? 18.341 8.600 8.208 1.00 75.00 340 SER A CA 1
ATOM 2645 C C . SER A 1 340 ? 19.815 8.468 7.837 1.00 75.00 340 SER A C 1
ATOM 2647 O O . SER A 1 340 ? 20.402 9.294 7.133 1.00 75.00 340 SER A O 1
ATOM 2649 N N . SER A 1 341 ? 20.446 7.400 8.325 1.00 65.62 341 SER A N 1
ATOM 2650 C CA . SER A 1 341 ? 21.808 7.042 7.946 1.00 65.62 341 SER A CA 1
ATOM 2651 C C . SER A 1 341 ? 21.872 6.718 6.449 1.00 65.62 341 SER A C 1
ATOM 2653 O O . SER A 1 341 ? 21.375 5.696 5.989 1.00 65.62 341 SER A O 1
ATOM 2655 N N . GLY A 1 342 ? 22.513 7.596 5.675 1.00 65.88 342 GLY A N 1
ATOM 2656 C CA . GLY A 1 342 ? 22.731 7.401 4.237 1.00 65.88 342 GLY A CA 1
ATOM 2657 C C . GLY A 1 342 ? 21.820 8.217 3.318 1.00 65.88 342 GLY A C 1
ATOM 2658 O O . GLY A 1 342 ? 21.998 8.163 2.102 1.00 65.88 342 GLY A O 1
ATOM 2659 N N . PHE A 1 343 ? 20.906 9.024 3.861 1.00 73.38 343 PHE A N 1
ATOM 2660 C CA . PHE A 1 343 ? 20.131 9.987 3.083 1.00 73.38 343 PHE A CA 1
ATOM 2661 C C . PHE A 1 343 ? 20.098 11.331 3.805 1.00 73.38 343 PHE A C 1
ATOM 2663 O O . PHE A 1 343 ? 19.759 11.383 4.974 1.00 73.38 343 PHE A O 1
ATOM 2670 N N . SER A 1 344 ? 20.491 12.419 3.139 1.00 74.94 344 SER A N 1
ATOM 2671 C CA . SER A 1 344 ? 20.717 13.720 3.791 1.00 74.94 344 SER A CA 1
ATOM 2672 C C . SER A 1 344 ? 19.493 14.634 3.846 1.00 74.94 344 SER A C 1
ATOM 2674 O O . SER A 1 344 ? 19.570 15.708 4.439 1.00 74.94 344 SER A O 1
ATOM 2676 N N . SER A 1 345 ? 18.384 14.257 3.210 1.00 79.88 345 SER A N 1
ATOM 2677 C CA . SER A 1 345 ? 17.151 15.054 3.229 1.00 79.88 345 SER A CA 1
ATOM 2678 C C . SER A 1 345 ? 16.142 14.488 4.220 1.00 79.88 345 SER A C 1
ATOM 2680 O O . SER A 1 345 ?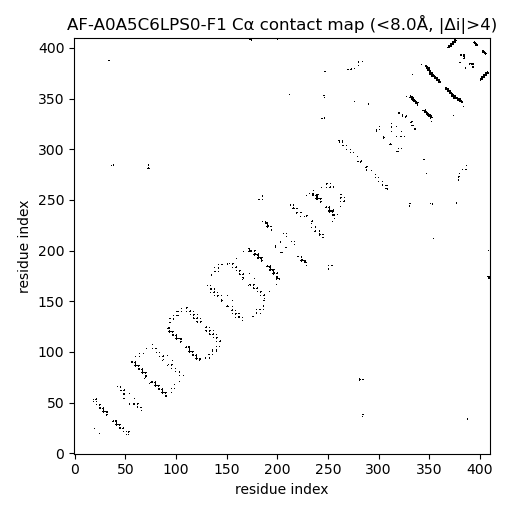 16.251 13.334 4.640 1.00 79.88 345 SER A O 1
ATOM 2682 N N . LYS A 1 346 ? 15.154 15.306 4.598 1.00 86.44 346 LYS A N 1
ATOM 2683 C CA . LYS A 1 346 ? 14.117 14.854 5.523 1.00 86.44 346 LYS A CA 1
ATOM 2684 C C . LYS A 1 346 ? 13.298 13.713 4.932 1.00 86.44 346 LYS A C 1
ATOM 2686 O O . LYS A 1 346 ? 12.883 13.723 3.775 1.00 86.44 346 LYS A O 1
ATOM 2691 N N . GLU A 1 347 ? 12.998 12.749 5.778 1.00 89.50 347 GLU A N 1
ATOM 2692 C CA . GLU A 1 347 ? 12.070 11.677 5.512 1.00 89.50 347 GLU A CA 1
ATOM 2693 C C . GLU A 1 347 ? 11.165 11.426 6.711 1.00 89.50 347 GLU A C 1
ATOM 2695 O O . GLU A 1 347 ? 11.392 11.906 7.823 1.00 89.50 347 GLU A O 1
ATOM 2700 N N . ILE A 1 348 ? 10.092 10.690 6.449 1.00 92.12 348 ILE A N 1
ATOM 2701 C CA . ILE A 1 348 ? 9.080 10.361 7.429 1.00 92.12 348 ILE A CA 1
ATOM 2702 C C . ILE A 1 348 ? 8.862 8.861 7.402 1.00 92.12 348 ILE A C 1
ATOM 2704 O O . ILE A 1 348 ? 8.537 8.271 6.364 1.00 92.12 348 ILE A O 1
ATOM 2708 N N . CYS A 1 349 ? 9.023 8.261 8.571 1.00 92.44 349 CYS A N 1
ATOM 2709 C CA . CYS A 1 349 ? 8.450 6.964 8.863 1.00 92.44 349 CYS A CA 1
ATOM 2710 C C . CYS A 1 349 ? 7.168 7.211 9.650 1.00 92.44 349 CYS A C 1
ATOM 2712 O O . CYS A 1 349 ? 7.157 7.995 10.596 1.00 92.44 349 CYS A O 1
ATOM 2714 N N . LEU A 1 350 ? 6.075 6.592 9.224 1.00 95.25 350 LEU A N 1
ATOM 2715 C CA . LEU A 1 350 ? 4.784 6.674 9.892 1.00 95.25 350 LEU A CA 1
ATOM 2716 C C . LEU A 1 350 ? 4.065 5.350 9.682 1.00 95.25 350 LEU A C 1
ATOM 2718 O O . LEU A 1 350 ? 3.762 4.989 8.545 1.00 95.25 350 LEU A O 1
ATOM 2722 N N . GLY A 1 351 ? 3.781 4.657 10.771 1.00 95.50 351 GLY A N 1
ATOM 2723 C CA . GLY A 1 351 ? 3.038 3.409 10.804 1.00 95.50 351 GLY A CA 1
ATOM 2724 C C . GLY A 1 351 ? 2.395 3.212 12.164 1.00 95.50 351 GLY A C 1
ATOM 2725 O O . GLY A 1 351 ? 2.177 4.172 12.911 1.00 95.50 351 GLY A O 1
ATOM 2726 N N . HIS A 1 352 ? 2.089 1.962 12.480 1.00 96.19 352 HIS A N 1
ATOM 2727 C CA . HIS A 1 352 ? 1.400 1.607 13.704 1.00 96.19 352 HIS A CA 1
ATOM 2728 C C . HIS A 1 352 ? 2.136 0.506 14.443 1.00 96.19 352 HIS A C 1
ATOM 2730 O O . HIS A 1 352 ? 2.519 -0.497 13.850 1.00 96.19 352 HIS A O 1
ATOM 2736 N N . ILE A 1 353 ? 2.268 0.678 15.752 1.00 93.06 353 ILE A N 1
ATOM 2737 C CA . ILE A 1 353 ? 2.694 -0.362 16.671 1.00 93.06 353 ILE A CA 1
ATOM 2738 C C . ILE A 1 353 ? 1.669 -1.485 16.595 1.00 93.06 353 ILE A C 1
ATOM 2740 O O . ILE A 1 353 ? 0.500 -1.310 16.976 1.00 93.06 353 ILE A O 1
ATOM 2744 N N . VAL A 1 354 ? 2.132 -2.620 16.088 1.00 89.00 354 VAL A N 1
ATOM 2745 C CA . VAL A 1 354 ? 1.377 -3.863 16.085 1.00 89.00 354 VAL A CA 1
ATOM 2746 C C . VAL A 1 354 ? 1.777 -4.699 17.284 1.00 89.00 354 VAL A C 1
ATOM 2748 O O . VAL A 1 354 ? 0.884 -5.149 17.972 1.00 89.00 354 VAL A O 1
ATOM 2751 N N . ASN A 1 355 ? 3.051 -4.781 17.666 1.00 86.56 355 ASN A N 1
ATOM 2752 C CA . ASN A 1 355 ? 3.471 -5.583 18.816 1.00 86.56 355 ASN A CA 1
ATOM 2753 C C . ASN A 1 355 ? 4.494 -4.846 19.688 1.00 86.56 355 ASN A C 1
ATOM 2755 O O . ASN A 1 355 ? 5.287 -4.046 19.191 1.00 86.56 355 ASN A O 1
ATOM 2759 N N . ILE A 1 356 ? 4.494 -5.143 20.988 1.00 85.69 356 ILE A N 1
ATOM 2760 C CA . ILE A 1 356 ? 5.521 -4.696 21.935 1.00 85.69 356 ILE A CA 1
ATOM 2761 C C . ILE A 1 356 ? 5.951 -5.911 22.750 1.00 85.69 356 ILE A C 1
ATOM 2763 O O . ILE A 1 356 ? 5.146 -6.501 23.468 1.00 85.69 356 ILE A O 1
ATOM 2767 N N . THR A 1 357 ? 7.228 -6.268 22.660 1.00 85.81 357 THR A N 1
ATOM 2768 C CA . THR A 1 357 ? 7.816 -7.385 23.399 1.00 85.81 357 THR A CA 1
ATOM 2769 C C . THR A 1 357 ? 8.975 -6.895 24.252 1.00 85.81 357 THR A C 1
ATOM 2771 O O . THR A 1 357 ? 9.947 -6.348 23.738 1.00 85.81 357 THR A O 1
ATOM 2774 N N . HIS A 1 358 ? 8.924 -7.156 25.554 1.00 86.12 358 HIS A N 1
ATOM 2775 C CA . HIS A 1 358 ? 10.065 -6.938 26.440 1.00 86.12 358 HIS A CA 1
ATOM 2776 C C . HIS A 1 358 ? 10.908 -8.212 26.494 1.00 86.12 358 HIS A C 1
ATOM 2778 O O . HIS A 1 358 ? 10.391 -9.291 26.787 1.00 86.12 358 HIS A O 1
ATOM 2784 N N . LYS A 1 359 ? 12.202 -8.101 26.190 1.00 85.88 359 LYS A N 1
ATOM 2785 C CA . LYS A 1 359 ? 13.148 -9.219 26.253 1.00 85.88 359 LYS A CA 1
ATOM 2786 C C . LYS A 1 359 ? 14.316 -8.854 27.149 1.00 85.88 359 LYS A C 1
ATOM 2788 O O . LYS A 1 359 ? 14.910 -7.791 27.005 1.00 85.88 359 LYS A O 1
ATOM 2793 N N . GLU A 1 360 ? 14.687 -9.769 28.031 1.00 85.88 360 GLU A N 1
ATOM 2794 C CA . GLU A 1 360 ? 15.984 -9.701 28.692 1.00 85.88 360 GLU A CA 1
ATOM 2795 C C . GLU A 1 360 ? 17.050 -10.262 27.748 1.00 85.88 360 GLU A C 1
ATOM 2797 O O . GLU A 1 360 ? 16.942 -11.390 27.263 1.00 85.88 360 GLU A O 1
ATOM 2802 N N . VAL A 1 361 ? 18.086 -9.475 27.484 1.00 83.00 361 VAL A N 1
ATOM 2803 C CA . VAL A 1 361 ? 19.257 -9.889 26.716 1.00 83.00 361 VAL A CA 1
ATOM 2804 C C . VAL A 1 361 ? 20.420 -10.084 27.678 1.00 83.00 361 VAL A C 1
ATOM 2806 O O . VAL A 1 361 ? 20.795 -9.175 28.420 1.00 83.00 361 VAL A O 1
ATOM 2809 N N . LEU A 1 362 ? 20.988 -11.292 27.668 1.00 84.50 362 LEU A N 1
ATOM 2810 C CA . LEU A 1 362 ? 22.214 -11.619 28.387 1.00 84.50 362 LEU A CA 1
ATOM 2811 C C . LEU A 1 362 ? 23.391 -11.530 27.413 1.00 84.50 362 LEU A C 1
ATOM 2813 O O . LEU A 1 362 ? 23.485 -12.333 26.486 1.00 84.50 362 LEU A O 1
ATOM 2817 N N . GLN A 1 363 ? 24.309 -10.594 27.640 1.00 78.94 363 GLN A N 1
ATOM 2818 C CA . GLN A 1 363 ? 25.517 -10.462 26.831 1.00 78.94 363 GLN A CA 1
ATOM 2819 C C . GLN A 1 363 ? 26.738 -10.268 27.733 1.00 78.94 363 GLN A C 1
ATOM 2821 O O . GLN A 1 363 ? 26.760 -9.393 28.594 1.00 78.94 363 GLN A O 1
ATOM 2826 N N . TYR A 1 364 ? 27.752 -11.123 27.562 1.00 84.00 364 TYR A N 1
ATOM 2827 C CA . TYR A 1 364 ? 29.002 -11.103 28.339 1.00 84.00 364 TYR A CA 1
ATOM 2828 C C . TYR A 1 364 ? 28.814 -11.111 29.870 1.00 84.00 364 TYR A C 1
ATOM 2830 O O . TYR A 1 364 ? 29.574 -10.482 30.598 1.00 84.00 364 TYR A O 1
ATOM 2838 N N . GLY A 1 365 ? 27.795 -11.818 30.371 1.00 83.19 365 GLY A N 1
ATOM 2839 C CA . GLY A 1 365 ? 27.488 -11.887 31.806 1.00 83.19 365 GLY A CA 1
ATOM 2840 C C . GLY A 1 365 ? 26.671 -10.707 32.347 1.00 83.19 365 GLY A C 1
ATOM 2841 O O . GLY A 1 365 ? 26.282 -10.734 33.513 1.00 83.19 365 GLY A O 1
ATOM 2842 N N . TYR A 1 366 ? 26.348 -9.716 31.512 1.00 78.69 366 TYR A N 1
ATOM 2843 C CA . TYR A 1 366 ? 25.474 -8.596 31.855 1.00 78.69 366 TYR A CA 1
ATOM 2844 C C . TYR A 1 366 ? 24.052 -8.842 31.348 1.00 78.69 366 TYR A C 1
ATOM 2846 O O . TYR A 1 366 ? 23.860 -9.362 30.248 1.00 78.69 366 TYR A O 1
ATOM 2854 N N . LYS A 1 367 ? 23.056 -8.463 32.156 1.00 82.69 367 LYS A N 1
ATOM 2855 C CA . LYS A 1 367 ? 21.632 -8.499 31.802 1.00 82.69 367 LYS A CA 1
ATOM 2856 C C . LYS A 1 367 ? 21.155 -7.089 31.471 1.00 82.69 367 LYS A C 1
ATOM 2858 O O . LYS A 1 367 ? 21.318 -6.192 32.293 1.00 82.69 367 LYS A O 1
ATOM 2863 N N . GLY A 1 368 ? 20.556 -6.914 30.300 1.00 81.31 368 GLY A N 1
ATOM 2864 C CA . GLY A 1 368 ? 19.844 -5.697 29.917 1.00 81.31 368 GLY A CA 1
ATOM 2865 C C . GLY A 1 368 ? 18.418 -6.030 29.496 1.00 81.31 368 GLY A C 1
ATOM 2866 O O . GLY A 1 368 ? 18.195 -7.042 28.837 1.00 81.31 368 GLY A O 1
ATOM 2867 N N . ALA A 1 369 ? 17.453 -5.198 29.874 1.00 85.19 369 ALA A N 1
ATOM 2868 C CA . ALA A 1 369 ? 16.107 -5.276 29.323 1.00 85.19 369 ALA A CA 1
ATOM 2869 C C . ALA A 1 369 ? 16.062 -4.449 28.035 1.00 85.19 369 ALA A C 1
ATOM 2871 O O . ALA A 1 369 ? 16.483 -3.295 28.033 1.00 85.19 369 ALA A O 1
ATOM 2872 N N . LEU A 1 370 ? 15.576 -5.045 26.950 1.00 87.62 370 LEU A N 1
ATOM 2873 C CA . LEU A 1 370 ? 15.289 -4.355 25.700 1.00 87.62 370 LEU A CA 1
ATOM 2874 C C . LEU A 1 370 ? 13.795 -4.420 25.414 1.00 87.62 370 LEU A C 1
ATOM 2876 O O . LEU A 1 370 ? 13.150 -5.457 25.600 1.00 87.62 370 LEU A O 1
ATOM 2880 N N . THR A 1 371 ? 13.262 -3.317 24.906 1.00 88.25 371 THR A N 1
ATOM 2881 C CA . THR A 1 371 ? 11.900 -3.259 24.383 1.00 88.25 371 THR A CA 1
ATOM 2882 C C . THR A 1 371 ? 11.953 -3.367 22.864 1.00 88.25 371 THR A C 1
ATOM 2884 O O . THR A 1 371 ? 12.573 -2.546 22.198 1.00 88.25 371 THR A O 1
ATOM 2887 N N . PHE A 1 372 ? 11.314 -4.387 22.305 1.00 88.75 372 PHE A N 1
ATOM 2888 C CA . PHE A 1 372 ? 11.149 -4.572 20.866 1.00 88.75 372 PHE A CA 1
ATOM 2889 C C . PHE A 1 372 ? 9.753 -4.111 20.466 1.00 88.75 372 PHE A C 1
ATOM 2891 O O . PHE A 1 372 ? 8.765 -4.611 21.000 1.00 88.75 372 PHE A O 1
ATOM 2898 N N . ILE A 1 373 ? 9.674 -3.161 19.541 1.00 89.31 373 ILE A N 1
ATOM 2899 C CA . ILE A 1 373 ? 8.424 -2.617 19.016 1.00 89.31 373 ILE A CA 1
ATOM 2900 C C . ILE A 1 373 ? 8.346 -2.954 17.533 1.00 89.31 373 ILE A C 1
ATOM 2902 O O . ILE A 1 373 ? 9.180 -2.510 16.748 1.00 89.31 373 ILE A O 1
ATOM 2906 N N . GLU A 1 374 ? 7.333 -3.717 17.144 1.00 90.38 374 GLU A N 1
ATOM 2907 C CA . GLU A 1 374 ? 7.047 -4.001 15.739 1.00 90.38 374 GLU A CA 1
ATOM 2908 C C . GLU A 1 374 ? 6.082 -2.940 15.212 1.00 90.38 374 GLU A C 1
ATOM 2910 O O . GLU A 1 374 ? 5.010 -2.706 15.785 1.00 90.38 374 GLU A O 1
ATOM 2915 N N . VAL A 1 375 ? 6.479 -2.287 14.124 1.00 91.88 375 VAL A N 1
ATOM 2916 C CA . VAL A 1 375 ? 5.709 -1.250 13.439 1.00 91.88 375 VAL A CA 1
ATOM 2917 C C . VAL A 1 375 ? 5.348 -1.749 12.044 1.00 91.88 375 VAL A C 1
ATOM 2919 O O . VAL A 1 375 ? 6.227 -2.144 11.284 1.00 91.88 375 VAL A O 1
ATOM 2922 N N . ASP A 1 376 ? 4.065 -1.693 11.698 1.00 91.94 376 ASP A N 1
ATOM 2923 C CA . ASP A 1 376 ? 3.537 -2.108 10.393 1.00 91.94 376 ASP A CA 1
ATOM 2924 C C . ASP A 1 376 ? 2.393 -1.165 9.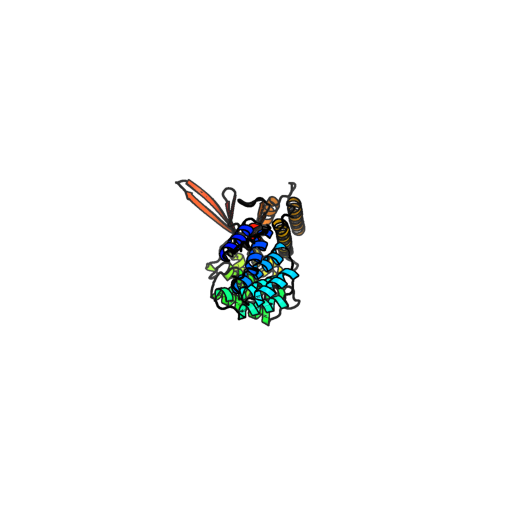959 1.00 91.94 376 ASP A C 1
ATOM 2926 O O . ASP A 1 376 ? 2.176 -0.103 10.555 1.00 91.94 376 ASP A O 1
ATOM 2930 N N . LEU A 1 377 ? 1.663 -1.510 8.893 1.00 91.75 377 LEU A N 1
ATOM 2931 C CA . LEU A 1 377 ? 0.582 -0.722 8.299 1.00 91.75 377 LEU A CA 1
ATOM 2932 C C . LEU A 1 377 ? 1.062 0.707 8.019 1.00 91.75 377 LEU A C 1
ATOM 2934 O O . LEU A 1 377 ? 0.441 1.706 8.400 1.00 91.75 377 LEU A O 1
ATOM 2938 N N . MET A 1 378 ? 2.235 0.764 7.384 1.00 93.25 378 MET A N 1
ATOM 2939 C CA . MET A 1 378 ? 2.994 1.982 7.136 1.00 93.25 378 MET A CA 1
ATOM 2940 C C . MET A 1 378 ? 2.239 2.907 6.178 1.00 93.25 378 MET A C 1
ATOM 2942 O O . MET A 1 378 ? 1.906 2.536 5.055 1.00 93.25 378 MET A O 1
ATOM 2946 N N . THR A 1 379 ? 2.044 4.154 6.597 1.00 95.25 379 THR A N 1
ATOM 2947 C CA . THR A 1 379 ? 1.685 5.267 5.705 1.00 95.25 379 THR A CA 1
ATOM 2948 C C . THR A 1 379 ? 2.905 5.757 4.924 1.00 95.25 379 THR A C 1
ATOM 2950 O O . THR A 1 379 ? 2.776 6.183 3.780 1.00 95.25 379 THR A O 1
ATOM 2953 N N . SER A 1 380 ? 4.096 5.691 5.525 1.00 94.38 380 SER A N 1
ATOM 2954 C CA . SER A 1 380 ? 5.369 5.984 4.861 1.00 94.38 380 SER A CA 1
ATOM 2955 C C . SER A 1 380 ? 6.504 5.215 5.523 1.00 94.38 380 SER A C 1
ATOM 2957 O O . SER A 1 380 ? 6.556 5.155 6.748 1.00 94.38 380 SER A O 1
ATOM 2959 N N . ASN A 1 381 ? 7.424 4.670 4.727 1.00 91.69 381 ASN A N 1
ATOM 2960 C CA . ASN A 1 381 ? 8.631 3.984 5.201 1.00 91.69 381 ASN A CA 1
ATOM 2961 C C . ASN A 1 381 ? 9.907 4.657 4.657 1.00 91.69 381 ASN A C 1
ATOM 2963 O O . ASN A 1 381 ? 10.783 4.006 4.084 1.00 91.69 381 ASN A O 1
ATOM 2967 N N . GLY A 1 382 ? 9.955 5.986 4.767 1.00 91.94 382 GLY A N 1
ATOM 2968 C CA . GLY A 1 382 ? 11.082 6.797 4.317 1.00 91.94 382 GLY A CA 1
ATOM 2969 C C . GLY A 1 382 ? 11.108 7.086 2.813 1.00 91.94 382 GLY A C 1
ATOM 2970 O O . GLY A 1 382 ? 10.396 6.476 2.004 1.00 91.94 382 GLY A O 1
ATOM 2971 N N . PHE A 1 383 ? 11.961 8.040 2.434 1.00 92.94 383 PHE A N 1
ATOM 2972 C CA . PHE A 1 383 ? 12.084 8.483 1.046 1.00 92.94 383 PHE A CA 1
ATOM 2973 C C . PHE A 1 383 ? 12.730 7.406 0.189 1.00 92.94 383 PHE A C 1
ATOM 2975 O O . PHE A 1 383 ? 12.230 7.120 -0.891 1.00 92.94 383 PHE A O 1
ATOM 2982 N N . THR A 1 384 ? 13.799 6.771 0.669 1.00 90.38 384 THR A N 1
ATOM 2983 C CA . THR A 1 384 ? 14.497 5.702 -0.063 1.00 90.38 384 THR A CA 1
ATOM 2984 C C . THR A 1 384 ? 13.561 4.524 -0.349 1.00 90.38 384 THR A C 1
ATOM 2986 O O . THR A 1 384 ? 13.539 4.000 -1.469 1.00 90.38 384 THR A O 1
ATOM 2989 N N . GLY A 1 385 ? 12.714 4.183 0.633 1.00 90.69 385 GLY A N 1
ATOM 2990 C CA . GLY A 1 385 ? 11.627 3.212 0.511 1.00 90.69 385 GLY A CA 1
ATOM 2991 C C . GLY A 1 385 ? 10.674 3.552 -0.621 1.00 90.69 385 GLY A C 1
ATOM 2992 O O . GLY A 1 385 ? 10.409 2.715 -1.480 1.00 90.69 385 GLY A O 1
ATOM 2993 N N . TRP A 1 386 ? 10.192 4.790 -0.655 1.00 93.88 386 TRP A N 1
ATOM 2994 C CA . TRP A 1 386 ? 9.312 5.266 -1.717 1.00 93.88 386 TRP A CA 1
ATOM 2995 C C . TRP A 1 386 ? 10.020 5.350 -3.080 1.00 93.88 386 TRP A C 1
ATOM 2997 O O . TRP A 1 386 ? 9.508 4.849 -4.078 1.00 93.88 386 TRP A O 1
ATOM 3007 N N . PHE A 1 387 ? 11.217 5.937 -3.130 1.00 94.06 387 PHE A N 1
ATOM 3008 C CA . PHE A 1 387 ? 11.979 6.203 -4.349 1.00 94.06 387 PHE A CA 1
ATOM 3009 C C . PHE A 1 387 ? 12.301 4.907 -5.089 1.00 94.06 387 PHE A C 1
ATOM 3011 O O . PHE A 1 387 ? 12.095 4.813 -6.296 1.00 94.06 387 PHE A O 1
ATOM 3018 N N . THR A 1 388 ? 12.738 3.878 -4.363 1.00 91.06 388 THR A N 1
ATOM 3019 C CA . THR A 1 388 ? 13.136 2.585 -4.937 1.00 91.06 388 THR A CA 1
ATOM 3020 C C . THR A 1 388 ? 11.976 1.608 -5.142 1.00 91.06 388 THR A C 1
ATOM 3022 O O . THR A 1 388 ? 12.218 0.453 -5.499 1.00 91.06 388 THR A O 1
ATOM 3025 N N . ASP A 1 389 ? 10.730 2.048 -4.927 1.00 87.88 389 ASP A N 1
ATOM 3026 C CA . ASP A 1 389 ? 9.538 1.191 -4.911 1.00 87.88 389 ASP A CA 1
ATOM 3027 C C . ASP A 1 389 ? 9.700 -0.006 -3.959 1.00 87.88 389 ASP A C 1
ATOM 3029 O O . ASP A 1 389 ? 9.416 -1.165 -4.255 1.00 87.88 389 ASP A O 1
ATOM 3033 N N . GLY A 1 390 ? 10.263 0.282 -2.789 1.00 85.69 390 GLY A N 1
ATOM 3034 C CA . GLY A 1 390 ? 10.426 -0.663 -1.706 1.00 85.69 390 GLY A CA 1
ATOM 3035 C C . GLY A 1 390 ? 11.571 -1.661 -1.835 1.00 85.69 390 GLY A C 1
ATOM 3036 O O . GLY A 1 390 ? 11.663 -2.533 -0.974 1.00 85.69 390 GLY A O 1
ATOM 3037 N N . LYS A 1 391 ? 12.440 -1.539 -2.846 1.00 84.25 391 LYS A N 1
ATOM 3038 C CA . LYS A 1 391 ? 13.659 -2.363 -2.955 1.00 84.25 391 LYS A CA 1
ATOM 3039 C C . LYS A 1 391 ? 14.692 -2.042 -1.871 1.00 84.25 391 LYS A C 1
ATOM 3041 O O . LYS A 1 391 ? 15.471 -2.910 -1.494 1.00 84.25 391 LYS A O 1
ATOM 3046 N N . SER A 1 392 ? 14.693 -0.812 -1.368 1.00 83.38 392 SER A N 1
ATOM 3047 C CA . SER A 1 392 ? 15.555 -0.362 -0.276 1.00 83.38 392 SER A CA 1
ATOM 3048 C C . SER A 1 392 ? 14.692 0.378 0.731 1.00 83.38 392 SER A C 1
ATOM 3050 O O . SER A 1 392 ? 14.113 1.402 0.394 1.00 83.38 392 SER A O 1
ATOM 3052 N N . ARG A 1 393 ? 14.555 -0.154 1.944 1.00 80.31 393 ARG A N 1
ATOM 3053 C CA . ARG A 1 393 ? 13.636 0.350 2.973 1.00 80.31 393 ARG A CA 1
ATOM 3054 C C . ARG A 1 393 ? 14.352 0.490 4.307 1.00 80.31 393 ARG A C 1
ATOM 3056 O O . ARG A 1 393 ? 15.319 -0.229 4.557 1.00 80.31 393 ARG A O 1
ATOM 3063 N N . ASN A 1 394 ? 13.820 1.342 5.179 1.00 80.75 394 ASN A N 1
ATOM 3064 C CA . ASN A 1 394 ? 14.202 1.322 6.583 1.00 80.75 394 ASN A CA 1
ATOM 3065 C C . ASN A 1 394 ? 13.658 0.021 7.198 1.00 80.75 394 ASN A C 1
ATOM 3067 O O . ASN A 1 394 ? 12.451 -0.221 7.174 1.00 80.75 394 ASN A O 1
ATOM 3071 N N . GLY A 1 395 ? 14.560 -0.841 7.679 1.00 83.88 395 GLY A N 1
ATOM 3072 C CA . GLY A 1 395 ? 14.206 -2.100 8.354 1.00 83.88 395 GLY A CA 1
ATOM 3073 C C . GLY A 1 395 ? 13.896 -1.925 9.844 1.00 83.88 395 GLY A C 1
ATOM 3074 O O . GLY A 1 395 ? 13.361 -2.824 10.484 1.00 83.88 395 GLY A O 1
ATOM 3075 N N . GLY A 1 396 ? 14.228 -0.763 10.401 1.00 86.19 396 GLY A N 1
ATOM 3076 C CA . GLY A 1 396 ? 14.071 -0.460 11.813 1.00 86.19 396 GLY A CA 1
ATOM 3077 C C . GLY A 1 396 ? 14.953 0.704 12.244 1.00 86.19 396 GLY A C 1
ATOM 3078 O O . GLY A 1 396 ? 15.766 1.205 11.466 1.00 86.19 396 GLY A O 1
ATOM 3079 N N . TRP A 1 397 ? 14.787 1.130 13.488 1.00 87.69 397 TRP A N 1
ATOM 3080 C CA . TRP A 1 397 ? 15.646 2.108 14.151 1.00 87.69 397 TRP A CA 1
ATOM 3081 C C . TRP A 1 397 ? 15.730 1.783 15.644 1.00 87.69 397 TRP A C 1
ATOM 3083 O O . TRP A 1 397 ? 14.923 1.025 16.173 1.00 87.69 397 TRP A O 1
ATOM 3093 N N . SER A 1 398 ? 16.713 2.337 16.344 1.00 84.12 398 SER A N 1
ATOM 3094 C CA . SER A 1 398 ? 16.871 2.140 17.787 1.00 84.12 398 SER A CA 1
ATOM 3095 C C . SER A 1 398 ? 16.959 3.478 18.497 1.00 84.12 398 SER A C 1
ATOM 3097 O O . SER A 1 398 ? 17.676 4.370 18.042 1.00 84.12 398 SER A O 1
ATOM 3099 N N . VAL A 1 399 ? 16.277 3.594 19.632 1.00 83.00 399 VAL A N 1
ATOM 3100 C CA . VAL A 1 399 ? 16.372 4.745 20.531 1.00 83.00 399 VAL A CA 1
ATOM 3101 C C . VAL A 1 399 ? 16.533 4.205 21.945 1.00 83.00 399 VAL A C 1
ATOM 3103 O O . VAL A 1 399 ? 15.654 3.504 22.438 1.00 83.00 399 VAL A O 1
ATOM 3106 N N . ASN A 1 400 ? 17.650 4.534 22.595 1.00 85.12 400 ASN A N 1
ATOM 3107 C CA . ASN A 1 400 ? 17.988 4.062 23.941 1.00 85.12 400 ASN A CA 1
ATOM 3108 C C . ASN A 1 400 ? 17.940 2.520 24.059 1.00 85.12 400 ASN A C 1
ATOM 3110 O O . ASN A 1 400 ? 18.696 1.828 23.383 1.00 85.12 400 ASN A O 1
ATOM 3114 N N . ASP A 1 401 ? 17.063 1.996 24.915 1.00 83.56 401 ASP A N 1
ATOM 3115 C CA . ASP A 1 401 ? 16.801 0.580 25.198 1.00 83.56 401 ASP A CA 1
ATOM 3116 C C . ASP A 1 401 ? 15.660 -0.011 24.345 1.00 83.56 401 ASP A C 1
ATOM 3118 O O . ASP A 1 401 ? 15.211 -1.137 24.577 1.00 83.56 401 ASP A O 1
ATOM 3122 N N . THR A 1 402 ? 15.181 0.742 23.352 1.00 86.31 402 THR A N 1
ATOM 3123 C CA . THR A 1 402 ? 14.067 0.351 22.489 1.00 86.31 402 THR A CA 1
ATOM 3124 C C . THR A 1 402 ? 14.522 0.153 21.046 1.00 86.31 402 THR A C 1
ATOM 3126 O O . THR A 1 402 ? 15.131 1.034 20.432 1.00 86.31 402 THR A O 1
ATOM 3129 N N . ILE A 1 403 ? 14.190 -1.006 20.483 1.00 86.69 403 ILE A N 1
ATOM 3130 C CA . ILE A 1 403 ? 14.418 -1.368 19.085 1.00 86.69 403 ILE A CA 1
ATOM 3131 C C . ILE A 1 403 ? 13.071 -1.372 18.371 1.00 86.69 403 ILE A C 1
ATOM 3133 O O . ILE A 1 403 ? 12.178 -2.141 18.717 1.00 86.69 403 ILE A O 1
ATOM 3137 N N . TYR A 1 404 ? 12.947 -0.534 17.351 1.00 88.50 404 TYR A N 1
ATOM 3138 C CA . TYR A 1 404 ? 11.816 -0.506 16.439 1.00 88.50 404 TYR A CA 1
ATOM 3139 C C . TYR A 1 404 ? 12.157 -1.343 15.214 1.00 88.50 404 TYR A C 1
ATOM 3141 O O . TYR A 1 404 ? 13.138 -1.066 14.524 1.00 88.50 404 TYR A O 1
ATOM 3149 N N . GLN A 1 405 ? 11.342 -2.348 14.930 1.00 88.88 405 GLN A N 1
ATOM 3150 C CA . GLN A 1 405 ? 11.423 -3.160 13.726 1.00 88.88 405 GLN A CA 1
ATOM 3151 C C . GLN A 1 405 ? 10.279 -2.756 12.804 1.00 88.88 405 GLN A C 1
ATOM 3153 O O . GLN A 1 405 ? 9.117 -2.798 13.203 1.00 88.88 405 GLN A O 1
ATOM 3158 N N . VAL A 1 406 ? 10.604 -2.351 11.576 1.00 83.88 406 VAL A N 1
ATOM 3159 C CA . VAL A 1 406 ? 9.576 -2.108 10.563 1.00 83.88 406 VAL A CA 1
ATOM 3160 C C . VAL A 1 406 ? 9.289 -3.430 9.885 1.00 83.88 406 VAL A C 1
ATOM 3162 O O . VAL A 1 406 ? 10.091 -3.917 9.085 1.00 83.88 406 VAL A O 1
ATOM 3165 N N . GLU A 1 407 ? 8.144 -4.010 10.210 1.00 70.31 407 GLU A N 1
ATOM 3166 C CA . GLU A 1 407 ? 7.677 -5.201 9.534 1.00 70.31 407 GLU A CA 1
ATOM 3167 C C . GLU A 1 407 ? 6.882 -4.817 8.293 1.00 70.31 407 GLU A C 1
ATOM 3169 O O . GLU A 1 407 ? 6.095 -3.874 8.261 1.00 70.31 407 GLU A O 1
ATOM 3174 N N . LYS A 1 408 ? 7.098 -5.592 7.241 1.00 60.69 408 LYS A N 1
ATOM 3175 C CA . LYS A 1 408 ? 6.020 -5.949 6.337 1.00 60.69 408 LYS A CA 1
ATOM 3176 C C . LYS A 1 408 ? 5.972 -7.457 6.491 1.00 60.69 408 LYS A C 1
ATOM 3178 O O . LYS A 1 408 ? 6.886 -8.086 5.968 1.00 60.69 408 LYS A O 1
ATOM 3183 N N . LEU A 1 409 ? 5.051 -7.993 7.299 1.00 43.88 409 LEU A N 1
ATOM 3184 C CA . LEU A 1 409 ? 4.903 -9.444 7.513 1.00 43.88 409 LEU A CA 1
ATOM 3185 C C . LEU A 1 409 ? 5.012 -10.122 6.144 1.00 43.88 409 LEU A C 1
ATOM 3187 O O . LEU A 1 409 ? 4.180 -9.820 5.312 1.00 43.88 409 LEU A O 1
ATOM 3191 N N . ILE A 1 410 ? 6.085 -10.852 5.828 1.00 34.44 410 ILE A N 1
ATOM 3192 C CA . ILE A 1 410 ? 6.366 -11.298 4.443 1.00 34.44 410 ILE A CA 1
ATOM 3193 C C . ILE A 1 410 ? 5.450 -12.454 4.064 1.00 34.44 410 ILE A C 1
ATOM 3195 O O . ILE A 1 410 ? 5.344 -13.392 4.883 1.00 34.44 410 ILE A O 1
#

Mean predicted aligned error: 6.11 Å

Radius of gyration: 26.28 Å; Cα contacts (8 Å, |Δi|>4): 608; chains: 1; bounding box: 87×46×101 Å

Sequence (410 aa):
MKKVALSIILLLISARISIAVPINLLWDKAEQAFFNYDLSGSAAAIREIIHSPQTTQEDRAKAFRTLAKRDWQFFNDYTLAKKHMDSALSATATPENYILLSDIEAGATHYSASLIAAEKALSSARSSAEWQSAALCYAHTAFLQNSTAPKPHTATVDKAARLLQSVLEQMPGHPEAARQLIGIGILKKDGALILSGWNAYFHFSGPQTVWTYQQANADTLSSILPQWTGRNSSQNVQVARALAGSRFYEYAAMVATPAQQDILHYAAFLRQTGKQITHYYQQLARKQANDSLFEKQLLQSCTKLLQQLHLSAGTQAFTYDAFLEIMAPRFGTSGFLGVSSGFSSKEICLGHIVNITHKEVLQYGYKGALTFIEVDLMTSNGFTGWFTDGKSRNGGWSVNDTIYQVEKLI

pLDDT: mean 91.43, std 12.3, range [34.44, 98.81]

Foldseek 3Di:
DDDDDDDDPPPPPPPPPPPQDDLVVLCVQLVVCLLVLNPPSNLVSLVSLCPGPPHALQSNLVSLQVVLLCCCQQVVNLPSSVVSLVRSVVSPNELVSLLSQLVSCVVVVVLVSSLVSLVSQCVRDDDPVSNLSSLLSQLVSLLSVQVPDPARDVVSLVSSLVSLVVSCVVPQQQQSSLLSQLSSCLNVQQLVSNLSSVCSNVVNPDLVRDDPQLNQLNVLSVVLSNPGNLPDLVNLCSPL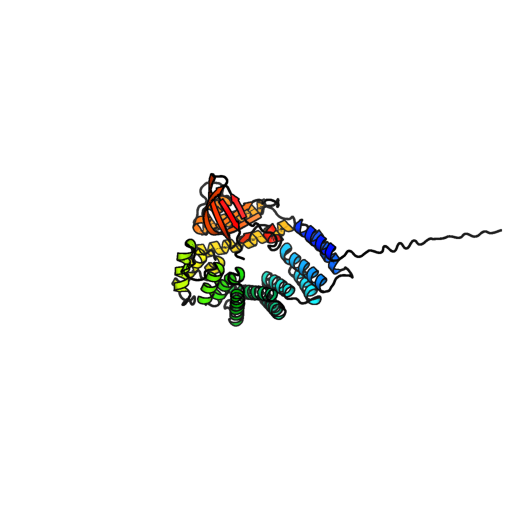VSCLSQLVLCSSLSSHDPVPQLSVLVNVLLVVLLVLQSVQLSCVSVVNHDQVVSQVVNQVSLVVSCVSVVHDLPDDDDDVVSSQVRCCVPRQWDWDWQADDPGDGTWIKIFGFNDWDWDWDQDPNDTDIAIETETEPISDFISSCSSVVNPDGDQWDDDDRYTYGYDPRD

Solvent-accessible surface area (backbone atoms only — not comparable to full-atom values): 22043 Å² total; per-residue (Å²): 139,90,81,83,86,81,88,82,83,80,80,80,78,74,75,74,77,73,76,76,77,57,64,67,62,37,49,51,51,17,49,53,27,42,77,68,64,30,60,65,60,15,52,50,30,37,52,51,45,61,70,39,92,84,54,48,48,64,58,35,14,53,34,26,40,53,48,16,52,46,32,35,71,52,65,65,33,60,70,62,15,49,54,26,40,54,52,8,45,72,51,41,78,44,27,68,56,22,40,51,49,15,51,53,27,42,76,72,66,38,38,71,62,9,42,55,25,13,50,50,6,43,74,54,36,87,46,72,69,48,32,47,53,18,38,53,45,34,31,51,40,40,41,59,48,34,75,72,39,98,66,60,59,62,72,54,48,54,51,28,47,54,42,31,50,55,44,39,73,76,39,73,27,37,34,66,44,14,53,49,28,28,52,39,13,63,72,68,36,34,22,56,42,27,50,51,12,53,32,27,46,74,63,37,89,45,86,88,61,52,52,80,92,45,40,72,33,50,57,52,45,67,70,45,23,80,78,36,61,77,78,50,67,71,58,24,44,51,50,17,49,29,32,36,73,70,58,40,30,72,59,14,38,76,44,41,47,90,86,42,51,64,48,46,52,50,31,50,46,51,56,52,50,38,51,53,50,52,53,47,47,26,27,44,69,67,76,64,54,53,70,70,59,51,52,53,55,50,51,50,54,51,53,54,49,31,57,76,63,76,49,81,81,72,91,60,87,86,46,73,65,62,49,36,67,67,35,25,87,79,60,26,37,42,70,50,79,44,64,56,98,93,44,93,57,81,31,41,34,34,28,25,54,76,46,79,47,82,43,80,46,80,55,97,92,42,79,44,74,33,39,39,33,35,30,28,83,61,63,33,52,31,53,59,14,61,74,53,73,58,77,43,58,66,61,54,55,74,56,94,58,33,40,38,36,46,50,72,67,105

Secondary structure (DSSP, 8-state):
-------------------PPPHHHHHHHHHHHHHTT-HHHHHHHHHHHHH-TT--HHHHHHHHHHHHHHHHHHH--HHHHHHHHHHHHHH---HHHHHHHHHHHHHTT-HHHHHHHHHHHHHH--SHHHHHHHHHHHHHHHHHHHHSSSS--HHHHHHHHHHHHHHHHHSTT-HHHHHHHHHHHHHHT-HHHHHHHHHHHTT-SSGGG--GGGHHHHHHHHHHGGG--S--HHHHHHHHHHHHHTT-HHHHHHH--TT-HHHHHHHHHHHHHHHHHHHHHHHHHTT---HHHHHHHHHHHHHHHHHHTT----SS---HHHHHHHHHHHH-EEEEEE--TT--S-EEEEEEEEEEEEEEEEETTEEEEEEEEEEEEEEEEHHHHHHTTTSS---EEEETTEEEEE----

Nearest PDB structures (foldseek):
  4wnd-assembly1_A  TM=4.779E-01  e=1.574E-02  Homo sapiens
  3cvl-assembly1_A  TM=4.434E-01  e=4.007E-02  Trypanosoma brucei
  9f8w-assembly2_B  TM=4.050E-01  e=9.773E-02  Trypanosoma brucei
  3fp2-assembly1_A  TM=3.767E-01  e=1.697E-01  Saccharomyces cerevisiae
  6lyr-assembly1_D  TM=3.757E-01  e=2.682E+00  Escherichia coli K-12